Protein AF-0000000077382434 (afdb_homodimer)

InterPro domains:
  IPR003697 Nucleoside triphosphate pyrophosphatase Maf-like protein [MF_00528] (13-204)
  IPR003697 Nucleoside triphosphate pyrophosphatase Maf-like protein [PF02545] (13-201)
  IPR003697 Nucleoside triphosphate pyrophosphatase Maf-like protein [PIRSF006305] (7-204)
  IPR003697 Nucleoside triphosphate pyrophosphatase Maf-like protein [PTHR43213] (9-202)
  IPR003697 Nucleoside triphosphate pyrophosphatase Maf-like protein [TIGR00172] (11-199)
  IPR003697 Nucleoside triphosphate pyrophosphatase Maf-like protein [cd00555] (14-199)
  IPR029001 Inosine triphosphate pyrophosphatase-like [G3DSA:3.90.950.10] (10-204)
  IPR029001 Inosine triphosphate pyrophosphatase-like [SSF52972] (10-201)

Nearest PDB structures (foldseek):
  6xi5-assembly1_B  TM=9.442E-01  e=1.283E-22  Homo sapiens
  4heb-assembly1_B  TM=9.529E-01  e=2.089E-21  Bacillus subtilis
  4p0e-assembly1_A  TM=9.311E-01  e=3.511E-21  Escherichia coli K-12
  4heb-assembly1_A  TM=9.659E-01  e=2.459E-20  Bacillus subtilis
  1exc-assembly1_A  TM=9.676E-01  e=1.328E-19  Bacillus subtilis

Sequence (418 aa):
MLAPIKHLLSNYRIVLASGSPRRQELVQMLGLNAELCPSTFAEDLNVADFKEFSDYIEATALGKAEEVFSRLSSTGDDKQLLVIAADTMVTLGKEIYGKPKDAADAVRMLTNLSGACNRVFTGVVLKHANGVRKFTDTADVYFGELSAAQIQSYVDSGHPLDKAGAYGVQGQGGALIPRIDGDFYCVMGLPLHRLCCELNKLFLEELTEMLAPIKHLLSNYRIVLASGSPRRQELVQMLGLNAELCPSTFAEDLNVADFKEFSDYIEATALGKAEEVFSRLSSTGDDKQLLVIAADTMVTLGKEIYGKPKDAADAVRMLTNLSGACNRVFTGVVLKHANGVRKFTDTADVYFGELSAAQIQSYVDSGHPLDKAGAYGVQGQGGALIPRIDGDFYCVMGLPLHRLCCELNKLFLEELTE

Foldseek 3Di:
DQVVCVVVLVQAAAAEQDPDPLVVVLCVVVVRPHHYHHFPQVLPDDPVVDPDPFVSQQVSQVSSQVRRLVVVVVVDPQQRYKYKGKDKWKDDVPRTFAAAPALVSLLVLVQVLAQHKIKMKMKMWIDGPVDIDIGIFMKIWGFYHDDSVRSNVLSVVVQQRHGGSRADCPDPRVVRTPDMGGQNVSRSHDRNVVVSVVVCCCSVPPVVD/DQVVCVVVLVQAAAAEQDPDPLVVVLCVVVVRPHHYHHFPQVLPDDPVVDPDPFVSQQVSQVSSQVRVLVVVVVVDPQQRYKYKGKDKWKDDVPRTFAAAPALVSLLVLVQVLAQHKIKMKMKMWIDGPVDIDIGIFMKIWGFYHDDSVRSSVLSVVVQQRHGGSRADCPDPRVVRTPDMGGQNVSRSHDRNVVVSVVVCCCSVPPVVD

Radius of gyration: 22.8 Å; Cα contacts (8 Å, |Δi|>4): 905; chains: 2; bounding box: 53×69×56 Å

Organism: NCBI:txid30044

Solvent-accessible surface area (backbone atoms only — not comparable to full-atom values): 21264 Å² total; per-residue (Å²): 87,48,63,92,43,49,80,60,51,71,69,36,51,41,32,32,26,42,77,50,67,59,47,51,52,53,41,46,44,64,68,46,82,54,43,75,40,57,43,82,51,83,76,78,77,60,65,85,81,36,94,43,70,61,57,37,35,32,50,48,7,39,46,22,20,51,47,41,46,53,62,53,37,74,76,47,83,35,79,45,32,38,26,36,11,51,32,66,46,25,27,54,84,90,45,74,30,53,55,32,90,44,68,67,46,27,46,52,44,44,59,66,41,38,58,30,67,31,39,31,39,20,10,36,21,43,35,40,72,88,46,75,49,74,50,64,45,62,26,38,41,33,31,42,79,64,51,70,65,46,48,50,48,50,52,70,69,51,67,18,54,84,21,45,46,28,45,40,70,65,58,59,42,28,23,43,34,53,29,33,46,24,24,70,40,26,70,63,43,50,42,46,20,59,50,26,53,51,49,47,49,42,50,66,60,57,68,66,92,87,48,63,90,43,48,80,60,53,71,69,36,50,40,32,32,27,41,77,50,66,58,48,51,51,51,42,45,43,67,68,44,83,54,43,74,40,57,44,81,52,84,76,78,76,60,66,84,78,35,96,44,70,60,57,38,34,32,50,48,7,39,46,22,22,51,48,41,45,53,61,52,39,75,76,44,84,35,81,45,32,38,26,39,11,51,31,66,45,25,27,54,84,90,45,74,31,53,55,32,89,45,69,68,48,26,46,52,46,44,60,66,42,36,56,30,67,32,38,31,39,19,9,33,22,44,34,38,73,91,47,76,47,74,50,63,48,61,26,38,40,32,31,42,80,63,51,70,64,46,47,49,48,51,52,70,69,52,68,20,54,85,20,46,44,29,45,42,69,63,60,58,42,28,23,47,33,54,28,33,47,26,23,69,40,26,70,65,42,50,43,47,21,61,49,27,53,51,49,47,48,42,52,67,60,58,68,67,94

pLDDT: mean 94.54, std 4.97, range [62.56, 98.88]

Secondary structure (DSSP, 8-state):
--GGGHHHHTTSEEEE----HHHHHHHHHTT--PEE----------GGG-SSHHHHHHHHHHHHHHHHHHHHHTTS--TTEEEEEEEEEEEETTEEE-S-SSHHHHHHHHHHHTT-EEEEEEEEEEEETTEEEEEEEEEEEEPPP--HHHHHHHHHTSGGGGSGGG--SSGGGGGG-SEEEE-HHHHHT--HHHHHHHHHHIIIIIS--/--GGGHHHHTTSEEEE----HHHHHHHHHTT--PEE----------GGG-SSHHHHHHHHHHHHHHHHHHHHHTTS--TTEEEEEEEEEEEETTEEE-S-SSHHHHHHHHHHHTT-EEEEEEEEEEEETTEEEEEEEEEEEEPPP--HHHHHHHHHTSGGGGSGGG--SSGGGGGG-SEEEE-HHHHHT--HHHHHHHHHHIIIIIS--

Structure (mmCIF, N/CA/C/O backbone):
data_AF-0000000077382434-model_v1
#
loop_
_entity.id
_entity.type
_entity.pdbx_description
1 polymer 'dTTP/UTP pyrophosphatase'
#
loop_
_atom_site.group_PDB
_atom_site.id
_atom_site.type_symbol
_atom_site.label_atom_id
_atom_site.label_alt_id
_atom_site.label_comp_id
_atom_site.label_asym_id
_atom_site.label_entity_id
_atom_site.label_seq_id
_atom_site.pdbx_PDB_ins_code
_atom_site.Cartn_x
_atom_site.Cartn_y
_atom_site.Cartn_z
_atom_site.occupancy
_atom_site.B_iso_or_equiv
_atom_site.auth_seq_id
_atom_site.auth_comp_id
_atom_site.auth_asym_id
_atom_site.auth_atom_id
_atom_site.pdbx_PDB_model_num
ATOM 1 N N . MET A 1 1 ? -9.664 -12.781 -3.912 1 82.25 1 MET A N 1
ATOM 2 C CA . MET A 1 1 ? -10.023 -13.555 -2.727 1 82.25 1 MET A CA 1
ATOM 3 C C . MET A 1 1 ? -10.148 -15.039 -3.064 1 82.25 1 MET A C 1
ATOM 5 O O . MET A 1 1 ? -10.484 -15.398 -4.195 1 82.25 1 MET A O 1
ATOM 9 N N . LEU A 1 2 ? -9.914 -15.883 -1.99 1 87.38 2 LEU A N 1
ATOM 10 C CA . LEU A 1 2 ? -9.758 -17.312 -2.242 1 87.38 2 LEU A CA 1
ATOM 11 C C . LEU A 1 2 ? -10.961 -18.094 -1.723 1 87.38 2 LEU A C 1
ATOM 13 O O . LEU A 1 2 ? -10.961 -19.328 -1.741 1 87.38 2 LEU A O 1
ATOM 17 N N . ALA A 1 3 ? -11.977 -17.391 -1.322 1 81 3 ALA A N 1
ATOM 18 C CA . ALA A 1 3 ? -13.148 -18.016 -0.712 1 81 3 ALA A CA 1
ATOM 19 C C . ALA A 1 3 ? -13.719 -19.109 -1.604 1 81 3 ALA A C 1
ATOM 21 O O . ALA A 1 3 ? -13.984 -20.219 -1.138 1 81 3 ALA A O 1
ATOM 22 N N . PRO A 1 4 ? -13.773 -18.984 -2.906 1 82.31 4 PRO A N 1
ATOM 23 C CA . PRO A 1 4 ? -14.383 -20 -3.768 1 82.31 4 PRO A CA 1
ATOM 24 C C . PRO A 1 4 ? -13.594 -21.312 -3.785 1 82.31 4 PRO A C 1
ATOM 26 O O . PRO A 1 4 ? -14.148 -22.359 -4.113 1 82.31 4 PRO A O 1
ATOM 29 N N . ILE A 1 5 ? -12.328 -21.234 -3.422 1 87.75 5 ILE A N 1
ATOM 30 C CA . ILE A 1 5 ? -11.5 -22.422 -3.596 1 87.75 5 ILE A CA 1
ATOM 31 C C . ILE A 1 5 ? -10.883 -22.828 -2.256 1 87.75 5 ILE A C 1
ATOM 33 O O . ILE A 1 5 ? -9.969 -23.656 -2.209 1 87.75 5 ILE A O 1
ATOM 37 N N . LYS A 1 6 ? -11.242 -22.203 -1.216 1 86.62 6 LYS A N 1
ATOM 38 C CA . LYS A 1 6 ? -10.672 -22.438 0.106 1 86.62 6 LYS A CA 1
ATOM 39 C C . LYS A 1 6 ? -10.68 -23.938 0.445 1 86.62 6 LYS A C 1
ATOM 41 O O . LYS A 1 6 ? -9.695 -24.469 0.953 1 86.62 6 LYS A O 1
ATOM 46 N N . HIS A 1 7 ? -11.758 -24.609 0.145 1 87.56 7 HIS A N 1
ATOM 47 C CA . HIS A 1 7 ? -11.922 -26.016 0.448 1 87.56 7 HIS A CA 1
ATOM 48 C C . HIS A 1 7 ? -10.984 -26.875 -0.397 1 87.56 7 HIS A C 1
ATOM 50 O O . HIS A 1 7 ? -10.555 -27.953 0.032 1 87.56 7 HIS A O 1
ATOM 56 N N . LEU A 1 8 ? -10.68 -26.406 -1.527 1 89.44 8 LEU A N 1
ATOM 57 C CA . LEU A 1 8 ? -9.789 -27.141 -2.42 1 89.44 8 LEU A CA 1
ATOM 58 C C . LEU A 1 8 ? -8.336 -26.953 -2.006 1 89.44 8 LEU A C 1
ATOM 60 O O . LEU A 1 8 ? -7.531 -27.891 -2.123 1 89.44 8 LEU A O 1
ATOM 64 N N . LEU A 1 9 ? -8.031 -25.734 -1.503 1 90.94 9 LEU A N 1
ATOM 65 C CA . LEU A 1 9 ? -6.672 -25.406 -1.105 1 90.94 9 LEU A CA 1
ATOM 66 C C . LEU A 1 9 ? -6.207 -26.281 0.049 1 90.94 9 LEU A C 1
ATOM 68 O O . LEU A 1 9 ? -5.023 -26.625 0.144 1 90.94 9 LEU A O 1
ATOM 72 N N . SER A 1 10 ? -7.164 -26.688 0.857 1 88.81 10 SER A N 1
ATOM 73 C CA . SER A 1 10 ? -6.84 -27.5 2.029 1 88.81 10 SER A CA 1
ATOM 74 C C . SER A 1 10 ? -6.355 -28.891 1.63 1 88.81 10 SER A C 1
ATOM 76 O O . SER A 1 10 ? -5.711 -29.578 2.424 1 88.81 10 SER A O 1
ATOM 78 N N . ASN A 1 11 ? -6.613 -29.312 0.489 1 90.88 11 ASN A N 1
ATOM 79 C CA . ASN A 1 11 ? -6.211 -30.609 -0.011 1 90.88 11 ASN A CA 1
ATOM 80 C C . ASN A 1 11 ? -4.777 -30.609 -0.534 1 90.88 11 ASN A C 1
ATOM 82 O O . ASN A 1 11 ? -4.219 -31.656 -0.85 1 90.88 11 ASN A O 1
ATOM 86 N N . TYR A 1 12 ? -4.238 -29.453 -0.592 1 93.25 12 TYR A N 1
ATOM 87 C CA . TYR A 1 12 ? -2.912 -29.328 -1.188 1 93.25 12 TYR A CA 1
ATOM 88 C C . TYR A 1 12 ? -1.892 -28.875 -0.153 1 93.25 12 TYR A C 1
ATOM 90 O O . TYR A 1 12 ? -2.221 -28.109 0.753 1 93.25 12 TYR A O 1
ATOM 98 N N . ARG A 1 13 ? -0.718 -29.391 -0.315 1 94.81 13 ARG A N 1
ATOM 99 C CA . ARG A 1 13 ? 0.442 -28.797 0.335 1 94.81 13 ARG A CA 1
ATOM 100 C C . ARG A 1 13 ? 0.918 -27.562 -0.427 1 94.81 13 ARG A C 1
ATOM 102 O O . ARG A 1 13 ? 1.389 -27.672 -1.561 1 94.81 13 ARG A O 1
ATOM 109 N N . ILE A 1 14 ? 0.765 -26.406 0.161 1 95.81 14 ILE A N 1
ATOM 110 C CA . ILE A 1 14 ? 1.127 -25.156 -0.483 1 95.81 14 ILE A CA 1
ATOM 111 C C . ILE A 1 14 ? 2.482 -24.688 0.036 1 95.81 14 ILE A C 1
ATOM 113 O O . ILE A 1 14 ? 2.678 -24.547 1.246 1 95.81 14 ILE A O 1
ATOM 117 N N . VAL A 1 15 ? 3.41 -24.453 -0.884 1 97.25 15 VAL A N 1
ATOM 118 C CA . VAL A 1 15 ? 4.77 -24.047 -0.527 1 97.25 15 VAL A CA 1
ATOM 119 C C . VAL A 1 15 ? 5.113 -22.734 -1.201 1 97.25 15 VAL A C 1
ATOM 121 O O . VAL A 1 15 ? 4.871 -22.547 -2.398 1 97.25 15 VAL A O 1
ATOM 124 N N . LEU A 1 16 ? 5.559 -21.781 -0.487 1 98.06 16 LEU A N 1
ATOM 125 C CA . LEU A 1 16 ? 6.113 -20.547 -1.008 1 98.06 16 LEU A CA 1
ATOM 126 C C . LEU A 1 16 ? 7.625 -20.656 -1.193 1 98.06 16 LEU A C 1
ATOM 128 O O . LEU A 1 16 ? 8.367 -20.734 -0.214 1 98.06 16 LEU A O 1
ATOM 132 N N . ALA A 1 17 ? 8.055 -20.672 -2.428 1 97.88 17 ALA A N 1
ATOM 133 C CA . ALA A 1 17 ? 9.477 -20.781 -2.746 1 97.88 17 ALA A CA 1
ATOM 134 C C . ALA A 1 17 ? 10.188 -19.438 -2.555 1 97.88 17 ALA A C 1
ATOM 136 O O . ALA A 1 17 ? 10.688 -18.859 -3.516 1 97.88 17 ALA A O 1
ATOM 137 N N . SER A 1 18 ? 10.258 -19 -1.407 1 95.56 18 SER A N 1
ATOM 138 C CA . SER A 1 18 ? 10.836 -17.703 -1.073 1 95.56 18 SER A CA 1
ATOM 139 C C . SER A 1 18 ? 11.344 -17.672 0.365 1 95.56 18 SER A C 1
ATOM 141 O O . SER A 1 18 ? 10.805 -18.375 1.23 1 95.56 18 SER A O 1
ATOM 143 N N . GLY A 1 19 ? 12.391 -17 0.576 1 90.38 19 GLY A N 1
ATOM 144 C CA . GLY A 1 19 ? 12.844 -16.688 1.921 1 90.38 19 GLY A CA 1
ATOM 145 C C . GLY A 1 19 ? 12.438 -15.305 2.383 1 90.38 19 GLY A C 1
ATOM 146 O O . GLY A 1 19 ? 12.812 -14.867 3.475 1 90.38 19 GLY A O 1
ATOM 147 N N . SER A 1 20 ? 11.703 -14.602 1.606 1 89.94 20 SER A N 1
ATOM 148 C CA . SER A 1 20 ? 11.328 -13.219 1.874 1 89.94 20 SER A CA 1
ATOM 149 C C . SER A 1 20 ? 10.258 -13.133 2.951 1 89.94 20 SER A C 1
ATOM 151 O O . SER A 1 20 ? 9.148 -13.648 2.775 1 89.94 20 SER A O 1
ATOM 153 N N . PRO A 1 21 ? 10.523 -12.469 4.043 1 89.31 21 PRO A N 1
ATOM 154 C CA . PRO A 1 21 ? 9.492 -12.273 5.066 1 89.31 21 PRO A CA 1
ATOM 155 C C . PRO A 1 21 ? 8.266 -11.539 4.531 1 89.31 21 PRO A C 1
ATOM 157 O O . PRO A 1 21 ? 7.141 -11.82 4.953 1 89.31 21 PRO A O 1
ATOM 160 N N . ARG A 1 22 ? 8.477 -10.633 3.633 1 91.19 22 ARG A N 1
ATOM 161 C CA . ARG A 1 22 ? 7.371 -9.867 3.055 1 91.19 22 ARG A CA 1
ATOM 162 C C . ARG A 1 22 ? 6.43 -10.773 2.273 1 91.19 22 ARG A C 1
ATOM 164 O O . ARG A 1 22 ? 5.207 -10.68 2.41 1 91.19 22 ARG A O 1
ATOM 171 N N . ARG A 1 23 ? 6.965 -11.625 1.471 1 95.19 23 ARG A N 1
ATOM 172 C CA . ARG A 1 23 ? 6.125 -12.523 0.689 1 95.19 23 ARG A CA 1
ATOM 173 C C . ARG A 1 23 ? 5.363 -13.492 1.595 1 95.19 23 ARG A C 1
ATOM 175 O O . ARG A 1 23 ? 4.207 -13.82 1.327 1 95.19 23 ARG A O 1
ATOM 182 N N . GLN A 1 24 ? 6.02 -13.867 2.609 1 93.56 24 GLN A N 1
ATOM 183 C CA . GLN A 1 24 ? 5.348 -14.711 3.588 1 93.56 24 GLN A CA 1
ATOM 184 C C . GLN A 1 24 ? 4.152 -13.992 4.207 1 93.56 24 GLN A C 1
ATOM 186 O O . GLN A 1 24 ? 3.066 -14.57 4.32 1 93.56 24 GLN A O 1
ATOM 191 N N . GLU A 1 25 ? 4.371 -12.789 4.637 1 93.38 25 GLU A N 1
ATOM 192 C CA . GLU A 1 25 ? 3.301 -11.969 5.199 1 93.38 25 GLU A CA 1
ATOM 193 C C . GLU A 1 25 ? 2.131 -11.844 4.227 1 93.38 25 GLU A C 1
ATOM 195 O O . GLU A 1 25 ? 0.97 -11.938 4.629 1 93.38 25 GLU A O 1
ATOM 200 N N . LEU A 1 26 ? 2.43 -11.68 3.008 1 94.81 26 LEU A N 1
ATOM 201 C CA . LEU A 1 26 ? 1.407 -11.445 1.994 1 94.81 26 LEU A CA 1
ATOM 202 C C . LEU A 1 26 ? 0.583 -12.703 1.756 1 94.81 26 LEU A C 1
ATOM 204 O O . LEU A 1 26 ? -0.642 -12.633 1.624 1 94.81 26 LEU A O 1
ATOM 208 N N . VAL A 1 27 ? 1.219 -13.867 1.69 1 94 27 VAL A N 1
ATOM 209 C CA . VAL A 1 27 ? 0.486 -15.117 1.5 1 94 27 VAL A CA 1
ATOM 210 C C . VAL A 1 27 ? -0.4 -15.383 2.713 1 94 27 VAL A C 1
ATOM 212 O O . VAL A 1 27 ? -1.521 -15.883 2.574 1 94 27 VAL A O 1
ATOM 215 N N . GLN A 1 28 ? 0.131 -15.016 3.887 1 90.56 28 GLN A N 1
ATOM 216 C CA . GLN A 1 28 ? -0.656 -15.172 5.105 1 90.56 28 GLN A CA 1
ATOM 217 C C . GLN A 1 28 ? -1.875 -14.258 5.094 1 90.56 28 GLN A C 1
ATOM 219 O O . GLN A 1 28 ? -2.951 -14.641 5.559 1 90.56 28 GLN A O 1
ATOM 224 N N . MET A 1 29 ? -1.689 -13.109 4.59 1 88.19 29 MET A N 1
ATOM 225 C CA . MET A 1 29 ? -2.77 -12.141 4.477 1 88.19 29 MET A CA 1
ATOM 226 C C . MET A 1 29 ? -3.928 -12.703 3.658 1 88.19 29 MET A C 1
ATOM 228 O O . MET A 1 29 ? -5.086 -12.367 3.904 1 88.19 29 MET A O 1
ATOM 232 N N . LEU A 1 30 ? -3.631 -13.539 2.734 1 89.62 30 LEU A N 1
ATOM 233 C CA . LEU A 1 30 ? -4.641 -14.148 1.873 1 89.62 30 LEU A CA 1
ATOM 234 C C . LEU A 1 30 ? -5.293 -15.344 2.559 1 89.62 30 LEU A C 1
ATOM 236 O O . LEU A 1 30 ? -6.258 -15.906 2.041 1 89.62 30 LEU A O 1
ATOM 240 N N . GLY A 1 31 ? -4.73 -15.758 3.691 1 86.44 31 GLY A N 1
ATOM 241 C CA . GLY A 1 31 ? -5.227 -16.938 4.383 1 86.44 31 GLY A CA 1
ATOM 242 C C . GLY A 1 31 ? -4.633 -18.234 3.857 1 86.44 31 GLY A C 1
ATOM 243 O O . GLY A 1 31 ? -5.195 -19.297 4.07 1 86.44 31 GLY A O 1
ATOM 244 N N . LEU A 1 32 ? -3.594 -18.062 3.096 1 90.25 32 LEU A N 1
ATOM 245 C CA . LEU A 1 32 ? -2.902 -19.25 2.592 1 90.25 32 LEU A CA 1
ATOM 246 C C . LEU A 1 32 ? -1.898 -19.766 3.615 1 90.25 32 LEU A C 1
ATOM 248 O O . LEU A 1 32 ? -1.068 -19 4.117 1 90.25 32 LEU A O 1
ATOM 252 N N . ASN A 1 33 ? -2.084 -20.906 4.082 1 87.81 33 ASN A N 1
ATOM 253 C CA . ASN A 1 33 ? -1.116 -21.547 4.961 1 87.81 33 ASN A CA 1
ATOM 254 C C . ASN A 1 33 ? 0.046 -22.156 4.172 1 87.81 33 ASN A C 1
ATOM 256 O O . ASN A 1 33 ? 0.155 -23.375 4.051 1 87.81 33 ASN A O 1
ATOM 260 N N . ALA A 1 34 ? 0.934 -21.328 3.732 1 93.44 34 ALA A N 1
ATOM 261 C CA . ALA A 1 34 ? 2.021 -21.766 2.863 1 93.44 34 ALA A CA 1
ATOM 262 C C . ALA A 1 34 ? 3.297 -22.016 3.662 1 93.44 34 ALA A C 1
ATOM 264 O O . ALA A 1 34 ? 3.646 -21.219 4.543 1 93.44 34 ALA A O 1
ATOM 265 N N . GLU A 1 35 ? 3.906 -23.078 3.447 1 94.25 35 GLU A N 1
ATOM 266 C CA . GLU A 1 35 ? 5.23 -23.375 3.988 1 94.25 35 GLU A CA 1
ATOM 267 C C . GLU A 1 35 ? 6.316 -22.609 3.242 1 94.25 35 GLU A C 1
ATOM 269 O O . GLU A 1 35 ? 6.293 -22.531 2.012 1 94.25 35 GLU A O 1
ATOM 274 N N . LEU A 1 36 ? 7.18 -22.062 4 1 95.19 36 LEU A N 1
ATOM 275 C CA . LEU A 1 36 ? 8.289 -21.344 3.381 1 95.19 36 LEU A CA 1
ATOM 276 C C . LEU A 1 36 ? 9.43 -22.297 3.029 1 95.19 36 LEU A C 1
ATOM 278 O O . LEU A 1 36 ? 9.836 -23.109 3.857 1 95.19 36 LEU A O 1
ATOM 282 N N . CYS A 1 37 ? 9.867 -22.25 1.857 1 96.75 37 CYS A N 1
ATOM 283 C CA . CYS A 1 37 ? 10.992 -23.047 1.378 1 96.75 37 CYS A CA 1
ATOM 284 C C . CYS A 1 37 ? 11.836 -22.234 0.393 1 96.75 37 CYS A C 1
ATOM 286 O O . CYS A 1 37 ? 11.586 -22.266 -0.813 1 96.75 37 CYS A O 1
ATOM 288 N N . PRO A 1 38 ? 12.844 -21.578 0.89 1 96.81 38 PRO A N 1
ATOM 289 C CA . PRO A 1 38 ? 13.664 -20.766 -0.006 1 96.81 38 PRO A CA 1
ATOM 290 C C . PRO A 1 38 ? 14.297 -21.594 -1.129 1 96.81 38 PRO A C 1
ATOM 292 O O . PRO A 1 38 ? 14.711 -22.734 -0.909 1 96.81 38 PRO A O 1
ATOM 295 N N . SER A 1 39 ? 14.352 -21 -2.262 1 96.38 39 SER A N 1
ATOM 296 C CA . SER A 1 39 ? 14.945 -21.641 -3.426 1 96.38 39 SER A CA 1
ATOM 297 C C . SER A 1 39 ? 16.469 -21.547 -3.4 1 96.38 39 SER A C 1
ATOM 299 O O . SER A 1 39 ? 17.016 -20.547 -2.932 1 96.38 39 SER A O 1
ATOM 301 N N . THR A 1 40 ? 17.156 -22.531 -3.965 1 95.38 40 THR A N 1
ATOM 302 C CA . THR A 1 40 ? 18.609 -22.5 -4.145 1 95.38 40 THR A CA 1
ATOM 303 C C . THR A 1 40 ? 18.969 -22.281 -5.609 1 95.38 40 THR A C 1
ATOM 305 O O . THR A 1 40 ? 20.125 -22.453 -6.004 1 95.38 40 THR A O 1
ATOM 308 N N . PHE A 1 41 ? 17.969 -21.984 -6.344 1 94.81 41 PHE A N 1
ATOM 309 C CA . PHE A 1 41 ? 18.203 -21.672 -7.75 1 94.81 41 PHE A CA 1
ATOM 310 C C . PHE A 1 41 ? 19.203 -20.531 -7.895 1 94.81 41 PHE A C 1
ATOM 312 O O . PHE A 1 41 ? 19.094 -19.5 -7.223 1 94.81 41 PHE A O 1
ATOM 319 N N . ALA A 1 42 ? 20.328 -20.594 -8.641 1 90.25 42 ALA A N 1
ATOM 320 C CA . ALA A 1 42 ? 21.484 -19.703 -8.719 1 90.25 42 ALA A CA 1
ATOM 321 C C . ALA A 1 42 ? 21.094 -18.344 -9.289 1 90.25 42 ALA A C 1
ATOM 323 O O . ALA A 1 42 ? 21.766 -17.344 -9.055 1 90.25 42 ALA A O 1
ATOM 324 N N . GLU A 1 43 ? 19.922 -18.094 -9.82 1 87.81 43 GLU A N 1
ATOM 325 C CA . GLU A 1 43 ? 19.438 -16.891 -10.477 1 87.81 43 GLU A CA 1
ATOM 326 C C . GLU A 1 43 ? 20.516 -16.281 -11.375 1 87.81 43 GLU A C 1
ATOM 328 O O . GLU A 1 43 ? 20.797 -15.086 -11.281 1 87.81 43 GLU A O 1
ATOM 333 N N . ASP A 1 44 ? 21.094 -16.984 -12.328 1 91.06 44 ASP A N 1
ATOM 334 C CA . ASP A 1 44 ? 22.203 -16.562 -13.18 1 91.06 44 ASP A CA 1
ATOM 335 C C . ASP A 1 44 ? 21.734 -16.375 -14.625 1 91.06 44 ASP A C 1
ATOM 337 O O . ASP A 1 44 ? 22.562 -16.375 -15.547 1 91.06 44 ASP A O 1
ATOM 341 N N . LEU A 1 45 ? 20.469 -16.25 -14.773 1 94.69 45 LEU A N 1
ATOM 342 C CA . LEU A 1 45 ? 19.969 -15.992 -16.109 1 94.69 45 LEU A CA 1
ATOM 343 C C . LEU A 1 45 ? 20.469 -14.656 -16.641 1 94.69 45 LEU A C 1
ATOM 345 O O . LEU A 1 45 ? 20.578 -13.688 -15.883 1 94.69 45 LEU A O 1
ATOM 349 N N . ASN A 1 46 ? 20.75 -14.602 -17.906 1 95.25 46 ASN A N 1
ATOM 350 C CA . ASN A 1 46 ? 21.172 -13.367 -18.547 1 95.25 46 ASN A CA 1
ATOM 351 C C . ASN A 1 46 ? 19.984 -12.586 -19.109 1 95.25 46 ASN A C 1
ATOM 353 O O . ASN A 1 46 ? 19.328 -13.031 -20.047 1 95.25 46 ASN A O 1
ATOM 357 N N . VAL A 1 47 ? 19.797 -11.414 -18.562 1 93.81 47 VAL A N 1
ATOM 358 C CA . VAL A 1 47 ? 18.656 -10.594 -18.953 1 93.81 47 VAL A CA 1
ATOM 359 C C . VAL A 1 47 ? 18.703 -10.344 -20.469 1 93.81 47 VAL A C 1
ATOM 361 O O . VAL A 1 47 ? 17.656 -10.273 -21.109 1 93.81 47 VAL A O 1
ATOM 364 N N . ALA A 1 48 ? 19.828 -10.273 -21.078 1 94.5 48 ALA A N 1
ATOM 365 C CA . ALA A 1 48 ? 20.016 -9.953 -22.5 1 94.5 48 ALA A CA 1
ATOM 366 C C . ALA A 1 48 ? 19.438 -11.055 -23.375 1 94.5 48 ALA A C 1
ATOM 368 O O . ALA A 1 48 ? 19.203 -10.836 -24.578 1 94.5 48 ALA A O 1
ATOM 369 N N . ASP A 1 49 ? 19.266 -12.203 -22.812 1 96.44 49 ASP A N 1
ATOM 370 C CA . ASP A 1 49 ? 18.75 -13.336 -23.578 1 96.44 49 ASP A CA 1
ATOM 371 C C . ASP A 1 49 ? 17.234 -13.25 -23.719 1 96.44 49 ASP A C 1
ATOM 373 O O . ASP A 1 49 ? 16.625 -14.055 -24.438 1 96.44 49 ASP A O 1
ATOM 377 N N . PHE A 1 50 ? 16.672 -12.305 -23.094 1 96.69 50 PHE A N 1
ATOM 378 C CA . PHE A 1 50 ? 15.211 -12.172 -23.125 1 96.69 50 PHE A CA 1
ATOM 379 C C . PHE A 1 50 ? 14.797 -10.891 -23.844 1 96.69 50 PHE A C 1
ATOM 381 O O . PHE A 1 50 ? 15.453 -9.859 -23.703 1 96.69 50 PHE A O 1
ATOM 388 N N . LYS A 1 51 ? 13.727 -10.961 -24.547 1 94.81 51 LYS A N 1
ATOM 389 C CA . LYS A 1 51 ? 13.234 -9.82 -25.297 1 94.81 51 LYS A CA 1
ATOM 390 C C . LYS A 1 51 ? 12.547 -8.812 -24.391 1 94.81 51 LYS A C 1
ATOM 392 O O . LYS A 1 51 ? 12.641 -7.598 -24.609 1 94.81 51 LYS A O 1
ATOM 397 N N . GLU A 1 52 ? 11.828 -9.297 -23.438 1 96.31 52 GLU A N 1
ATOM 398 C CA . GLU A 1 52 ? 11.086 -8.445 -22.516 1 96.31 52 GLU A CA 1
ATOM 399 C C . GLU A 1 52 ? 11.461 -8.75 -21.062 1 96.31 52 GLU A C 1
ATOM 401 O O . GLU A 1 52 ? 11.773 -9.891 -20.719 1 96.31 52 GLU A O 1
ATOM 406 N N . PHE A 1 53 ? 11.367 -7.699 -20.203 1 96.94 53 PHE A N 1
ATOM 407 C CA . PHE A 1 53 ? 11.633 -7.867 -18.781 1 96.94 53 PHE A CA 1
ATOM 408 C C . PHE A 1 53 ? 10.68 -8.883 -18.172 1 96.94 53 PHE A C 1
ATOM 410 O O . PHE A 1 53 ? 11.055 -9.633 -17.281 1 96.94 53 PHE A O 1
ATOM 417 N N . SER A 1 54 ? 9.438 -8.906 -18.656 1 97.44 54 SER A N 1
ATOM 418 C CA . SER A 1 54 ? 8.43 -9.836 -18.141 1 97.44 54 SER A CA 1
ATOM 419 C C . SER A 1 54 ? 8.852 -11.281 -18.359 1 97.44 54 SER A C 1
ATOM 421 O O . SER A 1 54 ? 8.672 -12.125 -17.469 1 97.44 54 SER A O 1
ATOM 423 N N . ASP A 1 55 ? 9.422 -11.562 -19.531 1 97.56 55 ASP A N 1
ATOM 424 C CA . ASP A 1 55 ? 9.898 -12.914 -19.812 1 97.56 55 ASP A CA 1
ATOM 425 C C . ASP A 1 55 ? 11.047 -13.297 -18.891 1 97.56 55 ASP A C 1
ATOM 427 O O . ASP A 1 55 ? 11.109 -14.43 -18.391 1 97.56 55 ASP A O 1
ATOM 431 N N . TYR A 1 56 ? 11.914 -12.359 -18.688 1 97.31 56 TYR A N 1
ATOM 432 C CA . TYR A 1 56 ? 13.086 -12.586 -17.859 1 97.31 56 TYR A CA 1
ATOM 433 C C . TYR A 1 56 ? 12.688 -12.898 -16.422 1 97.31 56 TYR A C 1
ATOM 435 O O . TYR A 1 56 ? 13.141 -13.883 -15.836 1 97.31 56 TYR A O 1
ATOM 443 N N . ILE A 1 57 ? 11.844 -12.047 -15.836 1 97.06 57 ILE A N 1
ATOM 444 C CA . ILE A 1 57 ? 11.492 -12.172 -14.422 1 97.06 57 ILE A CA 1
ATOM 445 C C . ILE A 1 57 ? 10.68 -13.453 -14.211 1 97.06 57 ILE A C 1
ATOM 447 O O . ILE A 1 57 ? 10.805 -14.102 -13.164 1 97.06 57 ILE A O 1
ATOM 451 N N . GLU A 1 58 ? 9.797 -13.852 -15.164 1 97.75 58 GLU A N 1
ATOM 452 C CA . GLU A 1 58 ? 9.047 -15.102 -15.078 1 97.75 58 GLU A CA 1
ATOM 453 C C . GLU A 1 58 ? 9.984 -16.312 -15.125 1 97.75 58 GLU A C 1
ATOM 455 O O . GLU A 1 58 ? 9.773 -17.297 -14.414 1 97.75 58 GLU A O 1
ATOM 460 N N . ALA A 1 59 ? 10.984 -16.172 -16.047 1 98 59 ALA A N 1
ATOM 461 C CA . ALA A 1 59 ? 11.953 -17.266 -16.141 1 98 59 ALA A CA 1
ATOM 462 C C . ALA A 1 59 ? 12.695 -17.469 -14.828 1 98 59 ALA A C 1
ATOM 464 O O . ALA A 1 59 ? 12.953 -18.594 -14.422 1 98 59 ALA A O 1
ATOM 465 N N . THR A 1 60 ? 13.047 -16.391 -14.242 1 97.44 60 THR A N 1
ATOM 466 C CA . THR A 1 60 ? 13.727 -16.469 -12.953 1 97.44 60 THR A CA 1
ATOM 467 C C . THR A 1 60 ? 12.828 -17.109 -11.898 1 97.44 60 THR A C 1
ATOM 469 O O . THR A 1 60 ? 13.258 -18.016 -11.172 1 97.44 60 THR A O 1
ATOM 472 N N . ALA A 1 61 ? 11.594 -16.641 -11.781 1 98.12 61 ALA A N 1
ATOM 473 C CA . ALA A 1 61 ? 10.633 -17.219 -10.844 1 98.12 61 ALA A CA 1
ATOM 474 C C . ALA A 1 61 ? 10.406 -18.703 -11.141 1 98.12 61 ALA A C 1
ATOM 476 O O . ALA A 1 61 ? 10.266 -19.516 -10.219 1 98.12 61 ALA A O 1
ATOM 477 N N . LEU A 1 62 ? 10.344 -19.016 -12.438 1 98.56 62 LEU A N 1
ATOM 478 C CA . LEU A 1 62 ? 10.148 -20.406 -12.844 1 98.56 62 LEU A CA 1
ATOM 479 C C . LEU A 1 62 ? 11.297 -21.281 -12.352 1 98.56 62 LEU A C 1
ATOM 481 O O . LEU A 1 62 ? 11.078 -22.391 -11.844 1 98.56 62 LEU A O 1
ATOM 485 N N . GLY A 1 63 ? 12.547 -20.781 -12.562 1 98.19 63 GLY A N 1
ATOM 486 C CA . GLY A 1 63 ? 13.695 -21.5 -12.047 1 98.19 63 GLY A CA 1
ATOM 487 C C . GLY A 1 63 ? 13.602 -21.797 -10.562 1 98.19 63 GLY A C 1
ATOM 488 O O . GLY A 1 63 ? 13.883 -22.922 -10.125 1 98.19 63 GLY A O 1
ATOM 489 N N . LYS A 1 64 ? 13.164 -20.812 -9.805 1 98.31 64 LYS A N 1
ATOM 490 C CA . LYS A 1 64 ? 12.984 -20.969 -8.359 1 98.31 64 LYS A CA 1
ATOM 491 C C . LYS A 1 64 ? 11.922 -22.016 -8.055 1 98.31 64 LYS A C 1
ATOM 493 O O . LYS A 1 64 ? 12.117 -22.891 -7.203 1 98.31 64 LYS A O 1
ATOM 498 N N . ALA A 1 65 ? 10.781 -21.969 -8.719 1 98.38 65 ALA A N 1
ATOM 499 C CA . ALA A 1 65 ? 9.656 -22.875 -8.5 1 98.38 65 ALA A CA 1
ATOM 500 C C . ALA A 1 65 ? 10.047 -24.312 -8.844 1 98.38 65 ALA A C 1
ATOM 502 O O . ALA A 1 65 ? 9.727 -25.234 -8.094 1 98.38 65 ALA A O 1
ATOM 503 N N . GLU A 1 66 ? 10.734 -24.453 -9.977 1 97.81 66 GLU A N 1
ATOM 504 C CA . GLU A 1 66 ? 11.125 -25.781 -10.438 1 97.81 66 GLU A CA 1
ATOM 505 C C . GLU A 1 66 ? 12.117 -26.438 -9.469 1 97.81 66 GLU A C 1
ATOM 507 O O . GLU A 1 66 ? 12.016 -27.625 -9.172 1 97.81 66 GLU A O 1
ATOM 512 N N . GLU A 1 67 ? 13.055 -25.641 -9.062 1 97.88 67 GLU A N 1
ATOM 513 C CA . GLU A 1 67 ? 14.039 -26.172 -8.117 1 97.88 67 GLU A CA 1
ATOM 514 C C . GLU A 1 67 ? 13.367 -26.672 -6.84 1 97.88 67 GLU A C 1
ATOM 516 O O . GLU A 1 67 ? 13.602 -27.797 -6.41 1 97.88 67 GLU A O 1
ATOM 521 N N . VAL A 1 68 ? 12.539 -25.875 -6.188 1 97.69 68 VAL A N 1
ATOM 522 C CA . VAL A 1 68 ? 11.875 -26.234 -4.938 1 97.69 68 VAL A CA 1
ATOM 523 C C . VAL A 1 68 ? 10.938 -27.406 -5.168 1 97.69 68 VAL A C 1
ATOM 525 O O . VAL A 1 68 ? 10.883 -28.328 -4.359 1 97.69 68 VAL A O 1
ATOM 528 N N . PHE A 1 69 ? 10.117 -27.375 -6.285 1 97.88 69 PHE A N 1
ATOM 529 C CA . PHE A 1 69 ? 9.195 -28.453 -6.605 1 97.88 69 PHE A CA 1
ATOM 530 C C . PHE A 1 69 ? 9.945 -29.781 -6.727 1 97.88 69 PHE A C 1
ATOM 532 O O . PHE A 1 69 ? 9.523 -30.781 -6.152 1 97.88 69 PHE A O 1
ATOM 539 N N . SER A 1 70 ? 11.086 -29.797 -7.445 1 96.81 70 SER A N 1
ATOM 540 C CA . SER A 1 70 ? 11.891 -31 -7.648 1 96.81 70 SER A CA 1
ATOM 541 C C . SER A 1 70 ? 12.438 -31.516 -6.324 1 96.81 70 SER A C 1
ATOM 543 O O . SER A 1 70 ? 12.406 -32.719 -6.066 1 96.81 70 SER A O 1
ATOM 545 N N . ARG A 1 71 ? 12.906 -30.641 -5.543 1 95.69 71 ARG A N 1
ATOM 546 C CA . ARG A 1 71 ? 13.469 -31 -4.246 1 95.69 71 ARG A CA 1
ATOM 547 C C . ARG A 1 71 ? 12.406 -31.656 -3.354 1 95.69 71 ARG A C 1
ATOM 549 O O . ARG A 1 71 ? 12.672 -32.656 -2.711 1 95.69 71 ARG A O 1
ATOM 556 N N . LEU A 1 72 ? 11.227 -31.141 -3.324 1 95.25 72 LEU A N 1
ATOM 557 C CA . LEU A 1 72 ? 10.172 -31.625 -2.443 1 95.25 72 LEU A CA 1
ATOM 558 C C . LEU A 1 72 ? 9.508 -32.875 -3.025 1 95.25 72 LEU A C 1
ATOM 560 O O . LEU A 1 72 ? 9.016 -33.719 -2.279 1 95.25 72 LEU A O 1
ATOM 564 N N . SER A 1 73 ? 9.375 -32.906 -4.352 1 92.62 73 SER A N 1
ATOM 565 C CA . SER A 1 73 ? 8.789 -34.094 -5.016 1 92.62 73 SER A CA 1
ATOM 566 C C . SER A 1 73 ? 9.625 -35.344 -4.789 1 92.62 73 SER A C 1
ATOM 568 O O . SER A 1 73 ? 9.102 -36.438 -4.77 1 92.62 73 SER A O 1
ATOM 570 N N . SER A 1 74 ? 10.883 -35.188 -4.672 1 88.62 74 SER A N 1
ATOM 571 C CA . SER A 1 74 ? 11.789 -36.312 -4.473 1 88.62 74 SER A CA 1
ATOM 572 C C . SER A 1 74 ? 11.57 -36.969 -3.113 1 88.62 74 SER A C 1
ATOM 574 O O . SER A 1 74 ? 11.883 -38.156 -2.928 1 88.62 74 SER A O 1
ATOM 576 N N . THR A 1 75 ? 10.945 -36.312 -2.178 1 82.12 75 THR A N 1
ATOM 577 C CA . THR A 1 75 ? 10.828 -36.812 -0.809 1 82.12 75 THR A CA 1
ATOM 578 C C . THR A 1 75 ? 9.406 -37.281 -0.52 1 82.12 75 THR A C 1
ATOM 580 O O . THR A 1 75 ? 9.102 -37.719 0.586 1 82.12 75 THR A O 1
ATOM 583 N N . GLY A 1 76 ? 8.555 -37.062 -1.449 1 80.31 76 GLY A N 1
ATOM 584 C CA . GLY A 1 76 ? 7.195 -37.438 -1.116 1 80.31 76 GLY A CA 1
ATOM 585 C C . GLY A 1 76 ? 6.238 -37.312 -2.287 1 80.31 76 GLY A C 1
ATOM 586 O O . GLY A 1 76 ? 6.668 -37.219 -3.439 1 80.31 76 GLY A O 1
ATOM 587 N N . ASP A 1 77 ? 4.977 -37.438 -2.01 1 78.06 77 ASP A N 1
ATOM 588 C CA . ASP A 1 77 ? 3.898 -37.312 -2.988 1 78.06 77 ASP A CA 1
ATOM 589 C C . ASP A 1 77 ? 3.748 -35.875 -3.48 1 78.06 77 ASP A C 1
ATOM 591 O O . ASP A 1 77 ? 3.59 -34.969 -2.678 1 78.06 77 ASP A O 1
ATOM 595 N N . ASP A 1 78 ? 3.941 -35.719 -4.75 1 87.81 78 ASP A N 1
ATOM 596 C CA . ASP A 1 78 ? 3.898 -34.375 -5.32 1 87.81 78 ASP A CA 1
ATOM 597 C C . ASP A 1 78 ? 2.58 -34.125 -6.051 1 87.81 78 ASP A C 1
ATOM 599 O O . ASP A 1 78 ? 2.385 -33.062 -6.652 1 87.81 78 ASP A O 1
ATOM 603 N N . LYS A 1 79 ? 1.627 -35.094 -5.926 1 90.69 79 LYS A N 1
ATOM 604 C CA . LYS A 1 79 ? 0.367 -34.938 -6.648 1 90.69 79 LYS A CA 1
ATOM 605 C C . LYS A 1 79 ? -0.441 -33.781 -6.117 1 90.69 79 LYS A C 1
ATOM 607 O O . LYS A 1 79 ? -1.122 -33.094 -6.879 1 90.69 79 LYS A O 1
ATOM 612 N N . GLN A 1 80 ? -0.349 -33.531 -4.809 1 94.19 80 GLN A N 1
ATOM 613 C CA . GLN A 1 80 ? -1.085 -32.438 -4.188 1 94.19 80 GLN A CA 1
ATOM 614 C C . GLN A 1 80 ? -0.134 -31.391 -3.617 1 94.19 80 GLN A C 1
ATOM 616 O O . GLN A 1 80 ? -0.315 -30.922 -2.488 1 94.19 80 GLN A O 1
ATOM 621 N N . LEU A 1 81 ? 0.9 -31.141 -4.418 1 96.06 81 LEU A N 1
ATOM 622 C CA . LEU A 1 81 ? 1.872 -30.094 -4.07 1 96.06 81 LEU A CA 1
ATOM 623 C C . LEU A 1 81 ? 1.731 -28.891 -4.992 1 96.06 81 LEU A C 1
ATOM 625 O O . LEU A 1 81 ? 1.706 -29.047 -6.215 1 96.06 81 LEU A O 1
ATOM 629 N N . LEU A 1 82 ? 1.547 -27.75 -4.449 1 96.75 82 LEU A N 1
ATOM 630 C CA . LEU A 1 82 ? 1.544 -26.5 -5.184 1 96.75 82 LEU A CA 1
ATOM 631 C C . LEU A 1 82 ? 2.664 -25.578 -4.699 1 96.75 82 LEU A C 1
ATOM 633 O O . LEU A 1 82 ? 2.719 -25.234 -3.518 1 96.75 82 LEU A O 1
ATOM 637 N N . VAL A 1 83 ? 3.584 -25.25 -5.582 1 98.12 83 VAL A N 1
ATOM 638 C CA . VAL A 1 83 ? 4.688 -24.344 -5.262 1 98.12 83 VAL A CA 1
ATOM 639 C C . VAL A 1 83 ? 4.418 -22.969 -5.867 1 98.12 83 VAL A C 1
ATOM 641 O O . VAL A 1 83 ? 4.145 -22.844 -7.062 1 98.12 83 VAL A O 1
ATOM 644 N N . ILE A 1 84 ? 4.449 -21.969 -5.074 1 98.38 84 ILE A N 1
ATOM 645 C CA . ILE A 1 84 ? 4.34 -20.578 -5.496 1 98.38 84 ILE A CA 1
ATOM 646 C C . ILE A 1 84 ? 5.711 -19.906 -5.422 1 98.38 84 ILE A C 1
ATOM 648 O O . ILE A 1 84 ? 6.355 -19.906 -4.371 1 98.38 84 ILE A O 1
ATOM 652 N N . ALA A 1 85 ? 6.191 -19.406 -6.465 1 98.56 85 ALA A N 1
ATOM 653 C CA . ALA A 1 85 ? 7.449 -18.672 -6.516 1 98.56 85 ALA A CA 1
ATOM 654 C C . ALA A 1 85 ? 7.238 -17.281 -7.105 1 98.56 85 ALA A C 1
ATOM 656 O O . ALA A 1 85 ? 6.32 -17.062 -7.902 1 98.56 85 ALA A O 1
ATOM 657 N N . ALA A 1 86 ? 8.062 -16.391 -6.703 1 97.69 86 ALA A N 1
ATOM 658 C CA . ALA A 1 86 ? 8 -15.023 -7.223 1 97.69 86 ALA A CA 1
ATOM 659 C C . ALA A 1 86 ? 9.391 -14.391 -7.266 1 97.69 86 ALA A C 1
ATOM 661 O O . ALA A 1 86 ? 10.289 -14.812 -6.539 1 97.69 86 ALA A O 1
ATOM 662 N N . ASP A 1 87 ? 9.555 -13.492 -8.109 1 96.62 87 ASP A N 1
ATOM 663 C CA . ASP A 1 87 ? 10.742 -12.648 -8.242 1 96.62 87 ASP A CA 1
ATOM 664 C C . ASP A 1 87 ? 10.359 -11.219 -8.633 1 96.62 87 ASP A C 1
ATOM 666 O O . ASP A 1 87 ? 9.383 -11.008 -9.352 1 96.62 87 ASP A O 1
ATOM 670 N N . THR A 1 88 ? 11.055 -10.289 -8.047 1 96.31 88 THR A N 1
ATOM 671 C CA . THR A 1 88 ? 10.742 -8.883 -8.258 1 96.31 88 THR A CA 1
ATOM 672 C C . THR A 1 88 ? 11.961 -8.133 -8.789 1 96.31 88 THR A C 1
ATOM 674 O O . THR A 1 88 ? 13.086 -8.375 -8.344 1 96.31 88 THR A O 1
ATOM 677 N N . MET A 1 89 ? 11.688 -7.289 -9.711 1 96.06 89 MET A N 1
ATOM 678 C CA . MET A 1 89 ? 12.734 -6.465 -10.305 1 96.06 89 MET A CA 1
ATOM 679 C C . MET A 1 89 ? 12.289 -5.008 -10.398 1 96.06 89 MET A C 1
ATOM 681 O O . MET A 1 89 ? 11.117 -4.727 -10.641 1 96.06 89 MET A O 1
ATOM 685 N N . VAL A 1 90 ? 13.219 -4.098 -10.172 1 98.19 90 VAL A N 1
ATOM 686 C CA . VAL A 1 90 ? 13 -2.664 -10.32 1 98.19 90 VAL A CA 1
ATOM 687 C C . VAL A 1 90 ? 13.797 -2.137 -11.508 1 98.19 90 VAL A C 1
ATOM 689 O O . VAL A 1 90 ? 14.969 -2.473 -11.672 1 98.19 90 VAL A O 1
ATOM 692 N N . THR A 1 91 ? 13.117 -1.405 -12.344 1 98.19 91 THR A N 1
ATOM 693 C CA . THR A 1 91 ? 13.812 -0.841 -13.492 1 98.19 91 THR A CA 1
ATOM 694 C C . THR A 1 91 ? 13.648 0.675 -13.531 1 98.19 91 THR A C 1
ATOM 696 O O . THR A 1 91 ? 12.602 1.202 -13.148 1 98.19 91 THR A O 1
ATOM 699 N N . LEU A 1 92 ? 14.609 1.354 -13.922 1 97.88 92 LEU A N 1
ATOM 700 C CA . LEU A 1 92 ? 14.586 2.748 -14.352 1 97.88 92 LEU A CA 1
ATOM 701 C C . LEU A 1 92 ? 14.969 2.867 -15.828 1 97.88 92 LEU A C 1
ATOM 703 O O . LEU A 1 92 ? 16.156 2.83 -16.172 1 97.88 92 LEU A O 1
ATOM 707 N N . GLY A 1 93 ? 13.961 3.006 -16.703 1 95 93 GLY A N 1
ATOM 708 C CA . GLY A 1 93 ? 14.227 2.797 -18.125 1 95 93 GLY A CA 1
ATOM 709 C C . GLY A 1 93 ? 14.68 1.385 -18.438 1 95 93 GLY A C 1
ATOM 710 O O . GLY A 1 93 ? 14.016 0.414 -18.078 1 95 93 GLY A O 1
ATOM 711 N N . LYS A 1 94 ? 15.852 1.289 -19.031 1 93.75 94 LYS A N 1
ATOM 712 C CA . LYS A 1 94 ? 16.359 -0.023 -19.422 1 93.75 94 LYS A CA 1
ATOM 713 C C . LYS A 1 94 ? 17.297 -0.587 -18.344 1 93.75 94 LYS A C 1
ATOM 715 O O . LYS A 1 94 ? 17.688 -1.754 -18.406 1 93.75 94 LYS A O 1
ATOM 720 N N . GLU A 1 95 ? 17.562 0.195 -17.375 1 95.81 95 GLU A N 1
ATOM 721 C CA . GLU A 1 95 ? 18.484 -0.241 -16.328 1 95.81 95 GLU A CA 1
ATOM 722 C C . GLU A 1 95 ? 17.75 -1.023 -15.25 1 95.81 95 GLU A C 1
ATOM 724 O O . GLU A 1 95 ? 16.656 -0.632 -14.82 1 95.81 95 GLU A O 1
ATOM 729 N N . ILE A 1 96 ? 18.312 -2.141 -14.82 1 96.25 96 ILE A N 1
ATOM 730 C CA . ILE A 1 96 ? 17.75 -2.967 -13.758 1 96.25 96 ILE A CA 1
ATOM 731 C C . ILE A 1 96 ? 18.422 -2.623 -12.422 1 96.25 96 ILE A C 1
ATOM 733 O O . ILE A 1 96 ? 19.656 -2.547 -12.344 1 96.25 96 ILE A O 1
ATOM 737 N N . TYR A 1 97 ? 17.656 -2.346 -11.461 1 96.81 97 TYR A N 1
ATOM 738 C CA . TYR A 1 97 ? 18.125 -2.092 -10.102 1 96.81 97 TYR A CA 1
ATOM 739 C C . TYR A 1 97 ? 17.891 -3.303 -9.211 1 96.81 97 TYR A C 1
ATOM 741 O O . TYR A 1 97 ? 16.75 -3.609 -8.852 1 96.81 97 TYR A O 1
ATOM 749 N N . GLY A 1 98 ? 18.922 -4.055 -8.898 1 92.5 98 GLY A N 1
ATOM 750 C CA . GLY A 1 98 ? 18.844 -5.102 -7.895 1 92.5 98 GLY A CA 1
ATOM 751 C C . GLY A 1 98 ? 19.031 -4.586 -6.48 1 92.5 98 GLY A C 1
ATOM 752 O O . GLY A 1 98 ? 18.703 -3.434 -6.188 1 92.5 98 GLY A O 1
ATOM 753 N N . LYS A 1 99 ? 19.422 -5.465 -5.68 1 92.69 99 LYS A N 1
ATOM 754 C CA . LYS A 1 99 ? 19.797 -5.062 -4.332 1 92.69 99 LYS A CA 1
ATOM 755 C C . LYS A 1 99 ? 21.109 -4.273 -4.344 1 92.69 99 LYS A C 1
ATOM 757 O O . LYS A 1 99 ? 22.047 -4.613 -5.07 1 92.69 99 LYS A O 1
ATOM 762 N N . PRO A 1 100 ? 21.109 -3.162 -3.57 1 97.56 100 PRO A N 1
ATOM 763 C CA . PRO A 1 100 ? 22.359 -2.412 -3.537 1 97.56 100 PRO A CA 1
ATOM 764 C C . PRO A 1 100 ? 23.516 -3.217 -2.939 1 97.56 100 PRO A C 1
ATOM 766 O O . PRO A 1 100 ? 23.312 -4 -2.01 1 97.56 100 PRO A O 1
ATOM 769 N N . LYS A 1 101 ? 24.734 -2.965 -3.445 1 96.56 101 LYS A N 1
ATOM 770 C CA . LYS A 1 101 ? 25.922 -3.654 -2.963 1 96.56 101 LYS A CA 1
ATOM 771 C C . LYS A 1 101 ? 26.312 -3.176 -1.566 1 96.56 101 LYS A C 1
ATOM 773 O O . LYS A 1 101 ? 26.859 -3.943 -0.771 1 96.56 101 LYS A O 1
ATOM 778 N N . ASP A 1 102 ? 26.109 -1.941 -1.327 1 96.81 102 ASP A N 1
ATOM 779 C CA . ASP A 1 102 ? 26.406 -1.286 -0.06 1 96.81 102 ASP A CA 1
ATOM 780 C C . ASP A 1 102 ? 25.641 0.023 0.083 1 96.81 102 ASP A C 1
ATOM 782 O O . ASP A 1 102 ? 24.781 0.336 -0.743 1 96.81 102 ASP A O 1
ATOM 786 N N . ALA A 1 103 ? 25.969 0.695 1.123 1 97.56 103 ALA A N 1
ATOM 787 C CA . ALA A 1 103 ? 25.266 1.939 1.422 1 97.56 103 ALA A CA 1
ATOM 788 C C . ALA A 1 103 ? 25.469 2.965 0.309 1 97.56 103 ALA A C 1
ATOM 790 O O . ALA A 1 103 ? 24.531 3.68 -0.06 1 97.56 103 ALA A O 1
ATOM 791 N N . ALA A 1 104 ? 26.656 3.047 -0.215 1 98 104 ALA A N 1
ATOM 792 C CA . ALA A 1 104 ? 26.953 4.004 -1.275 1 98 104 ALA A CA 1
ATOM 793 C C . ALA A 1 104 ? 26.141 3.705 -2.531 1 98 104 ALA A C 1
ATOM 795 O O . ALA A 1 104 ? 25.672 4.625 -3.207 1 98 104 ALA A O 1
ATOM 796 N N . ASP A 1 105 ? 26.031 2.479 -2.824 1 98.12 105 ASP A N 1
ATOM 797 C CA . ASP A 1 105 ? 25.234 2.064 -3.973 1 98.12 105 ASP A CA 1
ATOM 798 C C . ASP A 1 105 ? 23.766 2.393 -3.76 1 98.12 105 ASP A C 1
ATOM 800 O O . ASP A 1 105 ? 23.062 2.777 -4.699 1 98.12 105 ASP A O 1
ATOM 804 N N . ALA A 1 106 ? 23.297 2.199 -2.553 1 98.31 106 ALA A N 1
ATOM 805 C CA . ALA A 1 106 ? 21.922 2.57 -2.221 1 98.31 106 ALA A CA 1
ATOM 806 C C . ALA A 1 106 ? 21.688 4.059 -2.449 1 98.31 106 ALA A C 1
ATOM 808 O O . ALA A 1 106 ? 20.672 4.453 -3.035 1 98.31 106 ALA A O 1
ATOM 809 N N . VAL A 1 107 ? 22.609 4.883 -1.988 1 98.44 107 VAL A N 1
ATOM 810 C CA . VAL A 1 107 ? 22.516 6.328 -2.178 1 98.44 107 VAL A CA 1
ATOM 811 C C . VAL A 1 107 ? 22.453 6.648 -3.67 1 98.44 107 VAL A C 1
ATOM 813 O O . VAL A 1 107 ? 21.641 7.465 -4.102 1 98.44 107 VAL A O 1
ATOM 816 N N . ARG A 1 108 ? 23.328 6.039 -4.406 1 98.19 108 ARG A N 1
ATOM 817 C CA . ARG A 1 108 ? 23.344 6.25 -5.852 1 98.19 108 ARG A CA 1
ATOM 818 C C . ARG A 1 108 ? 21.984 5.918 -6.461 1 98.19 108 ARG A C 1
ATOM 820 O O . ARG A 1 108 ? 21.422 6.715 -7.223 1 98.19 108 ARG A O 1
ATOM 827 N N . MET A 1 109 ? 21.453 4.762 -6.164 1 98.25 109 MET A N 1
ATOM 828 C CA . MET A 1 109 ? 20.172 4.332 -6.699 1 98.25 109 MET A CA 1
ATOM 829 C C . MET A 1 109 ? 19.062 5.328 -6.344 1 98.25 109 MET A C 1
ATOM 831 O O . MET A 1 109 ? 18.312 5.77 -7.211 1 98.25 109 MET A O 1
ATOM 835 N N . LEU A 1 110 ? 19.031 5.648 -5.066 1 98.38 110 LEU A N 1
ATOM 836 C CA . LEU A 1 110 ? 17.969 6.523 -4.582 1 98.38 110 LEU A CA 1
ATOM 837 C C . LEU A 1 110 ? 18.094 7.922 -5.176 1 98.38 110 LEU A C 1
ATOM 839 O O . LEU A 1 110 ? 17.094 8.594 -5.426 1 98.38 110 LEU A O 1
ATOM 843 N N . THR A 1 111 ? 19.328 8.359 -5.379 1 98.56 111 THR A N 1
ATOM 844 C CA . THR A 1 111 ? 19.547 9.633 -6.047 1 98.56 111 THR A CA 1
ATOM 845 C C . THR A 1 111 ? 18.984 9.609 -7.461 1 98.56 111 THR A C 1
ATOM 847 O O . THR A 1 111 ? 18.344 10.578 -7.895 1 98.56 111 THR A O 1
ATOM 850 N N . ASN A 1 112 ? 19.188 8.523 -8.164 1 98.38 112 ASN A N 1
ATOM 851 C CA . ASN A 1 112 ? 18.656 8.383 -9.516 1 98.38 112 ASN A CA 1
ATOM 852 C C . ASN A 1 112 ? 17.125 8.305 -9.516 1 98.38 112 ASN A C 1
ATOM 854 O O . ASN A 1 112 ? 16.484 8.758 -10.461 1 98.38 112 ASN A O 1
ATOM 858 N N . LEU A 1 113 ? 16.562 7.742 -8.484 1 98.19 113 LEU A N 1
ATOM 859 C CA . LEU A 1 113 ? 15.117 7.531 -8.398 1 98.19 113 LEU A CA 1
ATOM 860 C C . LEU A 1 113 ? 14.406 8.805 -7.949 1 98.19 113 LEU A C 1
ATOM 862 O O . LEU A 1 113 ? 13.195 8.945 -8.148 1 98.19 113 LEU A O 1
ATOM 866 N N . SER A 1 114 ? 15.148 9.727 -7.344 1 98.19 114 SER A N 1
ATOM 867 C CA . SER A 1 114 ? 14.594 10.977 -6.848 1 98.19 114 SER A CA 1
ATOM 868 C C . SER A 1 114 ? 13.914 11.758 -7.965 1 98.19 114 SER A C 1
ATOM 870 O O . SER A 1 114 ? 14.547 12.094 -8.969 1 98.19 114 SER A O 1
ATOM 872 N N . GLY A 1 115 ? 12.633 12.039 -7.773 1 98.06 115 GLY A N 1
ATOM 873 C CA . GLY A 1 115 ? 11.875 12.82 -8.734 1 98.06 115 GLY A CA 1
ATOM 874 C C . GLY A 1 115 ? 11.57 12.062 -10.016 1 98.06 115 GLY A C 1
ATOM 875 O O . GLY A 1 115 ? 11.062 12.633 -10.977 1 98.06 115 GLY A O 1
ATOM 876 N N . ALA A 1 116 ? 11.836 10.766 -10.031 1 98.25 116 ALA A N 1
ATOM 877 C CA . ALA A 1 116 ? 11.664 9.961 -11.242 1 98.25 116 ALA A CA 1
ATOM 878 C C . ALA A 1 116 ? 10.578 8.906 -11.047 1 98.25 116 ALA A C 1
ATOM 880 O O . ALA A 1 116 ? 10.055 8.734 -9.945 1 98.25 116 ALA A O 1
ATOM 881 N N . CYS A 1 117 ? 10.164 8.328 -12.086 1 98.56 117 CYS A N 1
ATOM 882 C CA . CYS A 1 117 ? 9.258 7.184 -12.109 1 98.56 117 CYS A CA 1
ATOM 883 C C . CYS A 1 117 ? 9.984 5.91 -12.516 1 98.56 117 CYS A C 1
ATOM 885 O O . CYS A 1 117 ? 10.695 5.891 -13.523 1 98.56 117 CYS A O 1
ATOM 887 N N . ASN A 1 118 ? 9.898 4.945 -11.703 1 98.69 118 ASN A N 1
ATOM 888 C CA . ASN A 1 118 ? 10.453 3.639 -12.047 1 98.69 118 ASN A CA 1
ATOM 889 C C . ASN A 1 118 ? 9.359 2.572 -12.109 1 98.69 118 ASN A C 1
ATOM 891 O O . ASN A 1 118 ? 8.211 2.826 -11.742 1 98.69 118 ASN A O 1
ATOM 895 N N . ARG A 1 119 ? 9.703 1.473 -12.656 1 98.69 119 ARG A N 1
ATOM 896 C CA . ARG A 1 119 ? 8.734 0.397 -12.805 1 98.69 119 ARG A CA 1
ATOM 897 C C . ARG A 1 119 ? 9.172 -0.854 -12.055 1 98.69 119 ARG A C 1
ATOM 899 O O . ARG A 1 119 ? 10.352 -1.213 -12.078 1 98.69 119 ARG A O 1
ATOM 906 N N . VAL A 1 120 ? 8.281 -1.449 -11.359 1 98.62 120 VAL A N 1
ATOM 907 C CA . VAL A 1 120 ? 8.523 -2.701 -10.656 1 98.62 120 VAL A CA 1
ATOM 908 C C . VAL A 1 120 ? 7.832 -3.852 -11.383 1 98.62 120 VAL A C 1
ATOM 910 O O . VAL A 1 120 ? 6.676 -3.73 -11.789 1 98.62 120 VAL A O 1
ATOM 913 N N . PHE A 1 121 ? 8.523 -4.922 -11.648 1 98.31 121 PHE A N 1
ATOM 914 C CA . PHE A 1 121 ? 8.008 -6.168 -12.211 1 98.31 121 PHE A CA 1
ATOM 915 C C . PHE A 1 121 ? 8.039 -7.281 -11.164 1 98.31 121 PHE A C 1
ATOM 917 O O . PHE A 1 121 ? 9.062 -7.512 -10.523 1 98.31 121 PHE A O 1
ATOM 924 N N . THR A 1 122 ? 6.953 -7.879 -10.977 1 98.25 122 THR A N 1
ATOM 925 C CA . THR A 1 122 ? 6.953 -9.094 -10.172 1 98.25 122 THR A CA 1
ATOM 926 C C . THR A 1 122 ? 6.41 -10.273 -10.977 1 98.25 122 THR A C 1
ATOM 928 O O . THR A 1 122 ? 5.254 -10.266 -11.406 1 98.25 122 THR A O 1
ATOM 931 N N . GLY A 1 123 ? 7.266 -11.195 -11.258 1 98.38 123 GLY A N 1
ATOM 932 C CA . GLY A 1 123 ? 6.852 -12.453 -11.867 1 98.38 123 GLY A CA 1
ATOM 933 C C . GLY A 1 123 ? 6.449 -13.5 -10.844 1 98.38 123 GLY A C 1
ATOM 934 O O . GLY A 1 123 ? 7.082 -13.633 -9.797 1 98.38 123 GLY A O 1
ATOM 935 N N . VAL A 1 124 ? 5.391 -14.227 -11.117 1 98.75 124 VAL A N 1
ATOM 936 C CA . VAL A 1 124 ? 4.879 -15.25 -10.211 1 98.75 124 VAL A CA 1
ATOM 937 C C . VAL A 1 124 ? 4.676 -16.562 -10.977 1 98.75 124 VAL A C 1
ATOM 939 O O . VAL A 1 124 ? 4.227 -16.547 -12.125 1 98.75 124 VAL A O 1
ATOM 942 N N . VAL A 1 125 ? 5.016 -17.594 -10.344 1 98.81 125 VAL A N 1
ATOM 943 C CA . VAL A 1 125 ? 4.852 -18.922 -10.945 1 98.81 125 VAL A CA 1
ATOM 944 C C . VAL A 1 125 ? 4.109 -19.844 -9.977 1 98.81 125 VAL A C 1
ATOM 946 O O . VAL A 1 125 ? 4.418 -19.875 -8.781 1 98.81 125 VAL A O 1
ATOM 949 N N . LEU A 1 126 ? 3.115 -20.5 -10.43 1 98.44 126 LEU A N 1
ATOM 950 C CA . LEU A 1 126 ? 2.424 -21.594 -9.766 1 98.44 126 LEU A CA 1
ATOM 951 C C . LEU A 1 126 ? 2.807 -22.938 -10.391 1 98.44 126 LEU A C 1
ATOM 953 O O . LEU A 1 126 ? 2.434 -23.219 -11.531 1 98.44 126 LEU A O 1
ATOM 957 N N . LYS A 1 127 ? 3.584 -23.688 -9.68 1 98.25 127 LYS A N 1
ATOM 958 C CA . LYS A 1 127 ? 4.062 -24.969 -10.172 1 98.25 127 LYS A CA 1
ATOM 959 C C . LYS A 1 127 ? 3.375 -26.125 -9.453 1 98.25 127 LYS A C 1
ATOM 961 O O . LYS A 1 127 ? 3.32 -26.156 -8.227 1 98.25 127 LYS A O 1
ATOM 966 N N . HIS A 1 128 ? 2.811 -27.031 -10.148 1 96.62 128 HIS A N 1
ATOM 967 C CA . HIS A 1 128 ? 2.203 -28.25 -9.633 1 96.62 128 HIS A CA 1
ATOM 968 C C . HIS A 1 128 ? 2.523 -29.453 -10.531 1 96.62 128 HIS A C 1
ATOM 970 O O . HIS A 1 128 ? 3.217 -29.312 -11.539 1 96.62 128 HIS A O 1
ATOM 976 N N . ALA A 1 129 ? 2.088 -30.609 -10.156 1 94.5 129 ALA A N 1
ATOM 977 C CA . ALA A 1 129 ? 2.477 -31.844 -10.812 1 94.5 129 ALA A CA 1
ATOM 978 C C . ALA A 1 129 ? 2.029 -31.859 -12.273 1 94.5 129 ALA A C 1
ATOM 980 O O . ALA A 1 129 ? 2.709 -32.438 -13.133 1 94.5 129 ALA A O 1
ATOM 981 N N . ASN A 1 130 ? 0.899 -31.172 -12.516 1 92.69 130 ASN A N 1
ATOM 982 C CA . ASN A 1 130 ? 0.296 -31.281 -13.836 1 92.69 130 ASN A CA 1
ATOM 983 C C . ASN A 1 130 ? 0.686 -30.109 -14.727 1 92.69 130 ASN A C 1
ATOM 985 O O . ASN A 1 130 ? 0.285 -30.047 -15.891 1 92.69 130 ASN A O 1
ATOM 989 N N . GLY A 1 131 ? 1.434 -29.156 -14.164 1 95.25 131 GLY A N 1
ATOM 990 C CA . GLY A 1 131 ? 1.777 -28.062 -15.047 1 95.25 131 GLY A CA 1
ATOM 991 C C . GLY A 1 131 ? 2.26 -26.828 -14.305 1 95.25 131 GLY A C 1
ATOM 992 O O . GLY A 1 131 ? 2.691 -26.922 -13.148 1 95.25 131 GLY A O 1
ATOM 993 N N . VAL A 1 132 ? 2.373 -25.781 -15.133 1 97.44 132 VAL A N 1
ATOM 994 C CA . VAL A 1 132 ? 2.896 -24.5 -14.648 1 97.44 132 VAL A CA 1
ATOM 995 C C . VAL A 1 132 ? 2.002 -23.359 -15.117 1 97.44 132 VAL A C 1
ATOM 997 O O . VAL A 1 132 ? 1.538 -23.359 -16.266 1 97.44 132 VAL A O 1
ATOM 1000 N N . ARG A 1 133 ? 1.682 -22.469 -14.211 1 97.62 133 ARG A N 1
ATOM 1001 C CA . ARG A 1 133 ? 1.061 -21.188 -14.562 1 97.62 133 ARG A CA 1
ATOM 1002 C C . ARG A 1 133 ? 1.957 -20.016 -14.172 1 97.62 133 ARG A C 1
ATOM 1004 O O . ARG A 1 133 ? 2.535 -20 -13.078 1 97.62 133 ARG A O 1
ATOM 1011 N N . LYS A 1 134 ? 2.193 -19.141 -15.102 1 98.12 134 LYS A N 1
ATOM 1012 C CA . LYS A 1 134 ? 3.062 -17.984 -14.836 1 98.12 134 LYS A CA 1
ATOM 1013 C C . LYS A 1 134 ? 2.387 -16.688 -15.227 1 98.12 134 LYS A C 1
ATOM 1015 O O . LYS A 1 134 ? 1.604 -16.641 -16.172 1 98.12 134 LYS A O 1
ATOM 1020 N N . PHE A 1 135 ? 2.654 -15.602 -14.547 1 98.44 135 PHE A N 1
ATOM 1021 C CA . PHE A 1 135 ? 2.219 -14.266 -14.93 1 98.44 135 PHE A CA 1
ATOM 1022 C C . PHE A 1 135 ? 3.148 -13.211 -14.352 1 98.44 135 PHE A C 1
ATOM 1024 O O . PHE A 1 135 ? 3.893 -13.477 -13.406 1 98.44 135 PHE A O 1
ATOM 1031 N N . THR A 1 136 ? 3.17 -12.055 -14.969 1 98.56 136 THR A N 1
ATOM 1032 C CA . THR A 1 136 ? 3.889 -10.883 -14.477 1 98.56 136 THR A CA 1
ATOM 1033 C C . THR A 1 136 ? 2.928 -9.727 -14.219 1 98.56 136 THR A C 1
ATOM 1035 O O . THR A 1 136 ? 1.994 -9.508 -14.984 1 98.56 136 THR A O 1
ATOM 1038 N N . ASP A 1 137 ? 3.053 -9.117 -13.125 1 98.56 137 ASP A N 1
ATOM 1039 C CA . ASP A 1 137 ? 2.383 -7.855 -12.836 1 98.56 137 ASP A CA 1
ATOM 1040 C C . ASP A 1 137 ? 3.385 -6.703 -12.758 1 98.56 137 ASP A C 1
ATOM 1042 O O . ASP A 1 137 ? 4.566 -6.922 -12.477 1 98.56 137 ASP A O 1
ATOM 1046 N N . THR A 1 138 ? 2.922 -5.52 -13.109 1 98.62 138 THR A N 1
ATOM 1047 C CA . THR A 1 138 ? 3.797 -4.355 -13.102 1 98.62 138 THR A CA 1
ATOM 1048 C C . THR A 1 138 ? 3.127 -3.18 -12.391 1 98.62 138 THR A C 1
ATOM 1050 O O . THR A 1 138 ? 1.897 -3.113 -12.32 1 98.62 138 THR A O 1
ATOM 1053 N N . ALA A 1 139 ? 3.902 -2.318 -11.812 1 98.69 139 ALA A N 1
ATOM 1054 C CA . ALA A 1 139 ? 3.445 -1.072 -11.203 1 98.69 139 ALA A CA 1
ATOM 1055 C C . ALA A 1 139 ? 4.469 0.042 -11.398 1 98.69 139 ALA A C 1
ATOM 1057 O O . ALA A 1 139 ? 5.676 -0.188 -11.297 1 98.69 139 ALA A O 1
ATOM 1058 N N . ASP A 1 140 ? 4.016 1.199 -11.703 1 98.81 140 ASP A N 1
ATOM 1059 C CA . ASP A 1 140 ? 4.863 2.383 -11.781 1 98.81 140 ASP A CA 1
ATOM 1060 C C . ASP A 1 140 ? 4.934 3.098 -10.438 1 98.81 140 ASP A C 1
ATOM 1062 O O . ASP A 1 140 ? 3.902 3.361 -9.812 1 98.81 140 ASP A O 1
ATOM 1066 N N . VAL A 1 141 ? 6.102 3.367 -9.969 1 98.81 141 VAL A N 1
ATOM 1067 C CA . VAL A 1 141 ? 6.344 4.012 -8.68 1 98.81 141 VAL A CA 1
ATOM 1068 C C . VAL A 1 141 ? 6.961 5.391 -8.906 1 98.81 141 VAL A C 1
ATOM 1070 O O . VAL A 1 141 ? 8.031 5.508 -9.5 1 98.81 141 VAL A O 1
ATOM 1073 N N . TYR A 1 142 ? 6.336 6.406 -8.453 1 98.81 142 TYR A N 1
ATOM 1074 C CA . TYR A 1 142 ? 6.805 7.781 -8.578 1 98.81 142 TYR A CA 1
ATOM 1075 C C . TYR A 1 142 ? 7.449 8.266 -7.285 1 98.81 142 TYR A C 1
ATOM 1077 O O . TYR A 1 142 ? 6.812 8.258 -6.23 1 98.81 142 TYR A O 1
ATOM 1085 N N . PHE A 1 143 ? 8.68 8.695 -7.406 1 98.5 143 PHE A N 1
ATOM 1086 C CA . PHE A 1 143 ? 9.367 9.242 -6.242 1 98.5 143 PHE A CA 1
ATOM 1087 C C . PHE A 1 143 ? 9.188 10.75 -6.168 1 98.5 143 PHE A C 1
ATOM 1089 O O . PHE A 1 143 ? 9.148 11.43 -7.195 1 98.5 143 PHE A O 1
ATOM 1096 N N . GLY A 1 144 ? 9.062 11.219 -4.969 1 97.56 144 GLY A N 1
ATOM 1097 C CA . GLY A 1 144 ? 9.219 12.648 -4.777 1 97.56 144 GLY A CA 1
ATOM 1098 C C . GLY A 1 144 ? 10.648 13.125 -4.957 1 97.56 144 GLY A C 1
ATOM 1099 O O . GLY A 1 144 ? 11.57 12.305 -5.055 1 97.56 144 GLY A O 1
ATOM 1100 N N . GLU A 1 145 ? 10.781 14.469 -5.059 1 96.81 145 GLU A N 1
ATOM 1101 C CA . GLU A 1 145 ? 12.133 15.023 -5.023 1 96.81 145 GLU A CA 1
ATOM 1102 C C . GLU A 1 145 ? 12.758 14.867 -3.643 1 96.81 145 GLU A C 1
ATOM 1104 O O . GLU A 1 145 ? 12.227 15.367 -2.652 1 96.81 145 GLU A O 1
ATOM 1109 N N . LEU A 1 146 ? 13.852 14.164 -3.613 1 95.38 146 LEU A N 1
ATOM 1110 C CA . LEU A 1 146 ? 14.5 13.859 -2.34 1 95.38 146 LEU A CA 1
ATOM 1111 C C . LEU A 1 146 ? 15.789 14.656 -2.188 1 95.38 146 LEU A C 1
ATOM 1113 O O . LEU A 1 146 ? 16.578 14.766 -3.133 1 95.38 146 LEU A O 1
ATOM 1117 N N . SER A 1 147 ? 15.945 15.234 -1.041 1 93.19 147 SER A N 1
ATOM 1118 C CA . SER A 1 147 ? 17.219 15.867 -0.74 1 93.19 147 SER A CA 1
ATOM 1119 C C . SER A 1 147 ? 18.281 14.828 -0.386 1 93.19 147 SER A C 1
ATOM 1121 O O . SER A 1 147 ? 17.953 13.695 -0.039 1 93.19 147 SER A O 1
ATOM 1123 N N . ALA A 1 148 ? 19.547 15.227 -0.45 1 95 148 ALA A N 1
ATOM 1124 C CA . ALA A 1 148 ? 20.641 14.344 -0.063 1 95 148 ALA A CA 1
ATOM 1125 C C . ALA A 1 148 ? 20.5 13.898 1.389 1 95 148 ALA A C 1
ATOM 1127 O O . ALA A 1 148 ? 20.812 12.75 1.725 1 95 148 ALA A O 1
ATOM 1128 N N . ALA A 1 149 ? 20.047 14.75 2.223 1 92.25 149 ALA A N 1
ATOM 1129 C CA . ALA A 1 149 ? 19.875 14.453 3.641 1 92.25 149 ALA A CA 1
ATOM 1130 C C . ALA A 1 149 ? 18.797 13.391 3.852 1 92.25 149 ALA A C 1
ATOM 1132 O O . ALA A 1 149 ? 18.938 12.5 4.691 1 92.25 149 ALA A O 1
ATOM 1133 N N . GLN A 1 150 ? 17.734 13.516 3.152 1 92.56 150 GLN A N 1
ATOM 1134 C CA . GLN A 1 150 ? 16.656 12.539 3.236 1 92.56 150 GLN A CA 1
ATOM 1135 C C . GLN A 1 150 ? 17.125 11.164 2.758 1 92.56 150 GLN A C 1
ATOM 1137 O O . GLN A 1 150 ? 16.828 10.148 3.398 1 92.56 150 GLN A O 1
ATOM 1142 N N . ILE A 1 151 ? 17.844 11.156 1.631 1 96.62 151 ILE A N 1
ATOM 1143 C CA . ILE A 1 151 ? 18.359 9.914 1.077 1 96.62 151 ILE A CA 1
ATOM 1144 C C . ILE A 1 151 ? 19.297 9.258 2.08 1 96.62 151 ILE A C 1
ATOM 1146 O O . ILE A 1 151 ? 19.172 8.062 2.381 1 96.62 151 ILE A O 1
ATOM 1150 N N . GLN A 1 152 ? 20.188 10.07 2.598 1 95.75 152 GLN A N 1
ATOM 1151 C CA . GLN A 1 152 ? 21.156 9.539 3.543 1 95.75 152 GLN A CA 1
ATOM 1152 C C . GLN A 1 152 ? 20.484 8.992 4.789 1 95.75 152 GLN A C 1
ATOM 1154 O O . GLN A 1 152 ? 20.859 7.93 5.297 1 95.75 152 GLN A O 1
ATOM 1159 N N . SER A 1 153 ? 19.516 9.695 5.246 1 93.12 153 SER A N 1
ATOM 1160 C CA . SER A 1 153 ? 18.781 9.258 6.43 1 93.12 153 SER A CA 1
ATOM 1161 C C . SER A 1 153 ? 18.094 7.914 6.188 1 93.12 153 SER A C 1
ATOM 1163 O O . SER A 1 153 ? 18.109 7.039 7.055 1 93.12 153 SER A O 1
ATOM 1165 N N . TYR A 1 154 ? 17.469 7.75 5.078 1 95.25 154 TYR A N 1
ATOM 1166 C CA . TYR A 1 154 ? 16.797 6.496 4.734 1 95.25 154 TYR A CA 1
ATOM 1167 C C . TYR A 1 154 ? 17.812 5.355 4.625 1 95.25 154 TYR A C 1
ATOM 1169 O O . TYR A 1 154 ? 17.562 4.258 5.125 1 95.25 154 TYR A O 1
ATOM 1177 N N . VAL A 1 155 ? 18.953 5.609 4.035 1 97.06 155 VAL A N 1
ATOM 1178 C CA . VAL A 1 155 ? 19.984 4.602 3.875 1 97.06 155 VAL A CA 1
ATOM 1179 C C . VAL A 1 155 ? 20.547 4.215 5.242 1 97.06 155 VAL A C 1
ATOM 1181 O O . VAL A 1 155 ? 20.797 3.035 5.508 1 97.06 155 VAL A O 1
ATOM 1184 N N . ASP A 1 156 ? 20.641 5.199 6.129 1 94.94 156 ASP A N 1
ATOM 1185 C CA . ASP A 1 156 ? 21.188 4.977 7.465 1 94.94 156 ASP A CA 1
ATOM 1186 C C . ASP A 1 156 ? 20.25 4.094 8.297 1 94.94 156 ASP A C 1
ATOM 1188 O O . ASP A 1 156 ? 20.688 3.441 9.242 1 94.94 156 ASP A O 1
ATOM 1192 N N . SER A 1 157 ? 19.016 4.109 7.977 1 92.38 157 SER A N 1
ATOM 1193 C CA . SER A 1 157 ? 18.047 3.285 8.703 1 92.38 157 SER A CA 1
ATOM 1194 C C . SER A 1 157 ? 18.297 1.801 8.453 1 92.38 157 SER A C 1
ATOM 1196 O O . SER A 1 157 ? 17.781 0.951 9.188 1 92.38 157 SER A O 1
ATOM 1198 N N . GLY A 1 158 ? 18.984 1.442 7.312 1 93.38 158 GLY A N 1
ATOM 1199 C CA . GLY A 1 158 ? 19.219 0.056 6.949 1 93.38 158 GLY A CA 1
ATOM 1200 C C . GLY A 1 158 ? 18.109 -0.545 6.109 1 93.38 158 GLY A C 1
ATOM 1201 O O . GLY A 1 158 ? 18.297 -1.585 5.473 1 93.38 158 GLY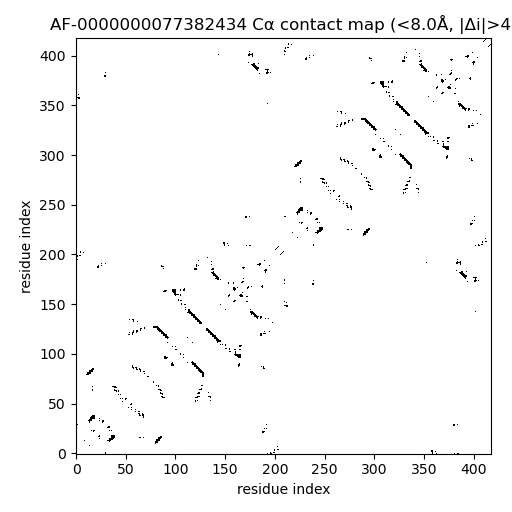 A O 1
ATOM 1202 N N . HIS A 1 159 ? 17.031 0.088 5.953 1 90.75 159 HIS A N 1
ATOM 1203 C CA . HIS A 1 159 ? 15.828 -0.424 5.305 1 90.75 159 HIS A CA 1
ATOM 1204 C C . HIS A 1 159 ? 16.078 -0.716 3.83 1 90.75 159 HIS A C 1
ATOM 1206 O O . HIS A 1 159 ? 15.547 -1.688 3.287 1 90.75 159 HIS A O 1
ATOM 1212 N N . PRO A 1 160 ? 16.875 0.035 3.17 1 93.31 160 PRO A N 1
ATOM 1213 C CA . PRO A 1 160 ? 17.016 -0.106 1.721 1 93.31 160 PRO A CA 1
ATOM 1214 C C . PRO A 1 160 ? 17.938 -1.263 1.33 1 93.31 160 PRO A C 1
ATOM 1216 O O . PRO A 1 160 ? 17.938 -1.7 0.177 1 93.31 160 PRO A O 1
ATOM 1219 N N . LEU A 1 161 ? 18.688 -1.829 2.225 1 92.88 161 LEU A N 1
ATOM 1220 C CA . LEU A 1 161 ? 19.891 -2.568 1.872 1 92.88 161 LEU A CA 1
ATOM 1221 C C . LEU A 1 161 ? 19.547 -3.971 1.381 1 92.88 161 LEU A C 1
ATOM 1223 O O . LEU A 1 161 ? 20.344 -4.602 0.683 1 92.88 161 LEU A O 1
ATOM 1227 N N . ASP A 1 162 ? 18.469 -4.539 1.629 1 90.62 162 ASP A N 1
ATOM 1228 C CA . ASP A 1 162 ? 18.125 -5.887 1.199 1 90.62 162 ASP A CA 1
ATOM 1229 C C . ASP A 1 162 ? 16.984 -5.863 0.189 1 90.62 162 ASP A C 1
ATOM 1231 O O . ASP A 1 162 ? 16.25 -6.848 0.049 1 90.62 162 ASP A O 1
ATOM 1235 N N . LYS A 1 163 ? 16.812 -4.75 -0.53 1 92.81 163 LYS A N 1
ATOM 1236 C CA . LYS A 1 163 ? 15.664 -4.59 -1.424 1 92.81 163 LYS A CA 1
ATOM 1237 C C . LYS A 1 163 ? 16.109 -4.129 -2.809 1 92.81 163 LYS A C 1
ATOM 1239 O O . LYS A 1 163 ? 17 -3.281 -2.932 1 92.81 163 LYS A O 1
ATOM 1244 N N . ALA A 1 164 ? 15.445 -4.707 -3.789 1 93.25 164 ALA A N 1
ATOM 1245 C CA . ALA A 1 164 ? 15.672 -4.242 -5.152 1 93.25 164 ALA A CA 1
ATOM 1246 C C . ALA A 1 164 ? 15.336 -2.76 -5.293 1 93.25 164 ALA A C 1
ATOM 1248 O O . ALA A 1 164 ? 14.328 -2.291 -4.758 1 93.25 164 ALA A O 1
ATOM 1249 N N . GLY A 1 165 ? 16.25 -1.998 -5.91 1 96.44 165 GLY A N 1
ATOM 1250 C CA . GLY A 1 165 ? 16.016 -0.577 -6.121 1 96.44 165 GLY A CA 1
ATOM 1251 C C . GLY A 1 165 ? 16.344 0.263 -4.895 1 96.44 165 GLY A C 1
ATOM 1252 O O . GLY A 1 165 ? 16.188 1.487 -4.926 1 96.44 165 GLY A O 1
ATOM 1253 N N . ALA A 1 166 ? 16.719 -0.432 -3.77 1 97.19 166 ALA A N 1
ATOM 1254 C CA . ALA A 1 166 ? 17.109 0.215 -2.52 1 97.19 166 ALA A CA 1
ATOM 1255 C C . ALA A 1 166 ? 15.922 0.918 -1.871 1 97.19 166 ALA A C 1
ATOM 1257 O O . ALA A 1 166 ? 16.062 2.014 -1.322 1 97.19 166 ALA A O 1
ATOM 1258 N N . TYR A 1 167 ? 14.766 0.33 -1.977 1 97.31 167 TYR A N 1
ATOM 1259 C CA . TYR A 1 167 ? 13.641 0.917 -1.253 1 97.31 167 TYR A CA 1
ATOM 1260 C C . TYR A 1 167 ? 12.555 -0.118 -1.007 1 97.31 167 TYR A C 1
ATOM 1262 O O . TYR A 1 167 ? 12.477 -1.129 -1.709 1 97.31 167 TYR A O 1
ATOM 1270 N N . GLY A 1 168 ? 11.82 0.061 -0.016 1 95.06 168 GLY A N 1
ATOM 1271 C CA . GLY A 1 168 ? 10.562 -0.618 0.273 1 95.06 168 GLY A CA 1
ATOM 1272 C C . GLY A 1 168 ? 9.398 0.335 0.456 1 95.06 168 GLY A C 1
ATOM 1273 O O . GLY A 1 168 ? 9.547 1.4 1.059 1 95.06 168 GLY A O 1
ATOM 1274 N N . VAL A 1 169 ? 8.312 -0.09 -0.051 1 94.62 169 VAL A N 1
ATOM 1275 C CA . VAL A 1 169 ? 7.164 0.807 0.007 1 94.62 169 VAL A CA 1
ATOM 1276 C C . VAL A 1 169 ? 6.516 0.726 1.386 1 94.62 169 VAL A C 1
ATOM 1278 O O . VAL A 1 169 ? 5.656 1.544 1.724 1 94.62 169 VAL A O 1
ATOM 1281 N N . GLN A 1 170 ? 6.902 -0.264 2.133 1 89.38 170 GLN A N 1
ATOM 1282 C CA . GLN A 1 170 ? 6.457 -0.34 3.52 1 89.38 170 GLN A CA 1
ATOM 1283 C C . GLN A 1 170 ? 7.398 0.428 4.441 1 89.38 170 GLN A C 1
ATOM 1285 O O . GLN A 1 170 ? 8.602 0.519 4.176 1 89.38 170 GLN A O 1
ATOM 1290 N N . GLY A 1 171 ? 6.914 1.019 5.461 1 85.06 171 GLY A N 1
ATOM 1291 C CA . GLY A 1 171 ? 7.742 1.747 6.406 1 85.06 171 GLY A CA 1
ATOM 1292 C C . GLY A 1 171 ? 8.109 3.139 5.926 1 85.06 171 GLY A C 1
ATOM 1293 O O . GLY A 1 171 ? 7.289 3.83 5.32 1 85.06 171 GLY A O 1
ATOM 1294 N N . GLN A 1 172 ? 9.375 3.488 6.176 1 89 172 GLN A N 1
ATOM 1295 C CA . GLN A 1 172 ? 9.836 4.84 5.879 1 89 172 GLN A CA 1
ATOM 1296 C C . GLN A 1 172 ? 9.914 5.078 4.375 1 89 172 GLN A C 1
ATOM 1298 O O . GLN A 1 172 ? 9.758 6.211 3.912 1 89 172 GLN A O 1
ATOM 1303 N N . GLY A 1 173 ? 10.141 4.012 3.67 1 93 173 GLY A N 1
ATOM 1304 C CA . GLY A 1 173 ? 10.219 4.148 2.223 1 93 173 GLY A CA 1
ATOM 1305 C C . GLY A 1 173 ? 8.922 4.617 1.598 1 93 173 GLY A C 1
ATOM 1306 O O . GLY A 1 173 ? 8.93 5.258 0.545 1 93 173 GLY A O 1
ATOM 1307 N N . GLY A 1 174 ? 7.816 4.262 2.277 1 93.81 174 GLY A N 1
ATOM 1308 C CA . GLY A 1 174 ? 6.516 4.719 1.814 1 93.81 174 GLY A CA 1
ATOM 1309 C C . GLY A 1 174 ? 6.387 6.23 1.784 1 93.81 174 GLY A C 1
ATOM 1310 O O . GLY A 1 174 ? 5.66 6.781 0.955 1 93.81 174 GLY A O 1
ATOM 1311 N N . ALA A 1 175 ? 7.098 6.895 2.605 1 94.88 175 ALA A N 1
ATOM 1312 C CA . ALA A 1 175 ? 7.027 8.352 2.711 1 94.88 175 ALA A CA 1
ATOM 1313 C C . ALA A 1 175 ? 7.789 9.016 1.571 1 94.88 175 ALA A C 1
ATOM 1315 O O . ALA A 1 175 ? 7.656 10.227 1.354 1 94.88 175 ALA A O 1
ATOM 1316 N N . LEU A 1 176 ? 8.578 8.258 0.86 1 96.62 176 LEU A N 1
ATOM 1317 C CA . LEU A 1 176 ? 9.336 8.789 -0.265 1 96.62 176 LEU A CA 1
ATOM 1318 C C . LEU A 1 176 ? 8.492 8.789 -1.537 1 96.62 176 LEU A C 1
ATOM 1320 O O . LEU A 1 176 ? 8.867 9.414 -2.533 1 96.62 176 LEU A O 1
ATOM 1324 N N . ILE A 1 177 ? 7.344 8.125 -1.467 1 97.6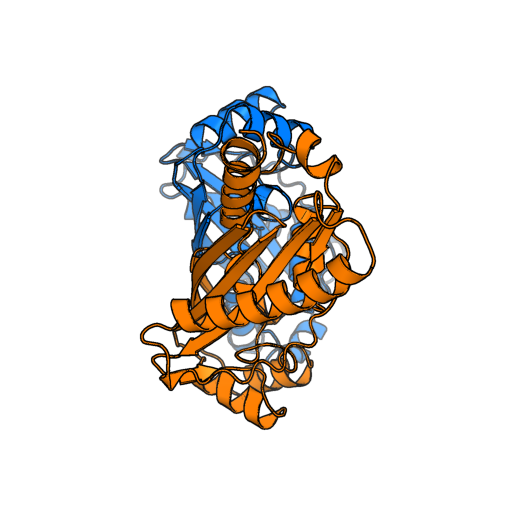2 177 ILE A N 1
ATOM 1325 C CA . ILE A 1 177 ? 6.609 7.777 -2.68 1 97.62 177 ILE A CA 1
ATOM 1326 C C . ILE A 1 177 ? 5.223 8.422 -2.641 1 97.62 177 ILE A C 1
ATOM 1328 O O . ILE A 1 177 ? 4.328 7.934 -1.94 1 97.62 177 ILE A O 1
ATOM 1332 N N . PRO A 1 178 ? 4.949 9.445 -3.432 1 97.94 178 PRO A N 1
ATOM 1333 C CA . PRO A 1 178 ? 3.646 10.109 -3.447 1 97.94 178 PRO A CA 1
ATOM 1334 C C . PRO A 1 178 ? 2.611 9.367 -4.285 1 97.94 178 PRO A C 1
ATOM 1336 O O . PRO A 1 178 ? 1.41 9.617 -4.16 1 97.94 178 PRO A O 1
ATOM 1339 N N . ARG A 1 179 ? 3.129 8.453 -5.137 1 98.56 179 ARG A N 1
ATOM 1340 C CA . ARG A 1 179 ? 2.164 7.879 -6.074 1 98.56 179 ARG A CA 1
ATOM 1341 C C . ARG A 1 179 ? 2.633 6.523 -6.586 1 98.56 179 ARG A C 1
ATOM 1343 O O . ARG A 1 179 ? 3.809 6.352 -6.914 1 98.56 179 ARG A O 1
ATOM 1350 N N . ILE A 1 180 ? 1.763 5.586 -6.586 1 98.69 180 ILE A N 1
ATOM 1351 C CA . ILE A 1 180 ? 1.908 4.309 -7.277 1 98.69 180 ILE A CA 1
ATOM 1352 C C . ILE A 1 180 ? 0.767 4.129 -8.273 1 98.69 180 ILE A C 1
ATOM 1354 O O . ILE A 1 180 ? -0.387 4.438 -7.969 1 98.69 180 ILE A O 1
ATOM 1358 N N . ASP A 1 181 ? 1.056 3.779 -9.453 1 98.81 181 ASP A N 1
ATOM 1359 C CA . ASP A 1 181 ? 0.069 3.393 -10.453 1 98.81 181 ASP A CA 1
ATOM 1360 C C . ASP A 1 181 ? 0.171 1.904 -10.781 1 98.81 181 ASP A C 1
ATOM 1362 O O . ASP A 1 181 ? 1.019 1.495 -11.578 1 98.81 181 ASP A O 1
ATOM 1366 N N . GLY A 1 182 ? -0.702 1.114 -10.242 1 98.69 182 GLY A N 1
ATOM 1367 C CA . GLY A 1 182 ? -0.672 -0.338 -10.297 1 98.69 182 GLY A CA 1
ATOM 1368 C C . GLY A 1 182 ? -0.965 -0.993 -8.961 1 98.69 182 GLY A C 1
ATOM 1369 O O . GLY A 1 182 ? -1.562 -0.375 -8.078 1 98.69 182 GLY A O 1
ATOM 1370 N N . ASP A 1 183 ? -0.659 -2.248 -8.844 1 98.31 183 ASP A N 1
ATOM 1371 C CA . ASP A 1 183 ? -0.887 -3.012 -7.625 1 98.31 183 ASP A CA 1
ATOM 1372 C C . ASP A 1 183 ? 0.202 -2.732 -6.59 1 98.31 183 ASP A C 1
ATOM 1374 O O . ASP A 1 183 ? 1.375 -3.031 -6.82 1 98.31 183 ASP A O 1
ATOM 1378 N N . PHE A 1 184 ? -0.172 -2.164 -5.477 1 98.06 184 PHE A N 1
ATOM 1379 C CA . PHE A 1 184 ? 0.749 -1.869 -4.387 1 98.06 184 PHE A CA 1
ATOM 1380 C C . PHE A 1 184 ? 1.507 -3.123 -3.965 1 98.06 184 PHE A C 1
ATOM 1382 O O . PHE A 1 184 ? 2.711 -3.068 -3.705 1 98.06 184 PHE A O 1
ATOM 1389 N N . TYR A 1 185 ? 0.901 -4.23 -3.916 1 97.62 185 TYR A N 1
ATOM 1390 C CA . TYR A 1 185 ? 1.494 -5.461 -3.406 1 97.62 185 TYR A CA 1
ATOM 1391 C C . TYR A 1 185 ? 2.41 -6.098 -4.445 1 97.62 185 TYR A C 1
ATOM 1393 O O . TYR A 1 185 ? 3.275 -6.91 -4.105 1 97.62 185 TYR A O 1
ATOM 1401 N N . CYS A 1 186 ? 2.203 -5.73 -5.688 1 97.69 186 CYS A N 1
ATOM 1402 C CA . CYS A 1 186 ? 3.199 -6.062 -6.699 1 97.69 186 CYS A CA 1
ATOM 1403 C C . CYS A 1 186 ? 4.555 -5.465 -6.344 1 97.69 186 CYS A C 1
ATOM 1405 O O . CYS A 1 186 ? 5.586 -6.125 -6.477 1 97.69 186 CYS A O 1
ATOM 1407 N N . VAL A 1 187 ? 4.508 -4.234 -5.875 1 97.75 187 VAL A N 1
ATOM 1408 C CA . VAL A 1 187 ? 5.727 -3.531 -5.492 1 97.75 187 VAL A CA 1
ATOM 1409 C C . VAL A 1 187 ? 6.332 -4.184 -4.25 1 97.75 187 VAL A C 1
ATOM 1411 O O . VAL A 1 187 ? 7.555 -4.289 -4.129 1 97.75 187 VAL A O 1
ATOM 1414 N N . MET A 1 188 ? 5.457 -4.664 -3.375 1 95.69 188 MET A N 1
ATOM 1415 C CA . MET A 1 188 ? 5.93 -5.293 -2.146 1 95.69 188 MET A CA 1
ATOM 1416 C C . MET A 1 188 ? 6.539 -6.66 -2.434 1 95.69 188 MET A C 1
ATOM 1418 O O . MET A 1 188 ? 7.316 -7.18 -1.634 1 95.69 188 MET A O 1
ATOM 1422 N N . GLY A 1 189 ? 6.012 -7.301 -3.51 1 96.19 189 GLY A N 1
ATOM 1423 C CA . GLY A 1 189 ? 6.688 -8.539 -3.859 1 96.19 189 GLY A CA 1
ATOM 1424 C C . GLY A 1 189 ? 5.73 -9.633 -4.301 1 96.19 189 GLY A C 1
ATOM 1425 O O . GLY A 1 189 ? 6.164 -10.703 -4.738 1 96.19 189 GLY A O 1
ATOM 1426 N N . LEU A 1 190 ? 4.469 -9.422 -4.137 1 97.38 190 LEU A N 1
ATOM 1427 C CA . LEU A 1 190 ? 3.471 -10.406 -4.555 1 97.38 190 LEU A CA 1
ATOM 1428 C C . LEU A 1 190 ? 2.156 -9.719 -4.918 1 97.38 190 LEU A C 1
ATOM 1430 O O . LEU A 1 190 ? 1.44 -9.234 -4.039 1 97.38 190 LEU A O 1
ATOM 1434 N N . PRO A 1 191 ? 1.789 -9.688 -6.195 1 97.69 191 PRO A N 1
ATOM 1435 C CA . PRO A 1 191 ? 0.52 -9.078 -6.598 1 97.69 191 PRO A CA 1
ATOM 1436 C C . PRO A 1 191 ? -0.694 -9.883 -6.141 1 97.69 191 PRO A C 1
ATOM 1438 O O . PRO A 1 191 ? -1.148 -10.781 -6.852 1 97.69 191 PRO A O 1
ATOM 1441 N N . LEU A 1 192 ? -1.3 -9.516 -5.098 1 96.88 192 LEU A N 1
ATOM 1442 C CA . LEU A 1 192 ? -2.289 -10.305 -4.375 1 96.88 192 LEU A CA 1
ATOM 1443 C C . LEU A 1 192 ? -3.527 -10.547 -5.23 1 96.88 192 LEU A C 1
ATOM 1445 O O . LEU A 1 192 ? -4.023 -11.672 -5.309 1 96.88 192 LEU A O 1
ATOM 1449 N N . HIS A 1 193 ? -4.035 -9.5 -5.82 1 97 193 HIS A N 1
ATOM 1450 C CA . HIS A 1 193 ? -5.254 -9.648 -6.602 1 97 193 HIS A CA 1
ATOM 1451 C C . HIS A 1 193 ? -5.062 -10.656 -7.734 1 97 193 HIS A C 1
ATOM 1453 O O . HIS A 1 193 ? -5.844 -11.602 -7.867 1 97 193 HIS A O 1
ATOM 1459 N N . ARG A 1 194 ? -4.008 -10.422 -8.523 1 97.31 194 ARG A N 1
ATOM 1460 C CA . ARG A 1 194 ? -3.746 -11.297 -9.656 1 97.31 194 ARG A CA 1
ATOM 1461 C C . ARG A 1 194 ? -3.465 -12.727 -9.203 1 97.31 194 ARG A C 1
ATOM 1463 O O . ARG A 1 194 ? -3.893 -13.688 -9.844 1 97.31 194 ARG A O 1
ATOM 1470 N N . LEU A 1 195 ? -2.729 -12.867 -8.148 1 97.25 195 LEU A N 1
ATOM 1471 C CA . LEU A 1 195 ? -2.465 -14.188 -7.594 1 97.25 195 LEU A CA 1
ATOM 1472 C C . LEU A 1 195 ? -3.768 -14.914 -7.27 1 97.25 195 LEU A C 1
ATOM 1474 O O . LEU A 1 195 ? -3.943 -16.078 -7.629 1 97.25 195 LEU A O 1
ATOM 1478 N N . CYS A 1 196 ? -4.684 -14.234 -6.609 1 95.44 196 CYS A N 1
ATOM 1479 C CA . CYS A 1 196 ? -5.977 -14.828 -6.273 1 95.44 196 CYS A CA 1
ATOM 1480 C C . CYS A 1 196 ? -6.723 -15.25 -7.531 1 95.44 196 CYS A C 1
ATOM 1482 O O . CYS A 1 196 ? -7.289 -16.344 -7.582 1 95.44 196 CYS A O 1
ATOM 1484 N N . CYS A 1 197 ? -6.707 -14.359 -8.523 1 95.75 197 CYS A N 1
ATOM 1485 C CA . CYS A 1 197 ? -7.371 -14.688 -9.781 1 95.75 197 CYS A CA 1
ATOM 1486 C C . CYS A 1 197 ? -6.789 -15.961 -10.383 1 95.75 197 CYS A C 1
ATOM 1488 O O . CYS A 1 197 ? -7.535 -16.859 -10.781 1 95.75 197 CYS A O 1
ATOM 1490 N N . GLU A 1 198 ? -5.492 -16.062 -10.414 1 96.69 198 GLU A N 1
ATOM 1491 C CA . GLU A 1 198 ? -4.828 -17.188 -11.055 1 96.69 198 GLU A CA 1
ATOM 1492 C C . GLU A 1 198 ? -5.008 -18.469 -10.242 1 96.69 198 GLU A C 1
ATOM 1494 O O . GLU A 1 198 ? -5.133 -19.562 -10.805 1 96.69 198 GLU A O 1
ATOM 1499 N N . LEU A 1 199 ? -5.004 -18.359 -8.945 1 95.75 199 LEU A N 1
ATOM 1500 C CA . LEU A 1 199 ? -5.273 -19.516 -8.102 1 95.75 199 LEU A CA 1
ATOM 1501 C C . LEU A 1 199 ? -6.695 -20.031 -8.32 1 95.75 199 LEU A C 1
ATOM 1503 O O . LEU A 1 199 ? -6.918 -21.234 -8.422 1 95.75 199 LEU A O 1
ATOM 1507 N N . ASN A 1 200 ? -7.629 -19.094 -8.359 1 93.81 200 ASN A N 1
ATOM 1508 C CA . ASN A 1 200 ? -9.008 -19.484 -8.633 1 93.81 200 ASN A CA 1
ATOM 1509 C C . ASN A 1 200 ? -9.125 -20.219 -9.969 1 93.81 200 ASN A C 1
ATOM 1511 O O . ASN A 1 200 ? -9.766 -21.266 -10.055 1 93.81 200 ASN A O 1
ATOM 1515 N N . LYS A 1 201 ? -8.523 -19.672 -10.992 1 94.38 201 LYS A N 1
ATOM 1516 C CA . LYS A 1 201 ? -8.547 -20.312 -12.305 1 94.38 201 LYS A CA 1
ATOM 1517 C C . LYS A 1 201 ? -7.914 -21.703 -12.25 1 94.38 201 LYS A C 1
ATOM 1519 O O . LYS A 1 201 ? -8.461 -22.656 -12.805 1 94.38 201 LYS A O 1
ATOM 1524 N N . LEU A 1 202 ? -6.828 -21.797 -11.602 1 94.94 202 LEU A N 1
ATOM 1525 C CA . LEU A 1 202 ? -6.09 -23.047 -11.492 1 94.94 202 LEU A CA 1
ATOM 1526 C C . LEU A 1 202 ? -6.945 -24.125 -10.844 1 94.94 202 LEU A C 1
ATOM 1528 O O . LEU A 1 202 ? -7.098 -25.219 -11.391 1 94.94 202 LEU A O 1
ATOM 1532 N N . PHE A 1 203 ? -7.613 -23.828 -9.727 1 93.25 203 PHE A N 1
ATOM 1533 C CA . PHE A 1 203 ? -8.32 -24.828 -8.938 1 93.25 203 PHE A CA 1
ATOM 1534 C C . PHE A 1 203 ? -9.703 -25.094 -9.516 1 93.25 203 PHE A C 1
ATOM 1536 O O . PHE A 1 203 ? -10.227 -26.203 -9.406 1 93.25 203 PHE A O 1
ATOM 1543 N N . LEU A 1 204 ? -10.289 -24.141 -10.188 1 90 204 LEU A N 1
ATOM 1544 C CA . LEU A 1 204 ? -11.648 -24.312 -10.703 1 90 204 LEU A CA 1
ATOM 1545 C C . LEU A 1 204 ? -11.633 -24.859 -12.117 1 90 204 LEU A C 1
ATOM 1547 O O . LEU A 1 204 ? -12.578 -25.531 -12.547 1 90 204 LEU A O 1
ATOM 1551 N N . GLU A 1 205 ? -10.555 -24.641 -12.836 1 87.62 205 GLU A N 1
ATOM 1552 C CA . GLU A 1 205 ? -10.57 -24.984 -14.25 1 87.62 205 GLU A CA 1
ATOM 1553 C C . GLU A 1 205 ? -9.555 -26.094 -14.562 1 87.62 205 GLU A C 1
ATOM 1555 O O . GLU A 1 205 ? -9.734 -26.859 -15.508 1 87.62 205 GLU A O 1
ATOM 1560 N N . GLU A 1 206 ? -8.508 -26.203 -13.82 1 82.69 206 GLU A N 1
ATOM 1561 C CA . GLU A 1 206 ? -7.414 -27.078 -14.242 1 82.69 206 GLU A CA 1
ATOM 1562 C C . GLU A 1 206 ? -7.273 -28.281 -13.305 1 82.69 206 GLU A C 1
ATOM 1564 O O . GLU A 1 206 ? -7.043 -29.406 -13.758 1 82.69 206 GLU A O 1
ATOM 1569 N N . LEU A 1 207 ? -7.453 -28.016 -12.031 1 83.56 207 LEU A N 1
ATOM 1570 C CA . LEU A 1 207 ? -7.164 -29.094 -11.094 1 83.56 207 LEU A CA 1
ATOM 1571 C C . LEU A 1 207 ? -8.445 -29.828 -10.711 1 83.56 207 LEU A C 1
ATOM 1573 O O . LEU A 1 207 ? -8.383 -30.969 -10.242 1 83.56 207 LEU A O 1
ATOM 1577 N N . THR A 1 208 ? -9.602 -29.156 -10.797 1 73.31 208 THR A N 1
ATOM 1578 C CA . THR A 1 208 ? -10.844 -29.859 -10.484 1 73.31 208 THR A CA 1
ATOM 1579 C C . THR A 1 208 ? -11.453 -30.453 -11.75 1 73.31 208 THR A C 1
ATOM 1581 O O . THR A 1 208 ? -12.336 -31.312 -11.672 1 73.31 208 THR A O 1
ATOM 1584 N N . GLU A 1 209 ? -11.039 -30.016 -12.984 1 62.72 209 GLU A N 1
ATOM 1585 C CA . GLU A 1 209 ? -11.531 -30.75 -14.156 1 62.72 209 GLU A CA 1
ATOM 1586 C C . GLU A 1 209 ? -10.727 -32 -14.406 1 62.72 209 GLU A C 1
ATOM 1588 O O . GLU A 1 209 ? -9.531 -32.062 -14.117 1 62.72 209 GLU A O 1
ATOM 1593 N N . MET B 1 1 ? 10.172 12.227 4.16 1 82.06 1 MET B N 1
ATOM 1594 C CA . MET B 1 1 ? 10.969 11.883 5.336 1 82.06 1 MET B CA 1
ATOM 1595 C C . MET B 1 1 ? 11.188 13.109 6.219 1 82.06 1 MET B C 1
ATOM 1597 O O . MET B 1 1 ? 11.211 14.234 5.73 1 82.06 1 MET B O 1
ATOM 1601 N N . LEU B 1 2 ? 11.414 12.812 7.555 1 87.12 2 LEU B N 1
ATOM 1602 C CA . LEU B 1 2 ? 11.398 13.891 8.531 1 87.12 2 LEU B CA 1
ATOM 1603 C C . LEU B 1 2 ? 12.805 14.18 9.047 1 87.12 2 LEU B C 1
ATOM 1605 O O . LEU B 1 2 ? 12.984 15 9.953 1 87.12 2 LEU B O 1
ATOM 1609 N N . ALA B 1 3 ? 13.773 13.586 8.445 1 80.44 3 ALA B N 1
ATOM 1610 C CA . ALA B 1 3 ? 15.156 13.695 8.898 1 80.44 3 ALA B CA 1
ATOM 1611 C C . ALA B 1 3 ? 15.578 15.156 9.023 1 80.44 3 ALA B C 1
ATOM 1613 O O . ALA B 1 3 ? 16.141 15.562 10.047 1 80.44 3 ALA B O 1
ATOM 1614 N N . PRO B 1 4 ? 15.203 16.062 8.148 1 81.56 4 PRO B N 1
ATOM 1615 C CA . PRO B 1 4 ? 15.656 17.453 8.227 1 81.56 4 PRO B CA 1
ATOM 1616 C C . PRO B 1 4 ? 15.109 18.188 9.445 1 81.56 4 PRO B C 1
ATOM 1618 O O . PRO B 1 4 ? 15.68 19.188 9.867 1 81.56 4 PRO B O 1
ATOM 1621 N N . ILE B 1 5 ? 14.023 17.672 10 1 87.44 5 ILE B N 1
ATOM 1622 C CA . ILE B 1 5 ? 13.367 18.453 11.055 1 87.44 5 ILE B CA 1
ATOM 1623 C C . ILE B 1 5 ? 13.266 17.609 12.328 1 87.44 5 ILE B C 1
ATOM 1625 O O . ILE B 1 5 ? 12.555 17.969 13.266 1 87.44 5 ILE B O 1
ATOM 1629 N N . LYS B 1 6 ? 13.828 16.469 12.344 1 86.31 6 LYS B N 1
ATOM 1630 C CA . LYS B 1 6 ? 13.734 15.547 13.477 1 86.31 6 LYS B CA 1
ATOM 1631 C C . LYS B 1 6 ? 14.078 16.25 14.789 1 86.31 6 LYS B C 1
ATOM 1633 O O . LYS B 1 6 ? 13.391 16.062 15.789 1 86.31 6 LYS B O 1
ATOM 1638 N N . HIS B 1 7 ? 15.094 17.047 14.781 1 87.31 7 HIS B N 1
ATOM 1639 C CA . HIS B 1 7 ? 15.555 17.75 15.977 1 87.31 7 HIS B CA 1
ATOM 1640 C C . HIS B 1 7 ? 14.547 18.812 16.422 1 87.31 7 HIS B C 1
ATOM 1642 O O . HIS B 1 7 ? 14.445 19.109 17.609 1 87.31 7 HIS B O 1
ATOM 1648 N N . LEU B 1 8 ? 13.836 19.297 15.5 1 89.25 8 LEU B N 1
ATOM 1649 C CA . LEU B 1 8 ? 12.836 20.312 15.82 1 89.25 8 LEU B CA 1
ATOM 1650 C C . LEU B 1 8 ? 11.57 19.672 16.375 1 89.25 8 LEU B C 1
ATOM 1652 O O . LEU B 1 8 ? 10.914 20.234 17.25 1 89.25 8 LEU B O 1
ATOM 1656 N N . LEU B 1 9 ? 11.258 18.484 15.836 1 90.69 9 LEU B N 1
ATOM 1657 C CA . LEU B 1 9 ? 10.047 17.766 16.234 1 90.69 9 LEU B CA 1
ATOM 1658 C C . LEU B 1 9 ? 10.102 17.391 17.719 1 90.69 9 LEU B C 1
ATOM 1660 O O . LEU B 1 9 ? 9.062 17.375 18.391 1 90.69 9 LEU B O 1
ATOM 1664 N N . SER B 1 10 ? 11.305 17.188 18.188 1 88.56 10 SER B N 1
ATOM 1665 C CA . SER B 1 10 ? 11.477 16.766 19.578 1 88.56 10 SER B CA 1
ATOM 1666 C C . SER B 1 10 ? 11.102 17.891 20.547 1 88.56 10 SER B C 1
ATOM 1668 O O . SER B 1 10 ? 10.852 17.641 21.719 1 88.56 10 SER B O 1
ATOM 1670 N N . ASN B 1 11 ? 11.062 19.047 20.125 1 90.75 11 ASN B N 1
ATOM 1671 C CA . ASN B 1 11 ? 10.727 20.203 20.953 1 90.75 11 ASN B CA 1
ATOM 1672 C C . ASN B 1 11 ? 9.219 20.375 21.078 1 90.75 11 ASN B C 1
ATOM 1674 O O . ASN B 1 11 ? 8.75 21.203 21.859 1 90.75 11 ASN B O 1
ATOM 1678 N N . TYR B 1 12 ? 8.523 19.609 20.344 1 93.19 12 TYR B N 1
ATOM 1679 C CA . TYR B 1 12 ? 7.074 19.781 20.312 1 93.19 12 TYR B CA 1
ATOM 1680 C C . TYR B 1 12 ? 6.363 18.562 20.891 1 93.19 12 TYR B C 1
ATOM 1682 O O . TYR B 1 12 ? 6.836 17.438 20.734 1 93.19 12 TYR B O 1
ATOM 1690 N N . ARG B 1 13 ? 5.289 18.844 21.547 1 94.75 13 ARG B N 1
ATOM 1691 C CA . ARG B 1 13 ? 4.312 17.797 21.828 1 94.75 13 ARG B CA 1
ATOM 1692 C C . ARG B 1 13 ? 3.447 17.516 20.594 1 94.75 13 ARG B C 1
ATOM 1694 O O . ARG B 1 13 ? 2.668 18.375 20.172 1 94.75 13 ARG B O 1
ATOM 1701 N N . ILE B 1 14 ? 3.602 16.359 20.031 1 95.75 14 ILE B N 1
ATOM 1702 C CA . ILE B 1 14 ? 2.877 15.984 18.812 1 95.75 14 ILE B CA 1
ATOM 1703 C C . ILE B 1 14 ? 1.695 15.086 19.172 1 95.75 14 ILE B C 1
ATOM 1705 O O . ILE B 1 14 ? 1.868 14.055 19.828 1 95.75 14 ILE B O 1
ATOM 1709 N N . VAL B 1 15 ? 0.504 15.5 18.766 1 97.19 15 VAL B N 1
ATOM 1710 C CA . VAL B 1 15 ? -0.719 14.773 19.094 1 97.19 15 VAL B CA 1
ATOM 1711 C C . VAL B 1 15 ? -1.448 14.383 17.797 1 97.19 15 VAL B C 1
ATOM 1713 O O . VAL B 1 15 ? -1.615 15.211 16.906 1 97.19 15 VAL B O 1
ATOM 1716 N N . LEU B 1 16 ? -1.79 13.18 17.641 1 98.06 16 LEU B N 1
ATOM 1717 C CA . LEU B 1 16 ? -2.658 12.695 16.578 1 98.06 16 LEU B CA 1
ATOM 1718 C C . LEU B 1 16 ? -4.117 12.688 17.031 1 98.06 16 LEU B C 1
ATOM 1720 O O . LEU B 1 16 ? -4.5 11.883 17.891 1 98.06 16 LEU B O 1
ATOM 1724 N N . ALA B 1 17 ? -4.902 13.57 16.453 1 97.88 17 ALA B N 1
ATOM 1725 C CA . ALA B 1 17 ? -6.32 13.664 16.797 1 97.88 17 ALA B CA 1
ATOM 1726 C C . ALA B 1 17 ? -7.125 12.555 16.125 1 97.88 17 ALA B C 1
ATOM 1728 O O . ALA B 1 17 ? -7.984 12.828 15.273 1 97.88 17 ALA B O 1
ATOM 1729 N N . SER B 1 18 ? -6.902 11.383 16.469 1 95.5 18 SER B N 1
ATOM 1730 C CA . SER B 1 18 ? -7.535 10.219 15.867 1 95.5 18 SER B CA 1
ATOM 1731 C C . SER B 1 18 ? -7.562 9.039 16.844 1 95.5 18 SER B C 1
ATOM 1733 O O . SER B 1 18 ? -6.684 8.914 17.703 1 95.5 18 SER B O 1
ATOM 1735 N N . GLY B 1 19 ? -8.578 8.297 16.781 1 90.31 19 GLY B N 1
ATOM 1736 C CA . GLY B 1 19 ? -8.633 7.012 17.469 1 90.31 19 GLY B CA 1
ATOM 1737 C C . GLY B 1 19 ? -8.312 5.84 16.562 1 90.31 19 GLY B C 1
ATOM 1738 O O . GLY B 1 19 ? -8.391 4.684 16.969 1 90.31 19 GLY B O 1
ATOM 1739 N N . SER B 1 20 ? -7.977 6.09 15.352 1 89.94 20 SER B N 1
ATOM 1740 C CA . SER B 1 20 ? -7.754 5.059 14.344 1 89.94 20 SER B CA 1
ATOM 1741 C C . SER B 1 20 ? -6.422 4.352 14.562 1 89.94 20 SER B C 1
ATOM 1743 O O . SER B 1 20 ? -5.359 4.98 14.508 1 89.94 20 SER B O 1
ATOM 1745 N N . PRO B 1 21 ? -6.441 3.062 14.773 1 89.19 21 PRO B N 1
ATOM 1746 C CA . PRO B 1 21 ? -5.184 2.318 14.891 1 89.19 21 PRO B CA 1
ATOM 1747 C C . PRO B 1 21 ? -4.309 2.43 13.641 1 89.19 21 PRO B C 1
ATOM 1749 O O . PRO B 1 21 ? -3.08 2.457 13.75 1 89.19 21 PRO B O 1
ATOM 1752 N N . ARG B 1 22 ? -4.91 2.504 12.508 1 91.06 22 ARG B N 1
ATOM 1753 C CA . ARG B 1 22 ? -4.172 2.617 11.258 1 91.06 22 ARG B CA 1
ATOM 1754 C C . ARG B 1 22 ? -3.389 3.926 11.195 1 91.06 22 ARG B C 1
ATOM 1756 O O . ARG B 1 22 ? -2.215 3.938 10.828 1 91.06 22 ARG B O 1
ATOM 1763 N N . ARG B 1 23 ? -4.023 5 11.539 1 95.06 23 ARG B N 1
ATOM 1764 C CA . ARG B 1 23 ? -3.34 6.289 11.508 1 95.06 23 ARG B CA 1
ATOM 1765 C C . ARG B 1 23 ? -2.205 6.332 12.531 1 95.06 23 ARG B C 1
ATOM 1767 O O . ARG B 1 23 ? -1.151 6.914 12.266 1 95.06 23 ARG B O 1
ATOM 1774 N N . GLN B 1 24 ? -2.445 5.699 13.602 1 93.38 24 GLN B N 1
ATOM 1775 C CA . GLN B 1 24 ? -1.388 5.598 14.602 1 93.38 24 GLN B CA 1
ATOM 1776 C C . GLN B 1 24 ? -0.178 4.852 14.047 1 93.38 24 GLN B C 1
ATOM 1778 O O . GLN B 1 24 ? 0.961 5.293 14.211 1 93.38 24 GLN B O 1
ATOM 1783 N N . GLU B 1 25 ? -0.432 3.727 13.453 1 93.12 25 GLU B N 1
ATOM 1784 C CA . GLU B 1 25 ? 0.625 2.936 12.828 1 93.12 25 GLU B CA 1
ATOM 1785 C C . GLU B 1 25 ? 1.407 3.762 11.812 1 93.12 25 GLU B C 1
ATOM 1787 O O . GLU B 1 25 ? 2.637 3.689 11.758 1 93.12 25 GLU B O 1
ATOM 1792 N N . LEU B 1 26 ? 0.724 4.539 11.07 1 94.75 26 LEU B N 1
ATOM 1793 C CA . LEU B 1 26 ? 1.339 5.305 9.992 1 94.75 26 LEU B CA 1
ATOM 1794 C C . LEU B 1 26 ? 2.227 6.41 10.555 1 94.75 26 LEU B C 1
ATOM 1796 O O . LEU B 1 26 ? 3.328 6.645 10.047 1 94.75 26 LEU B O 1
ATOM 1800 N N . VAL B 1 27 ? 1.789 7.109 11.594 1 93.94 27 VAL B N 1
ATOM 1801 C CA . VAL B 1 27 ? 2.605 8.156 12.195 1 93.94 27 VAL B CA 1
ATOM 1802 C C . VAL B 1 27 ? 3.85 7.543 12.828 1 93.94 27 VAL B C 1
ATOM 1804 O O . VAL B 1 27 ? 4.934 8.125 12.781 1 93.94 27 VAL B O 1
ATOM 1807 N N . GLN B 1 28 ? 3.652 6.344 13.398 1 90.38 28 GLN B N 1
ATOM 1808 C CA . GLN B 1 28 ? 4.789 5.637 13.977 1 90.38 28 GLN B CA 1
ATOM 1809 C C . GLN B 1 28 ? 5.797 5.238 12.898 1 90.38 28 GLN B C 1
ATOM 1811 O O . GLN B 1 28 ? 7.008 5.293 13.125 1 90.38 28 GLN B O 1
ATOM 1816 N N . MET B 1 29 ? 5.297 4.855 11.812 1 88 29 MET B N 1
ATOM 1817 C CA . MET B 1 29 ? 6.137 4.477 10.672 1 88 29 MET B CA 1
ATOM 1818 C C . MET B 1 29 ? 7.047 5.629 10.266 1 88 29 MET B C 1
ATOM 1820 O O . MET B 1 29 ? 8.164 5.406 9.797 1 88 29 MET B O 1
ATOM 1824 N N . LEU B 1 30 ? 6.598 6.82 10.445 1 89.38 30 LEU B N 1
ATOM 1825 C CA . LEU B 1 30 ? 7.363 8.008 10.086 1 89.38 30 LEU B CA 1
ATOM 1826 C C . LEU B 1 30 ? 8.367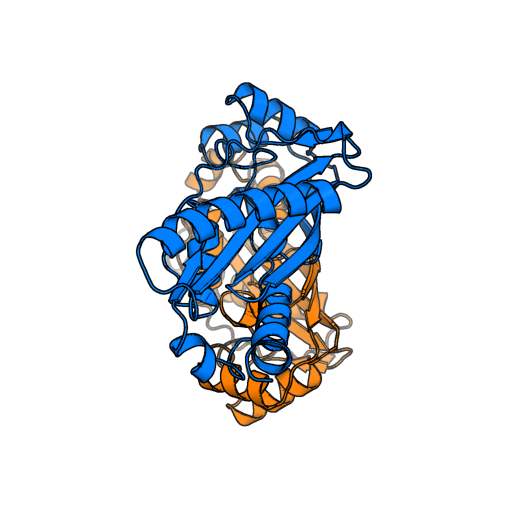 8.359 11.18 1 89.38 30 LEU B C 1
ATOM 1828 O O . LEU B 1 30 ? 9.195 9.25 11.008 1 89.38 30 LEU B O 1
ATOM 1832 N N . GLY B 1 31 ? 8.25 7.68 12.328 1 86.06 31 GLY B N 1
ATOM 1833 C CA . GLY B 1 31 ? 9.109 7.988 13.461 1 86.06 31 GLY B CA 1
ATOM 1834 C C . GLY B 1 31 ? 8.578 9.125 14.312 1 86.06 31 GLY B C 1
ATOM 1835 O O . GLY B 1 31 ? 9.336 9.742 15.078 1 86.06 31 GLY B O 1
ATOM 1836 N N . LEU B 1 32 ? 7.344 9.438 14.07 1 90 32 LEU B N 1
ATOM 1837 C CA . LEU B 1 32 ? 6.715 10.477 14.883 1 90 32 LEU B CA 1
ATOM 1838 C C . LEU B 1 32 ? 6.168 9.891 16.172 1 90 32 LEU B C 1
ATOM 1840 O O . LEU B 1 32 ? 5.445 8.891 16.156 1 90 32 LEU B O 1
ATOM 1844 N N . ASN B 1 33 ? 6.664 10.289 17.25 1 87.44 33 ASN B N 1
ATOM 1845 C CA . ASN B 1 33 ? 6.125 9.898 18.547 1 87.44 33 ASN B CA 1
ATOM 1846 C C . ASN B 1 33 ? 4.879 10.703 18.906 1 87.44 33 ASN B C 1
ATOM 1848 O O . ASN B 1 33 ? 4.914 11.539 19.812 1 87.44 33 ASN B O 1
ATOM 1852 N N . ALA B 1 34 ? 3.789 10.383 18.297 1 93.38 34 ALA B N 1
ATOM 1853 C CA . ALA B 1 34 ? 2.566 11.164 18.469 1 93.38 34 ALA B CA 1
ATOM 1854 C C . ALA B 1 34 ? 1.656 10.531 19.516 1 93.38 34 ALA B C 1
ATOM 1856 O O . ALA B 1 34 ? 1.487 9.312 19.547 1 93.38 34 ALA B O 1
ATOM 1857 N N . GLU B 1 35 ? 1.186 11.297 20.391 1 94.25 35 GLU B N 1
ATOM 1858 C CA . GLU B 1 35 ? 0.157 10.883 21.328 1 94.25 35 GLU B CA 1
ATOM 1859 C C . GLU B 1 35 ? -1.21 10.789 20.656 1 94.25 35 GLU B C 1
ATOM 1861 O O . GLU B 1 35 ? -1.581 11.664 19.875 1 94.25 35 GLU B O 1
ATOM 1866 N N . LEU B 1 36 ? -1.881 9.734 20.953 1 95.19 36 LEU B N 1
ATOM 1867 C CA . LEU B 1 36 ? -3.221 9.578 20.406 1 95.19 36 LEU B CA 1
ATOM 1868 C C . LEU B 1 36 ? -4.258 10.289 21.266 1 95.19 36 LEU B C 1
ATOM 1870 O O . LEU B 1 36 ? -4.258 10.133 22.484 1 95.19 36 LEU B O 1
ATOM 1874 N N . CYS B 1 37 ? -5.027 11.086 20.703 1 96.69 37 CYS B N 1
ATOM 1875 C CA . CYS B 1 37 ? -6.125 11.789 21.359 1 96.69 37 CYS B CA 1
ATOM 1876 C C . CYS B 1 37 ? -7.34 11.891 20.453 1 96.69 37 CYS B C 1
ATOM 1878 O O . CYS B 1 37 ? -7.473 12.852 19.688 1 96.69 37 CYS B O 1
ATOM 1880 N N . PRO B 1 38 ? -8.227 10.945 20.547 1 96.81 38 PRO B N 1
ATOM 1881 C CA . PRO B 1 38 ? -9.398 10.977 19.672 1 96.81 38 PRO B CA 1
ATOM 1882 C C . PRO B 1 38 ? -10.227 12.25 19.828 1 96.81 38 PRO B C 1
ATOM 1884 O O . PRO B 1 38 ? -10.375 12.758 20.953 1 96.81 38 PRO B O 1
ATOM 1887 N N . SER B 1 39 ? -10.711 12.711 18.75 1 96.38 39 SER B N 1
ATOM 1888 C CA . SER B 1 39 ? -11.539 13.922 18.734 1 96.38 39 SER B CA 1
ATOM 1889 C C . SER B 1 39 ? -12.977 13.609 19.141 1 96.38 39 SER B C 1
ATOM 1891 O O . SER B 1 39 ? -13.492 12.531 18.844 1 96.38 39 SER B O 1
ATOM 1893 N N . THR B 1 40 ? -13.656 14.562 19.766 1 95.38 40 THR B N 1
ATOM 1894 C CA . THR B 1 40 ? -15.07 14.453 20.094 1 95.38 40 THR B CA 1
ATOM 1895 C C . THR B 1 40 ? -15.898 15.375 19.203 1 95.38 40 THR B C 1
ATOM 1897 O O . THR B 1 40 ? -17.078 15.609 19.469 1 95.38 40 THR B O 1
ATOM 1900 N N . PHE B 1 41 ? -15.234 15.883 18.234 1 94.75 41 PHE B N 1
ATOM 1901 C CA . PHE B 1 41 ? -15.93 16.703 17.25 1 94.75 41 PHE B CA 1
ATOM 1902 C C . PHE B 1 41 ? -17.094 15.938 16.641 1 94.75 41 PHE B C 1
ATOM 1904 O O . PHE B 1 41 ? -16.922 14.797 16.203 1 94.75 41 PHE B O 1
ATOM 1911 N N . ALA B 1 42 ? -18.359 16.375 16.594 1 90.12 42 ALA B N 1
ATOM 1912 C CA . ALA B 1 42 ? -19.594 15.688 16.234 1 90.12 42 ALA B CA 1
ATOM 1913 C C . ALA B 1 42 ? -19.609 15.305 14.75 1 90.12 42 ALA B C 1
ATOM 1915 O O . ALA B 1 42 ? -20.312 14.383 14.344 1 90.12 42 ALA B O 1
ATOM 1916 N N . GLU B 1 43 ? -18.719 15.734 13.891 1 87.69 43 GLU B N 1
ATOM 1917 C CA . GLU B 1 43 ? -18.641 15.531 12.453 1 87.69 43 GLU B CA 1
ATOM 1918 C C . GLU B 1 43 ? -20.016 15.656 11.797 1 87.69 43 GLU B C 1
ATOM 1920 O O . GLU B 1 43 ? -20.438 14.781 11.047 1 87.69 43 GLU B O 1
ATOM 1925 N N . ASP B 1 44 ? -20.766 16.75 11.977 1 90.81 44 ASP B N 1
ATOM 1926 C CA . ASP B 1 44 ? -22.125 16.953 11.508 1 90.81 44 ASP B CA 1
ATOM 1927 C C . ASP B 1 44 ? -22.172 18 10.383 1 90.81 44 ASP B C 1
ATOM 1929 O O . ASP B 1 44 ? -23.219 18.578 10.109 1 90.81 44 ASP B O 1
ATOM 1933 N N . LEU B 1 45 ? -21.031 18.219 9.812 1 94.62 45 LEU B N 1
ATOM 1934 C CA . LEU B 1 45 ? -21.016 19.141 8.68 1 94.62 45 LEU B CA 1
ATOM 1935 C C . LEU B 1 45 ? -21.844 18.594 7.523 1 94.62 45 LEU B C 1
ATOM 1937 O O . LEU B 1 45 ? -21.859 17.391 7.27 1 94.62 45 LEU B O 1
ATOM 1941 N N . ASN B 1 46 ? -22.5 19.469 6.84 1 95.25 46 ASN B N 1
ATOM 1942 C CA . ASN B 1 46 ? -23.297 19.094 5.668 1 95.25 46 ASN B CA 1
ATOM 1943 C C . ASN B 1 46 ? -22.469 19.188 4.387 1 95.25 46 ASN B C 1
ATOM 1945 O O . ASN B 1 46 ? -22.078 20.281 3.979 1 95.25 46 ASN B O 1
ATOM 1949 N N . VAL B 1 47 ? -22.297 18.062 3.76 1 93.81 47 VAL B N 1
ATOM 1950 C CA . VAL B 1 47 ? -21.484 18 2.559 1 93.81 47 VAL B CA 1
ATOM 1951 C C . VAL B 1 47 ? -22.016 18.969 1.507 1 93.81 47 VAL B C 1
ATOM 1953 O O . VAL B 1 47 ? -21.25 19.578 0.752 1 93.81 47 VAL B O 1
ATOM 1956 N N . ALA B 1 48 ? -23.297 19.219 1.446 1 94.5 48 ALA B N 1
ATOM 1957 C CA . ALA B 1 48 ? -23.953 20.062 0.444 1 94.5 48 ALA B CA 1
ATOM 1958 C C . ALA B 1 48 ? -23.516 21.516 0.579 1 94.5 48 ALA B C 1
ATOM 1960 O O . ALA B 1 48 ? -23.703 22.312 -0.347 1 94.5 48 ALA B O 1
ATOM 1961 N N . ASP B 1 49 ? -23.016 21.844 1.721 1 96.44 49 ASP B N 1
ATOM 1962 C CA . ASP B 1 49 ? -22.594 23.219 1.976 1 96.44 49 ASP B CA 1
ATOM 1963 C C . ASP B 1 49 ? -21.234 23.5 1.351 1 96.44 49 ASP B C 1
ATOM 1965 O O . ASP B 1 49 ? -20.766 24.641 1.354 1 96.44 49 ASP B O 1
ATOM 1969 N N . PHE B 1 50 ? -20.641 22.5 0.815 1 96.69 50 PHE B N 1
ATOM 1970 C CA . PHE B 1 50 ? -19.312 22.641 0.251 1 96.69 50 PHE B CA 1
ATOM 1971 C C . PHE B 1 50 ? -19.328 22.438 -1.259 1 96.69 50 PHE B C 1
ATOM 1973 O O . PHE B 1 50 ? -20.062 21.578 -1.759 1 96.69 50 PHE B O 1
ATOM 1980 N N . LYS B 1 51 ? -18.516 23.172 -1.938 1 94.81 51 LYS B N 1
ATOM 1981 C CA . LYS B 1 51 ? -18.469 23.078 -3.395 1 94.81 51 LYS B CA 1
ATOM 1982 C C . LYS B 1 51 ? -17.688 21.844 -3.84 1 94.81 51 LYS B C 1
ATOM 1984 O O . LYS B 1 51 ? -18.016 21.219 -4.852 1 94.81 51 LYS B O 1
ATOM 1989 N N . GLU B 1 52 ? -16.641 21.547 -3.137 1 96.31 52 GLU B N 1
ATOM 1990 C CA . GLU B 1 52 ? -15.789 20.406 -3.469 1 96.31 52 GLU B CA 1
ATOM 1991 C C . GLU B 1 52 ? -15.648 19.453 -2.285 1 96.31 52 GLU B C 1
ATOM 1993 O O . GLU B 1 52 ? -15.672 19.891 -1.13 1 96.31 52 GLU B O 1
ATOM 1998 N N . PHE B 1 53 ? -15.445 18.172 -2.607 1 96.94 53 PHE B N 1
ATOM 1999 C CA . PHE B 1 53 ? -15.234 17.156 -1.573 1 96.94 53 PHE B CA 1
ATOM 2000 C C . PHE B 1 53 ? -13.992 17.484 -0.749 1 96.94 53 PHE B C 1
ATOM 2002 O O . PHE B 1 53 ? -13.961 17.234 0.458 1 96.94 53 PHE B O 1
ATOM 2009 N N . SER B 1 54 ? -12.977 18.047 -1.4 1 97.44 54 SER B N 1
ATOM 2010 C CA . SER B 1 54 ? -11.734 18.406 -0.718 1 97.44 54 SER B CA 1
ATOM 2011 C C . SER B 1 54 ? -11.984 19.422 0.385 1 97.44 54 SER B C 1
ATOM 2013 O O . SER B 1 54 ? -11.414 19.328 1.474 1 97.44 54 SER B O 1
ATOM 2015 N N . ASP B 1 55 ? -12.828 20.422 0.096 1 97.56 55 ASP B N 1
ATOM 2016 C CA . ASP B 1 55 ? -13.164 21.422 1.096 1 97.56 55 ASP B CA 1
ATOM 2017 C C . ASP B 1 55 ? -13.906 20.812 2.279 1 97.56 55 ASP B C 1
ATOM 2019 O O . ASP B 1 55 ? -13.641 21.156 3.432 1 97.56 55 ASP B O 1
ATOM 2023 N N . TYR B 1 56 ? -14.789 19.922 1.966 1 97.31 56 TYR B N 1
ATOM 2024 C CA . TYR B 1 56 ? -15.602 19.281 2.988 1 97.31 56 TYR B CA 1
ATOM 2025 C C . TYR B 1 56 ? -14.734 18.453 3.926 1 97.31 56 TYR B C 1
ATOM 2027 O O . TYR B 1 56 ? -14.828 18.578 5.148 1 97.31 56 TYR B O 1
ATOM 2035 N N . ILE B 1 57 ? -13.891 17.594 3.357 1 97.06 57 ILE B N 1
ATOM 2036 C CA . ILE B 1 57 ? -13.102 16.656 4.156 1 97.06 57 ILE B CA 1
ATOM 2037 C C . ILE B 1 57 ? -12.086 17.438 4.992 1 97.06 57 ILE B C 1
ATOM 2039 O O . ILE B 1 57 ? -11.781 17.047 6.125 1 97.06 57 ILE B O 1
ATOM 2043 N N . GLU B 1 58 ? -11.492 18.531 4.465 1 97.75 58 GLU B N 1
ATOM 2044 C CA . GLU B 1 58 ? -10.578 19.391 5.227 1 97.75 58 GLU B CA 1
ATOM 2045 C C . GLU B 1 58 ? -11.289 20.047 6.395 1 97.75 58 GLU B C 1
ATOM 2047 O O . GLU B 1 58 ? -10.727 20.172 7.484 1 97.75 58 GLU B O 1
ATOM 2052 N N . ALA B 1 59 ? -12.531 20.516 6.078 1 98 59 ALA B N 1
ATOM 2053 C CA . ALA B 1 59 ? -13.312 21.141 7.137 1 98 59 ALA B CA 1
ATOM 2054 C C . ALA B 1 59 ? -13.57 20.172 8.281 1 98 59 ALA B C 1
ATOM 2056 O O . ALA B 1 59 ? -13.523 20.562 9.453 1 98 59 ALA B O 1
ATOM 2057 N N . THR B 1 60 ? -13.883 18.984 7.926 1 97.38 60 THR B N 1
ATOM 2058 C CA . THR B 1 60 ? -14.109 17.969 8.938 1 97.38 60 THR B CA 1
ATOM 2059 C C . THR B 1 60 ? -12.844 17.719 9.75 1 97.38 60 THR B C 1
ATOM 2061 O O . THR B 1 60 ? -12.891 17.672 10.984 1 97.38 60 THR B O 1
ATOM 2064 N N . ALA B 1 61 ? -11.719 17.516 9.086 1 98.12 61 ALA B N 1
ATOM 2065 C CA . ALA B 1 61 ? -10.445 17.328 9.766 1 98.12 61 ALA B CA 1
ATOM 2066 C C . ALA B 1 61 ? -10.102 18.531 10.641 1 98.12 61 ALA B C 1
ATOM 2068 O O . ALA B 1 61 ? -9.562 18.375 11.742 1 98.12 61 ALA B O 1
ATOM 2069 N N . LEU B 1 62 ? -10.391 19.719 10.109 1 98.56 62 LEU B N 1
ATOM 2070 C CA . LEU B 1 62 ? -10.125 20.938 10.867 1 98.56 62 LEU B CA 1
ATOM 2071 C C . LEU B 1 62 ? -10.93 20.953 12.164 1 98.56 62 LEU B C 1
ATOM 2073 O O . LEU B 1 62 ? -10.398 21.312 13.219 1 98.56 62 LEU B O 1
ATOM 2077 N N . GLY B 1 63 ? -12.242 20.609 12.055 1 98.19 63 GLY B N 1
ATOM 2078 C CA . GLY B 1 63 ? -13.055 20.516 13.258 1 98.19 63 GLY B CA 1
ATOM 2079 C C . GLY B 1 63 ? -12.469 19.594 14.312 1 98.19 63 GLY B C 1
ATOM 2080 O O . GLY B 1 63 ? -12.422 19.938 15.492 1 98.19 63 GLY B O 1
ATOM 2081 N N . LYS B 1 64 ? -11.961 18.453 13.867 1 98.25 64 LYS B N 1
ATOM 2082 C CA . LYS B 1 64 ? -11.328 17.5 14.773 1 98.25 64 LYS B CA 1
ATOM 2083 C C . LYS B 1 64 ? -10.078 18.094 15.406 1 98.25 64 LYS B C 1
ATOM 2085 O O . LYS B 1 64 ? -9.867 17.984 16.609 1 98.25 64 LYS B O 1
ATOM 2090 N N . ALA B 1 65 ? -9.219 18.734 14.625 1 98.38 65 ALA B N 1
ATOM 2091 C CA . ALA B 1 65 ? -7.965 19.312 15.086 1 98.38 65 ALA B CA 1
ATOM 2092 C C . ALA B 1 65 ? -8.219 20.438 16.094 1 98.38 65 ALA B C 1
ATOM 2094 O O . ALA B 1 65 ? -7.555 20.516 17.125 1 98.38 65 ALA B O 1
ATOM 2095 N N . GLU B 1 66 ? -9.188 21.281 15.758 1 97.81 66 GLU B N 1
ATOM 2096 C CA . GLU B 1 66 ? -9.5 22.422 16.609 1 97.81 66 GLU B CA 1
ATOM 2097 C C . GLU B 1 66 ? -10.039 21.953 17.969 1 97.81 66 GLU B C 1
ATOM 2099 O O . GLU B 1 66 ? -9.672 22.516 19.016 1 97.81 66 GLU B O 1
ATOM 2104 N N . GLU B 1 67 ? -10.906 21 17.906 1 97.88 67 GLU B N 1
ATOM 2105 C CA . GLU B 1 67 ? -11.461 20.484 19.156 1 97.88 67 GLU B CA 1
ATOM 2106 C C . GLU B 1 67 ? -10.359 19.938 20.062 1 97.88 67 GLU B C 1
ATOM 2108 O O . GLU B 1 67 ? -10.289 20.312 21.25 1 97.88 67 GLU B O 1
ATOM 2113 N N . VAL B 1 68 ? -9.508 19.062 19.578 1 97.69 68 VAL B N 1
ATOM 2114 C CA . VAL B 1 68 ? -8.445 18.453 20.375 1 97.69 68 VAL B CA 1
ATOM 2115 C C . VAL B 1 68 ? -7.453 19.516 20.844 1 97.69 68 VAL B C 1
ATOM 2117 O O . VAL B 1 68 ? -7.016 19.5 21.984 1 97.69 68 VAL B O 1
ATOM 2120 N N . PHE B 1 69 ? -7.043 20.453 19.906 1 97.81 69 PHE B N 1
ATOM 2121 C CA . PHE B 1 69 ? -6.117 21.531 20.25 1 97.81 69 PHE B CA 1
ATOM 2122 C C . PHE B 1 69 ? -6.656 22.359 21.406 1 97.81 69 PHE B C 1
ATOM 2124 O O . PHE B 1 69 ? -5.934 22.625 22.375 1 97.81 69 PHE B O 1
ATOM 2131 N N . SER B 1 70 ? -7.953 22.734 21.359 1 96.75 70 SER B N 1
ATOM 2132 C CA . SER B 1 70 ? -8.586 23.547 22.391 1 96.75 70 SER B CA 1
ATOM 2133 C C . SER B 1 70 ? -8.625 22.797 23.734 1 96.75 70 SER B C 1
ATOM 2135 O O . SER B 1 70 ? -8.328 23.391 24.781 1 96.75 70 SER B O 1
ATOM 2137 N N . ARG B 1 71 ? -8.945 21.578 23.672 1 95.69 71 ARG B N 1
ATOM 2138 C CA . ARG B 1 71 ? -9.016 20.75 24.859 1 95.69 71 ARG B CA 1
ATOM 2139 C C . ARG B 1 71 ? -7.656 20.641 25.547 1 95.69 71 ARG B C 1
ATOM 2141 O O . ARG B 1 71 ? -7.555 20.781 26.766 1 95.69 71 ARG B O 1
ATOM 2148 N N . LEU B 1 72 ? -6.609 20.469 24.797 1 95.25 72 LEU B N 1
ATOM 2149 C CA . LEU B 1 72 ? -5.27 20.281 25.344 1 95.25 72 LEU B CA 1
ATOM 2150 C C . LEU B 1 72 ? -4.645 21.609 25.75 1 95.25 72 LEU B C 1
ATOM 2152 O O . LEU B 1 72 ? -3.832 21.672 26.672 1 95.25 72 LEU B O 1
ATOM 2156 N N . SER B 1 73 ? -4.934 22.672 24.984 1 92.62 73 SER B N 1
ATOM 2157 C CA . SER B 1 73 ? -4.418 24 25.281 1 92.62 73 SER B CA 1
ATOM 2158 C C . SER B 1 73 ? -4.953 24.5 26.625 1 92.62 73 SER B C 1
ATOM 2160 O O . SER B 1 73 ? -4.289 25.281 27.312 1 92.62 73 SER B O 1
ATOM 2162 N N . SER B 1 74 ? -6.109 24.141 26.969 1 88.5 74 SER B N 1
ATOM 2163 C CA . SER B 1 74 ? -6.738 24.578 28.219 1 88.5 74 SER B CA 1
ATOM 2164 C C . SER B 1 74 ? -6.016 24 29.422 1 88.5 74 SER B C 1
ATOM 2166 O O . SER B 1 74 ? -6.082 24.562 30.516 1 88.5 74 SER B O 1
ATOM 2168 N N . THR B 1 75 ? -5.234 22.984 29.297 1 82.19 75 THR B N 1
ATOM 2169 C CA . THR B 1 75 ? -4.633 22.281 30.422 1 82.19 75 THR B CA 1
ATOM 2170 C C . THR B 1 75 ? -3.133 22.562 30.5 1 82.19 75 THR B C 1
ATOM 2172 O O . THR B 1 75 ? -2.443 22.062 31.391 1 82.19 75 THR B O 1
ATOM 2175 N N . GLY B 1 76 ? -2.684 23.234 29.516 1 80.31 76 GLY B N 1
ATOM 2176 C CA . GLY B 1 76 ? -1.244 23.438 29.578 1 80.31 76 GLY B CA 1
ATOM 2177 C C . GLY B 1 76 ? -0.723 24.375 28.516 1 80.31 76 GLY B C 1
ATOM 2178 O O . GLY B 1 76 ? -1.495 25.125 27.906 1 80.31 76 GLY B O 1
ATOM 2179 N N . ASP B 1 77 ? 0.571 24.438 28.391 1 77.81 77 ASP B N 1
ATOM 2180 C CA . ASP B 1 77 ? 1.266 25.266 27.406 1 77.81 77 ASP B CA 1
ATOM 2181 C C . ASP B 1 77 ? 1.047 24.734 25.984 1 77.81 77 ASP B C 1
ATOM 2183 O O . ASP B 1 77 ? 1.295 23.547 25.719 1 77.81 77 ASP B O 1
ATOM 2187 N N . ASP B 1 78 ? 0.46 25.562 25.188 1 87.62 78 ASP B N 1
ATOM 2188 C CA . ASP B 1 78 ? 0.131 25.125 23.828 1 87.62 78 ASP B CA 1
ATOM 2189 C C . ASP B 1 78 ? 1.11 25.719 22.812 1 87.62 78 ASP B C 1
ATOM 2191 O O . ASP B 1 78 ? 0.951 25.531 21.609 1 87.62 78 ASP B O 1
ATOM 2195 N N . LYS B 1 79 ? 2.191 26.375 23.328 1 90.5 79 LYS B N 1
ATOM 2196 C CA . LYS B 1 79 ? 3.135 27.016 22.406 1 90.5 79 LYS B CA 1
ATOM 2197 C C . LYS B 1 79 ? 3.881 25.969 21.578 1 90.5 79 LYS B C 1
ATOM 2199 O O . LYS B 1 79 ? 4.184 26.203 20.406 1 90.5 79 LYS B O 1
ATOM 2204 N N . GLN B 1 80 ? 4.16 24.828 22.172 1 94.06 80 GLN B N 1
ATOM 2205 C CA . GLN B 1 80 ? 4.879 23.766 21.484 1 94.06 80 GLN B CA 1
ATOM 2206 C C . GLN B 1 80 ? 4.004 22.516 21.312 1 94.06 80 GLN B C 1
ATOM 2208 O O . GLN B 1 80 ? 4.453 21.406 21.562 1 94.06 80 GLN B O 1
ATOM 2213 N N . LEU B 1 81 ? 2.7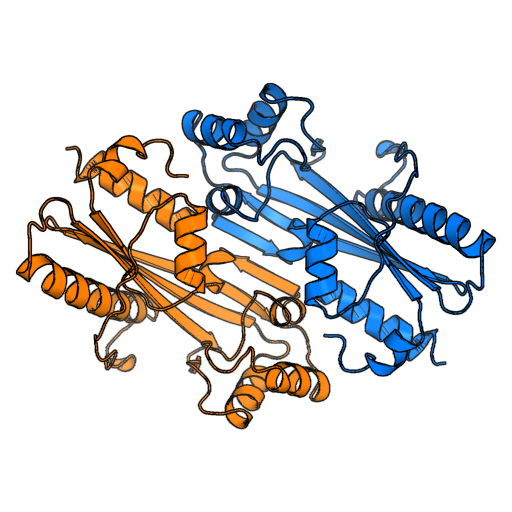56 22.812 20.984 1 96 81 LEU B N 1
ATOM 2214 C CA . LEU B 1 81 ? 1.797 21.75 20.703 1 96 81 LEU B CA 1
ATOM 2215 C C . LEU B 1 81 ? 1.464 21.688 19.219 1 96 81 LEU B C 1
ATOM 2217 O O . LEU B 1 81 ? 1.133 22.719 18.609 1 96 81 LEU B O 1
ATOM 2221 N N . LEU B 1 82 ? 1.637 20.578 18.609 1 96.69 82 LEU B N 1
ATOM 2222 C CA . LEU B 1 82 ? 1.226 20.328 17.234 1 96.69 82 LEU B CA 1
ATOM 2223 C C . LEU B 1 82 ? 0.187 19.219 17.172 1 96.69 82 LEU B C 1
ATOM 2225 O O . LEU B 1 82 ? 0.446 18.094 17.609 1 96.69 82 LEU B O 1
ATOM 2229 N N . VAL B 1 83 ? -0.995 19.531 16.703 1 98.06 83 VAL B N 1
ATOM 2230 C CA . VAL B 1 83 ? -2.064 18.547 16.547 1 98.06 83 VAL B CA 1
ATOM 2231 C C . VAL B 1 83 ? -2.205 18.172 15.07 1 98.06 83 VAL B C 1
ATOM 2233 O O . VAL B 1 83 ? -2.336 19.031 14.203 1 98.06 83 VAL B O 1
ATOM 2236 N N . ILE B 1 84 ? -2.141 16.922 14.789 1 98.38 84 ILE B N 1
ATOM 2237 C CA . ILE B 1 84 ? -2.375 16.375 13.453 1 98.38 84 ILE B CA 1
ATOM 2238 C C . ILE B 1 84 ? -3.738 15.68 13.414 1 98.38 84 ILE B C 1
ATOM 2240 O O . ILE B 1 84 ? -4.02 14.797 14.227 1 98.38 84 ILE B O 1
ATOM 2244 N N . ALA B 1 85 ? -4.586 16.078 12.586 1 98.56 85 ALA B N 1
ATOM 2245 C CA . ALA B 1 85 ? -5.891 15.445 12.383 1 98.56 85 ALA B CA 1
ATOM 2246 C C . ALA B 1 85 ? -6.082 15.039 10.93 1 98.56 85 ALA B C 1
ATOM 2248 O O . ALA B 1 85 ? -5.5 15.641 10.023 1 98.56 85 ALA B O 1
ATOM 2249 N N . ALA B 1 86 ? -6.855 14.047 10.742 1 97.69 86 ALA B N 1
ATOM 2250 C CA . ALA B 1 86 ? -7.164 13.57 9.391 1 97.69 86 ALA B CA 1
ATOM 2251 C C . ALA B 1 86 ? -8.57 12.992 9.32 1 97.69 86 ALA B C 1
ATOM 2253 O O . ALA B 1 86 ? -9.133 12.578 10.344 1 97.69 86 ALA B O 1
ATOM 2254 N N . ASP B 1 87 ? -9.125 13.031 8.203 1 96.62 87 ASP B N 1
ATOM 2255 C CA . ASP B 1 87 ? -10.406 12.414 7.867 1 96.62 87 ASP B CA 1
ATOM 2256 C C . ASP B 1 87 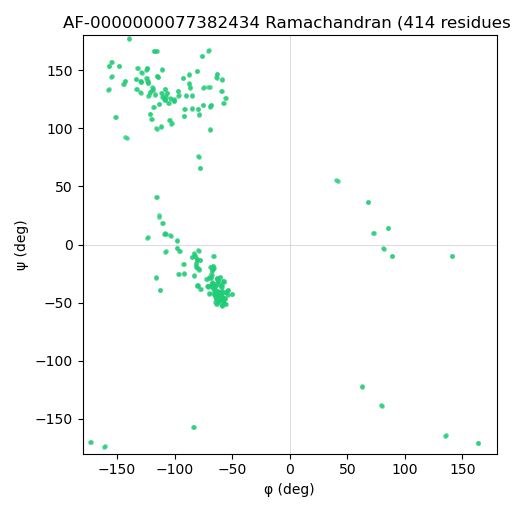? -10.383 11.852 6.445 1 96.62 87 ASP B C 1
ATOM 2258 O O . ASP B 1 87 ? -9.719 12.406 5.566 1 96.62 87 ASP B O 1
ATOM 2262 N N . THR B 1 88 ? -10.992 10.711 6.289 1 96.25 88 THR B N 1
ATOM 2263 C CA . THR B 1 88 ? -10.977 10.016 5.008 1 96.25 88 THR B CA 1
ATOM 2264 C C . THR B 1 88 ? -12.398 9.758 4.512 1 96.25 88 THR B C 1
ATOM 2266 O O . THR B 1 88 ? -13.281 9.414 5.301 1 96.25 88 THR B O 1
ATOM 2269 N N . MET B 1 89 ? -12.547 9.953 3.262 1 96.06 89 MET B N 1
ATOM 2270 C CA . MET B 1 89 ? -13.836 9.719 2.617 1 96.06 89 MET B CA 1
ATOM 2271 C C . MET B 1 89 ? -13.664 8.922 1.329 1 96.06 89 MET B C 1
ATOM 2273 O O . MET B 1 89 ? -12.672 9.094 0.614 1 96.06 89 MET B O 1
ATOM 2277 N N . VAL B 1 90 ? -14.609 8.023 1.06 1 98.19 90 VAL B N 1
ATOM 2278 C CA . VAL B 1 90 ? -14.656 7.25 -0.175 1 98.19 90 VAL B CA 1
ATOM 2279 C C . VAL B 1 90 ? -15.859 7.688 -1.015 1 98.19 90 VAL B C 1
ATOM 2281 O O . VAL B 1 90 ? -16.969 7.859 -0.491 1 98.19 90 VAL B O 1
ATOM 2284 N N . THR B 1 91 ? -15.578 7.949 -2.264 1 98.25 91 THR B N 1
ATOM 2285 C CA . THR B 1 91 ? -16.672 8.344 -3.137 1 98.25 91 THR B CA 1
ATOM 2286 C C . THR B 1 91 ? -16.75 7.434 -4.355 1 98.25 91 THR B C 1
ATOM 2288 O O . THR B 1 91 ? -15.727 6.965 -4.855 1 98.25 91 THR B O 1
ATOM 2291 N N . LEU B 1 92 ? -17.891 7.145 -4.801 1 97.88 92 LEU B N 1
ATOM 2292 C CA . LEU B 1 92 ? -18.203 6.582 -6.113 1 97.88 92 LEU B CA 1
ATOM 2293 C C . LEU B 1 92 ? -19.031 7.562 -6.938 1 97.88 92 LEU B C 1
ATOM 2295 O O . LEU B 1 92 ? -20.234 7.664 -6.75 1 97.88 92 LEU B O 1
ATOM 2299 N N . GLY B 1 93 ? -18.359 8.297 -7.863 1 95.06 93 GLY B N 1
ATOM 2300 C CA . GLY B 1 93 ? -19.016 9.461 -8.445 1 95.06 93 GLY B CA 1
ATOM 2301 C C . GLY B 1 93 ? -19.344 10.539 -7.43 1 95.06 93 GLY B C 1
ATOM 2302 O O . GLY B 1 93 ? -18.469 10.992 -6.695 1 95.06 93 GLY B O 1
ATOM 2303 N N . LYS B 1 94 ? -20.609 10.859 -7.336 1 93.81 94 LYS B N 1
ATOM 2304 C CA . LYS B 1 94 ? -21.016 11.914 -6.414 1 93.81 94 LYS B CA 1
ATOM 2305 C C . LYS B 1 94 ? -21.484 11.328 -5.082 1 93.81 94 LYS B C 1
ATOM 2307 O O . LYS B 1 94 ? -21.703 12.07 -4.117 1 93.81 94 LYS B O 1
ATOM 2312 N N . GLU B 1 95 ? -21.547 10.062 -5.031 1 95.88 95 GLU B N 1
ATOM 2313 C CA . GLU B 1 95 ? -22.031 9.406 -3.814 1 95.88 95 GLU B CA 1
ATOM 2314 C C . GLU B 1 95 ? -20.891 9.195 -2.818 1 95.88 95 GLU B C 1
ATOM 2316 O O . GLU B 1 95 ? -19.797 8.781 -3.195 1 95.88 95 GLU B O 1
ATOM 2321 N N . ILE B 1 96 ? -21.125 9.508 -1.555 1 96.25 96 ILE B N 1
ATOM 2322 C CA . ILE B 1 96 ? -20.156 9.32 -0.486 1 96.25 96 ILE B CA 1
ATOM 2323 C C . ILE B 1 96 ? -20.422 7.992 0.228 1 96.25 96 ILE B C 1
ATOM 2325 O O . ILE B 1 96 ? -21.562 7.695 0.595 1 96.25 96 ILE B O 1
ATOM 2329 N N . TYR B 1 97 ? -19.438 7.207 0.357 1 96.88 97 TYR B N 1
ATOM 2330 C CA . TYR B 1 97 ? -19.5 5.953 1.097 1 96.88 97 TYR B CA 1
ATOM 2331 C C . TYR B 1 97 ? -18.828 6.086 2.459 1 96.88 97 TYR B C 1
ATOM 2333 O O . TYR B 1 97 ? -17.609 6.18 2.547 1 96.88 97 TYR B O 1
ATOM 2341 N N . GLY B 1 98 ? -19.609 6.188 3.518 1 92.5 98 GLY B N 1
ATOM 2342 C CA . GLY B 1 98 ? -19.062 6.109 4.867 1 92.5 98 GLY B CA 1
ATOM 2343 C C . GLY B 1 98 ? -18.875 4.688 5.355 1 92.5 98 GLY B C 1
ATOM 2344 O O . GLY B 1 98 ? -18.656 3.775 4.559 1 92.5 98 GLY B O 1
ATOM 2345 N N . LYS B 1 99 ? -18.859 4.594 6.602 1 92.75 99 LYS B N 1
ATOM 2346 C CA . LYS B 1 99 ? -18.875 3.26 7.195 1 92.75 99 LYS B CA 1
ATOM 2347 C C . LYS B 1 99 ? -20.219 2.568 6.992 1 92.75 99 LYS B C 1
ATOM 2349 O O . LYS B 1 99 ? -21.266 3.199 7.109 1 92.75 99 LYS B O 1
ATOM 2354 N N . PRO B 1 100 ? -20.141 1.272 6.609 1 97.56 100 PRO B N 1
ATOM 2355 C CA . PRO B 1 100 ? -21.422 0.581 6.449 1 97.56 100 PRO B CA 1
ATOM 2356 C C . PRO B 1 100 ? -22.203 0.474 7.758 1 97.56 100 PRO B C 1
ATOM 2358 O O . PRO B 1 100 ? -21.609 0.306 8.82 1 97.56 100 PRO B O 1
ATOM 2361 N N . LYS B 1 101 ? -23.531 0.518 7.645 1 96.56 101 LYS B N 1
ATOM 2362 C CA . LYS B 1 101 ? -24.406 0.419 8.805 1 96.56 101 LYS B CA 1
ATOM 2363 C C . LYS B 1 101 ? -24.406 -0.998 9.375 1 96.56 101 LYS B C 1
ATOM 2365 O O . LYS B 1 101 ? -24.578 -1.188 10.586 1 96.56 101 LYS B O 1
ATOM 2370 N N . ASP B 1 102 ? -24.312 -1.938 8.516 1 96.81 102 ASP B N 1
ATOM 2371 C CA . ASP B 1 102 ? -24.312 -3.359 8.852 1 96.81 102 ASP B CA 1
ATOM 2372 C C . ASP B 1 102 ? -23.734 -4.188 7.711 1 96.81 102 ASP B C 1
ATOM 2374 O O . ASP B 1 102 ? -23.219 -3.637 6.734 1 96.81 102 ASP B O 1
ATOM 2378 N N . ALA B 1 103 ? -23.812 -5.453 7.91 1 97.56 103 ALA B N 1
ATOM 2379 C CA . ALA B 1 103 ? -23.25 -6.367 6.93 1 97.56 103 ALA B CA 1
ATOM 2380 C C . ALA B 1 103 ? -23.922 -6.215 5.57 1 97.56 103 ALA B C 1
ATOM 2382 O O . ALA B 1 103 ? -23.266 -6.258 4.531 1 97.56 103 ALA B O 1
ATOM 2383 N N . ALA B 1 104 ? -25.219 -6.043 5.566 1 98 104 ALA B N 1
ATOM 2384 C CA . ALA B 1 104 ? -25.969 -5.902 4.324 1 98 104 ALA B CA 1
ATOM 2385 C C . ALA B 1 104 ? -25.547 -4.645 3.57 1 98 104 ALA B C 1
ATOM 2387 O O . ALA B 1 104 ? -25.438 -4.652 2.342 1 98 104 ALA B O 1
ATOM 2388 N N . ASP B 1 105 ? -25.359 -3.619 4.297 1 98.12 105 ASP B N 1
ATOM 2389 C CA . ASP B 1 105 ? -24.906 -2.371 3.697 1 98.12 105 ASP B CA 1
ATOM 2390 C C . ASP B 1 105 ? -23.5 -2.527 3.119 1 98.12 105 ASP B C 1
ATOM 2392 O O . ASP B 1 105 ? -23.188 -1.962 2.068 1 98.12 105 ASP B O 1
ATOM 2396 N N . ALA B 1 106 ? -22.656 -3.24 3.82 1 98.31 106 ALA B N 1
ATOM 2397 C CA . ALA B 1 106 ? -21.312 -3.525 3.312 1 98.31 106 ALA B CA 1
ATOM 2398 C C . ALA B 1 106 ? -21.375 -4.273 1.984 1 98.31 106 ALA B C 1
ATOM 2400 O O . ALA B 1 106 ? -20.672 -3.934 1.038 1 98.31 106 ALA B O 1
ATOM 2401 N N . VAL B 1 107 ? -22.234 -5.277 1.913 1 98.44 107 VAL B N 1
ATOM 2402 C CA . VAL B 1 107 ? -22.406 -6.047 0.685 1 98.44 107 VAL B CA 1
ATOM 2403 C C . VAL B 1 107 ? -22.859 -5.117 -0.443 1 98.44 107 VAL B C 1
ATOM 2405 O O . VAL B 1 107 ? -22.344 -5.191 -1.56 1 98.44 107 VAL B O 1
ATOM 2408 N N . ARG B 1 108 ? -23.828 -4.305 -0.142 1 98.19 108 ARG B N 1
ATOM 2409 C CA . ARG B 1 108 ? -24.312 -3.354 -1.136 1 98.19 108 ARG B CA 1
ATOM 2410 C C . ARG B 1 108 ? -23.172 -2.48 -1.657 1 98.19 108 ARG B C 1
ATOM 2412 O O . ARG B 1 108 ? -23 -2.334 -2.869 1 98.19 108 ARG B O 1
ATOM 2419 N N . MET B 1 109 ? -22.422 -1.887 -0.775 1 98.25 109 MET B N 1
ATOM 2420 C CA . MET B 1 109 ? -21.312 -1.016 -1.158 1 98.25 109 MET B CA 1
ATOM 2421 C C . MET B 1 109 ? -20.312 -1.76 -2.037 1 98.25 109 MET B C 1
ATOM 2423 O O . MET B 1 109 ? -19.938 -1.275 -3.107 1 98.25 109 MET B O 1
ATOM 2427 N N . LEU B 1 110 ? -19.922 -2.922 -1.548 1 98.38 110 LEU B N 1
ATOM 2428 C CA . LEU B 1 110 ? -18.906 -3.689 -2.254 1 98.38 110 LEU B CA 1
ATOM 2429 C C . LEU B 1 110 ? -19.406 -4.156 -3.613 1 98.38 110 LEU B C 1
ATOM 2431 O O . LEU B 1 110 ? -18.641 -4.25 -4.574 1 98.38 110 LEU B O 1
ATOM 2435 N N . THR B 1 111 ? -20.703 -4.461 -3.684 1 98.56 111 THR B N 1
ATOM 2436 C CA . THR B 1 111 ? -21.297 -4.809 -4.965 1 98.56 111 THR B CA 1
ATOM 2437 C C . THR B 1 111 ? -21.203 -3.643 -5.945 1 98.56 111 THR B C 1
ATOM 2439 O O . THR B 1 111 ? -20.891 -3.836 -7.121 1 98.56 111 THR B O 1
ATOM 2442 N N . ASN B 1 112 ? -21.453 -2.461 -5.469 1 98.38 112 ASN B N 1
ATOM 2443 C CA . ASN B 1 112 ? -21.344 -1.27 -6.305 1 98.38 112 ASN B CA 1
ATOM 2444 C C . ASN B 1 112 ? -19.906 -0.993 -6.715 1 98.38 112 ASN B C 1
ATOM 2446 O O . ASN B 1 112 ? -19.656 -0.478 -7.805 1 98.38 112 ASN B O 1
ATOM 2450 N N . LEU B 1 113 ? -18.969 -1.312 -5.867 1 98.19 113 LEU B N 1
ATOM 2451 C CA . LEU B 1 113 ? -17.562 -1.027 -6.105 1 98.19 113 LEU B CA 1
ATOM 2452 C C . LEU B 1 113 ? -16.938 -2.08 -7.02 1 98.19 113 LEU B C 1
ATOM 2454 O O . LEU B 1 113 ? -15.883 -1.847 -7.617 1 98.19 113 LEU B O 1
ATOM 2458 N N . SER B 1 114 ? -17.594 -3.24 -7.129 1 98.19 114 SER B N 1
ATOM 2459 C CA . SER B 1 114 ? -17.094 -4.336 -7.953 1 98.19 114 SER B CA 1
ATOM 2460 C C . SER B 1 114 ? -16.906 -3.902 -9.406 1 98.19 114 SER B C 1
ATOM 2462 O O . SER B 1 114 ? -17.859 -3.461 -10.047 1 98.19 114 SER B O 1
ATOM 2464 N N . GLY B 1 115 ? -15.688 -4.027 -9.898 1 98.06 115 GLY B N 1
ATOM 2465 C CA . GLY B 1 115 ? -15.383 -3.693 -11.281 1 98.06 115 GLY B CA 1
ATOM 2466 C C . GLY B 1 115 ? -15.375 -2.199 -11.547 1 98.06 115 GLY B C 1
ATOM 2467 O O . GLY B 1 115 ? -15.273 -1.767 -12.695 1 98.06 115 GLY B O 1
ATOM 2468 N N . ALA B 1 116 ? -15.438 -1.389 -10.5 1 98.25 116 ALA B N 1
ATOM 2469 C CA . ALA B 1 116 ? -15.531 0.061 -10.648 1 98.25 116 ALA B CA 1
ATOM 2470 C C . ALA B 1 116 ? -14.305 0.753 -10.078 1 98.25 116 ALA B C 1
ATOM 2472 O O . ALA B 1 116 ? -13.445 0.106 -9.469 1 98.25 116 ALA B O 1
ATOM 2473 N N . CYS B 1 117 ? -14.148 1.959 -10.375 1 98.56 117 CYS B N 1
ATOM 2474 C CA . CYS B 1 117 ? -13.133 2.838 -9.805 1 98.56 117 CYS B CA 1
ATOM 2475 C C . CYS B 1 117 ? -13.758 3.857 -8.859 1 98.56 117 CYS B C 1
ATOM 2477 O O . CYS B 1 117 ? -14.734 4.527 -9.219 1 98.56 117 CYS B O 1
ATOM 2479 N N . ASN B 1 118 ? -13.281 3.885 -7.68 1 98.69 118 ASN B N 1
ATOM 2480 C CA . ASN B 1 118 ? -13.719 4.898 -6.727 1 98.69 118 ASN B CA 1
ATOM 2481 C C . ASN B 1 118 ? -12.562 5.793 -6.293 1 98.69 118 ASN B C 1
ATOM 2483 O O . ASN B 1 118 ? -11.406 5.52 -6.617 1 98.69 118 ASN B O 1
ATOM 2487 N N . ARG B 1 119 ? -12.891 6.855 -5.672 1 98.75 119 ARG B N 1
ATOM 2488 C CA . ARG B 1 119 ? -11.859 7.805 -5.246 1 98.75 119 ARG B CA 1
ATOM 2489 C C . ARG B 1 119 ? -11.867 7.965 -3.73 1 98.75 119 ARG B C 1
ATOM 2491 O O . ARG B 1 119 ? -12.922 8.031 -3.107 1 98.75 119 ARG B O 1
ATOM 2498 N N . VAL B 1 120 ? -10.727 7.961 -3.162 1 98.62 120 VAL B N 1
ATOM 2499 C CA . VAL B 1 120 ? -10.547 8.188 -1.731 1 98.62 120 VAL B CA 1
ATOM 2500 C C . VAL B 1 120 ? -9.961 9.578 -1.496 1 98.62 120 VAL B C 1
ATOM 2502 O O . VAL B 1 120 ? -9.016 9.977 -2.18 1 98.62 120 VAL B O 1
ATOM 2505 N N . PHE B 1 121 ? -10.523 10.359 -0.625 1 98.31 121 PHE B N 1
ATOM 2506 C CA . PHE B 1 121 ? -10.031 11.656 -0.168 1 98.31 121 PHE B CA 1
ATOM 2507 C C . PHE B 1 121 ? -9.57 11.578 1.282 1 98.31 121 PHE B C 1
ATOM 2509 O O . PHE B 1 121 ? -10.305 11.086 2.146 1 98.31 121 PHE B O 1
ATOM 2516 N N . THR B 1 122 ? -8.406 11.984 1.514 1 98.25 122 THR B N 1
ATOM 2517 C CA . THR B 1 122 ? -7.98 12.156 2.896 1 98.25 122 THR B CA 1
ATOM 2518 C C . THR B 1 122 ? -7.547 13.594 3.152 1 98.25 12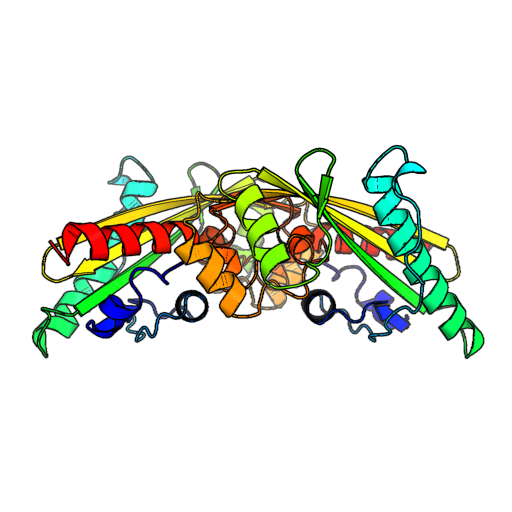2 THR B C 1
ATOM 2520 O O . THR B 1 122 ? -6.598 14.078 2.535 1 98.25 122 THR B O 1
ATOM 2523 N N . GLY B 1 123 ? -8.297 14.273 3.945 1 98.38 123 GLY B N 1
ATOM 2524 C CA . GLY B 1 123 ? -7.914 15.594 4.41 1 98.38 123 GLY B CA 1
ATOM 2525 C C . GLY B 1 123 ? -7.066 15.562 5.668 1 98.38 123 GLY B C 1
ATOM 2526 O O . GLY B 1 123 ? -7.312 14.758 6.57 1 98.38 123 GLY B O 1
ATOM 2527 N N . VAL B 1 124 ? -6.051 16.375 5.73 1 98.75 124 VAL B N 1
ATOM 2528 C CA . VAL B 1 124 ? -5.137 16.438 6.867 1 98.75 124 VAL B CA 1
ATOM 2529 C C . VAL B 1 124 ? -4.984 17.875 7.344 1 98.75 124 VAL B C 1
ATOM 2531 O O . VAL B 1 124 ? -4.922 18.797 6.531 1 98.75 124 VAL B O 1
ATOM 2534 N N . VAL B 1 125 ? -4.945 18.016 8.602 1 98.75 125 VAL B N 1
ATOM 2535 C CA . VAL B 1 125 ? -4.781 19.344 9.195 1 98.75 125 VAL B CA 1
ATOM 2536 C C . VAL B 1 125 ? -3.652 19.312 10.227 1 98.75 125 VAL B C 1
ATOM 2538 O O . VAL B 1 125 ? -3.572 18.391 11.039 1 98.75 125 VAL B O 1
ATOM 2541 N N . LEU B 1 126 ? -2.762 20.219 10.156 1 98.38 126 LEU B N 1
ATOM 2542 C CA . LEU B 1 126 ? -1.745 20.531 11.156 1 98.38 126 LEU B CA 1
ATOM 2543 C C . LEU B 1 126 ? -2.104 21.797 11.922 1 98.38 126 LEU B C 1
ATOM 2545 O O . LEU B 1 126 ? -2.064 22.891 11.359 1 98.38 126 LEU B O 1
ATOM 2549 N N . LYS B 1 127 ? -2.49 21.625 13.133 1 98.19 127 LYS B N 1
ATOM 2550 C CA . LYS B 1 127 ? -2.904 22.75 13.969 1 98.19 127 LYS B CA 1
ATOM 2551 C C . LYS B 1 127 ? -1.867 23.047 15.047 1 98.19 127 LYS B C 1
ATOM 2553 O O . LYS B 1 127 ? -1.434 22.141 15.766 1 98.19 127 LYS B O 1
ATOM 2558 N N . HIS B 1 128 ? -1.427 24.234 15.156 1 96.5 128 HIS B N 1
ATOM 2559 C CA . HIS B 1 128 ? -0.517 24.719 16.188 1 96.5 128 HIS B CA 1
ATOM 2560 C C . HIS B 1 128 ? -0.918 26.109 16.672 1 96.5 128 HIS B C 1
ATOM 2562 O O . HIS B 1 128 ? -1.899 26.672 16.188 1 96.5 128 HIS B O 1
ATOM 2568 N N . ALA B 1 129 ? -0.219 26.625 17.625 1 94.44 129 ALA B N 1
ATOM 2569 C CA . ALA B 1 129 ? -0.605 27.859 18.297 1 94.44 129 ALA B CA 1
ATOM 2570 C C . ALA B 1 129 ? -0.631 29.031 17.328 1 94.44 129 ALA B C 1
ATOM 2572 O O . ALA B 1 129 ? -1.45 29.938 17.469 1 94.44 129 ALA B O 1
ATOM 2573 N N . ASN B 1 130 ? 0.257 28.953 16.312 1 92.56 130 ASN B N 1
ATOM 2574 C CA . ASN B 1 130 ? 0.434 30.109 15.445 1 92.56 130 ASN B CA 1
ATOM 2575 C C . ASN B 1 130 ? -0.374 29.969 14.164 1 92.56 130 ASN B C 1
ATOM 2577 O O . ASN B 1 130 ? -0.362 30.859 13.32 1 92.56 130 ASN B O 1
ATOM 2581 N N . GLY B 1 131 ? -1.049 28.828 14.008 1 95.19 131 GLY B N 1
ATOM 2582 C CA . GLY B 1 131 ? -1.801 28.734 12.766 1 95.19 131 GLY B CA 1
ATOM 2583 C C . GLY B 1 131 ? -2.215 27.312 12.422 1 95.19 131 GLY B C 1
ATOM 2584 O O . GLY B 1 131 ? -2.25 26.453 13.289 1 95.19 131 GLY B O 1
ATOM 2585 N N . VAL B 1 132 ? -2.729 27.25 11.18 1 97.44 132 VAL B N 1
ATOM 2586 C CA . VAL B 1 132 ? -3.262 26 10.664 1 97.44 132 VAL B CA 1
ATOM 2587 C C . VAL B 1 132 ? -2.736 25.75 9.25 1 97.44 132 VAL B C 1
ATOM 2589 O O . VAL B 1 132 ? -2.654 26.672 8.445 1 97.44 132 VAL B O 1
ATOM 2592 N N . ARG B 1 133 ? -2.291 24.547 9 1 97.62 133 ARG B N 1
ATOM 2593 C CA . ARG B 1 133 ? -2.004 24.078 7.645 1 97.62 133 ARG B CA 1
ATOM 2594 C C . ARG B 1 133 ? -2.902 22.906 7.266 1 97.62 133 ARG B C 1
ATOM 2596 O O . ARG B 1 133 ? -3.117 22 8.07 1 97.62 133 ARG B O 1
ATOM 2603 N N . LYS B 1 134 ? -3.529 23 6.129 1 98.12 134 LYS B N 1
ATOM 2604 C CA . LYS B 1 134 ? -4.438 21.938 5.695 1 98.12 134 LYS B CA 1
ATOM 2605 C C . LYS B 1 134 ? -4.121 21.484 4.27 1 98.12 134 LYS B C 1
ATOM 2607 O O . LYS B 1 134 ? -3.693 22.297 3.441 1 98.12 134 LYS B O 1
ATOM 2612 N N . PHE B 1 135 ? -4.332 20.25 3.926 1 98.44 135 PHE B N 1
ATOM 2613 C CA . PHE B 1 135 ? -4.242 19.75 2.561 1 98.44 135 PHE B CA 1
ATOM 2614 C C . PHE B 1 135 ? -5.094 18.5 2.385 1 98.44 135 PHE B C 1
ATOM 2616 O O . PHE B 1 135 ? -5.461 17.844 3.367 1 98.44 135 PHE B O 1
ATOM 2623 N N . THR B 1 136 ? -5.477 18.219 1.174 1 98.56 136 THR B N 1
ATOM 2624 C CA . THR B 1 136 ? -6.172 17 0.797 1 98.56 136 THR B CA 1
ATOM 2625 C C . THR B 1 136 ? -5.359 16.203 -0.222 1 98.56 136 THR B C 1
ATOM 2627 O O . THR B 1 136 ? -4.758 16.781 -1.13 1 98.56 136 THR B O 1
ATOM 2630 N N . ASP B 1 137 ? -5.227 14.969 -0.007 1 98.56 137 ASP B N 1
ATOM 2631 C CA . ASP B 1 137 ? -4.695 14.039 -1.007 1 98.56 137 ASP B CA 1
ATOM 2632 C C . ASP B 1 137 ? -5.785 13.102 -1.515 1 98.56 137 ASP B C 1
ATOM 2634 O O . ASP B 1 137 ? -6.77 12.852 -0.817 1 98.56 137 ASP B O 1
ATOM 2638 N N . THR B 1 138 ? -5.637 12.672 -2.75 1 98.62 138 THR B N 1
ATOM 2639 C CA . THR B 1 138 ? -6.625 11.789 -3.348 1 98.62 138 THR B CA 1
ATOM 2640 C C . THR B 1 138 ? -5.949 10.602 -4.031 1 98.62 138 THR B C 1
ATOM 2642 O O . THR B 1 138 ? -4.777 10.688 -4.41 1 98.62 138 THR B O 1
ATOM 2645 N N . ALA B 1 139 ? -6.621 9.492 -4.109 1 98.69 139 ALA B N 1
ATOM 2646 C CA . ALA B 1 139 ? -6.188 8.305 -4.84 1 98.69 139 ALA B CA 1
ATOM 2647 C C . ALA B 1 139 ? -7.371 7.59 -5.48 1 98.69 139 ALA B C 1
ATOM 2649 O O . ALA B 1 139 ? -8.438 7.48 -4.871 1 98.69 139 ALA B O 1
ATOM 2650 N N . ASP B 1 140 ? -7.215 7.148 -6.668 1 98.88 140 ASP B N 1
ATOM 2651 C CA . ASP B 1 140 ? -8.211 6.324 -7.344 1 98.88 140 ASP B CA 1
ATOM 2652 C C . ASP B 1 140 ? -7.961 4.84 -7.078 1 98.88 140 ASP B C 1
ATOM 2654 O O . ASP B 1 140 ? -6.84 4.355 -7.234 1 98.88 140 ASP B O 1
ATOM 2658 N N . VAL B 1 141 ? -8.953 4.137 -6.652 1 98.81 141 VAL B N 1
ATOM 2659 C CA . VAL B 1 141 ? -8.875 2.719 -6.32 1 98.81 141 VAL B CA 1
ATOM 2660 C C . VAL B 1 141 ? -9.727 1.912 -7.301 1 98.81 141 VAL B C 1
ATOM 2662 O O . VAL B 1 141 ? -10.938 2.129 -7.406 1 98.81 141 VAL B O 1
ATOM 2665 N N . TYR B 1 142 ? -9.141 1.017 -7.996 1 98.81 142 TYR B N 1
ATOM 2666 C CA . TYR B 1 142 ? -9.828 0.165 -8.961 1 98.81 142 TYR B CA 1
ATOM 2667 C C . TYR B 1 142 ? -10.102 -1.213 -8.375 1 98.81 142 TYR B C 1
ATOM 2669 O O . TYR B 1 142 ? -9.18 -1.913 -7.953 1 98.81 142 TYR B O 1
ATOM 2677 N N . PHE B 1 143 ? -11.359 -1.584 -8.391 1 98.5 143 PHE B N 1
ATOM 2678 C CA . PHE B 1 143 ? -11.727 -2.91 -7.914 1 98.5 143 PHE B CA 1
ATOM 2679 C C . PHE B 1 143 ? -11.758 -3.912 -9.062 1 98.5 143 PHE B C 1
ATOM 2681 O O . PHE B 1 143 ? -12.148 -3.566 -10.18 1 98.5 143 PHE B O 1
ATOM 2688 N N . GLY B 1 144 ? -11.344 -5.09 -8.758 1 97.56 144 GLY B N 1
ATOM 2689 C CA . GLY B 1 144 ? -11.641 -6.176 -9.68 1 97.56 144 GLY B CA 1
ATOM 2690 C C . GLY B 1 144 ? -13.109 -6.559 -9.695 1 97.56 144 GLY B C 1
ATOM 2691 O O . GLY B 1 144 ? -13.883 -6.105 -8.852 1 97.56 144 GLY B O 1
ATOM 2692 N N . GLU B 1 145 ? -13.477 -7.359 -10.727 1 96.88 145 GLU B N 1
ATOM 2693 C CA . GLU B 1 145 ? -14.812 -7.945 -10.711 1 96.88 145 GLU B CA 1
ATOM 2694 C C . GLU B 1 145 ? -14.945 -8.977 -9.602 1 96.88 145 GLU B C 1
ATOM 2696 O O . GLU B 1 145 ? -14.211 -9.961 -9.562 1 96.88 145 GLU B O 1
ATOM 2701 N N . LEU B 1 146 ? -15.859 -8.719 -8.719 1 95.38 146 LEU B N 1
ATOM 2702 C CA . LEU B 1 146 ? -16.031 -9.578 -7.551 1 95.38 146 LEU B CA 1
ATOM 2703 C C . LEU B 1 146 ? -17.312 -10.391 -7.66 1 95.38 146 LEU B C 1
ATOM 2705 O O . LEU B 1 146 ? -18.359 -9.867 -8.055 1 95.38 146 LEU B O 1
ATOM 2709 N N . SER B 1 147 ? -17.188 -11.641 -7.383 1 93.25 147 SER B N 1
ATOM 2710 C CA . SER B 1 147 ? -18.391 -12.461 -7.285 1 93.25 147 SER B CA 1
ATOM 2711 C C . SER B 1 147 ? -19.125 -12.219 -5.969 1 93.25 147 SER B C 1
ATOM 2713 O O . SER B 1 147 ? -18.547 -11.711 -5.012 1 93.25 147 SER B O 1
ATOM 2715 N N . ALA B 1 148 ? -20.391 -12.617 -5.91 1 95 148 ALA B N 1
ATOM 2716 C CA . ALA B 1 148 ? -21.172 -12.508 -4.68 1 95 148 ALA B CA 1
ATOM 2717 C C . ALA B 1 148 ? -20.531 -13.297 -3.543 1 95 148 ALA B C 1
ATOM 2719 O O . ALA B 1 148 ? -20.547 -12.859 -2.391 1 95 148 ALA B O 1
ATOM 2720 N N . ALA B 1 149 ? -19.969 -14.398 -3.848 1 92.38 149 ALA B N 1
ATOM 2721 C CA . ALA B 1 149 ? -19.328 -15.25 -2.852 1 92.38 149 ALA B CA 1
ATOM 2722 C C . ALA B 1 149 ? -18.078 -14.57 -2.27 1 92.38 149 ALA B C 1
ATOM 2724 O O . ALA B 1 149 ? -17.828 -14.656 -1.067 1 92.38 149 ALA B O 1
ATOM 2725 N N . GLN B 1 150 ? -17.328 -13.969 -3.088 1 92.62 150 GLN B N 1
ATOM 2726 C CA . GLN B 1 150 ? -16.141 -13.242 -2.641 1 92.62 150 GLN B CA 1
ATOM 2727 C C . GLN B 1 150 ? -16.516 -12.07 -1.742 1 92.62 150 GLN B C 1
ATOM 2729 O O . GLN B 1 150 ? -15.898 -11.859 -0.696 1 92.62 150 GLN B O 1
ATOM 2734 N N . ILE B 1 151 ? -17.547 -11.328 -2.174 1 96.62 151 ILE B N 1
ATOM 2735 C CA . ILE B 1 151 ? -18.016 -10.188 -1.398 1 96.62 151 ILE B CA 1
ATOM 2736 C C . ILE B 1 151 ? -18.5 -10.656 -0.028 1 96.62 151 ILE B C 1
ATOM 2738 O O . ILE B 1 151 ? -18.109 -10.102 1.001 1 96.62 151 ILE B O 1
ATOM 2742 N N . GLN B 1 152 ? -19.281 -11.695 -0.067 1 95.81 152 GLN B N 1
ATOM 2743 C CA . GLN B 1 152 ? -19.828 -12.203 1.184 1 95.81 152 GLN B CA 1
ATOM 2744 C C . GLN B 1 152 ? -18.719 -12.688 2.113 1 95.81 152 GLN B C 1
ATOM 2746 O O . GLN B 1 152 ? -18.766 -12.445 3.32 1 95.81 152 GLN B O 1
ATOM 2751 N N . SER B 1 153 ? -17.781 -13.359 1.547 1 93.19 153 SER B N 1
ATOM 2752 C CA . SER B 1 153 ? -16.672 -13.852 2.34 1 93.19 153 SER B CA 1
ATOM 2753 C C . SER B 1 153 ? -15.898 -12.711 2.998 1 93.19 153 SER B C 1
ATOM 2755 O O . SER B 1 153 ? -15.516 -12.805 4.168 1 93.19 153 SER B O 1
ATOM 2757 N N . TYR B 1 154 ? -15.625 -11.672 2.279 1 95.25 154 TYR B N 1
ATOM 2758 C CA . TYR B 1 154 ? -14.922 -10.516 2.816 1 95.25 154 TYR B CA 1
ATOM 2759 C C . TYR B 1 154 ? -15.734 -9.844 3.92 1 95.25 154 TYR B C 1
ATOM 2761 O O . TYR B 1 154 ? -15.195 -9.484 4.969 1 95.25 154 TYR B O 1
ATOM 2769 N N . VAL B 1 155 ? -17.031 -9.742 3.744 1 97.06 155 VAL B N 1
ATOM 2770 C CA . VAL B 1 155 ? -17.906 -9.133 4.73 1 97.06 155 VAL B CA 1
ATOM 2771 C C . VAL B 1 155 ? -17.953 -9.992 5.988 1 97.06 155 VAL B C 1
ATOM 2773 O O . VAL B 1 155 ? -17.922 -9.477 7.105 1 97.06 155 VAL B O 1
ATOM 2776 N N . ASP B 1 156 ? -17.922 -11.305 5.793 1 95 156 ASP B N 1
ATOM 2777 C CA . ASP B 1 156 ? -17.984 -12.242 6.902 1 95 156 ASP B CA 1
ATOM 2778 C C . ASP B 1 156 ? -16.719 -12.164 7.762 1 95 156 ASP B C 1
ATOM 2780 O O . ASP B 1 156 ? -16.75 -12.531 8.938 1 95 156 ASP B O 1
ATOM 2784 N N . SER B 1 157 ? -15.648 -11.758 7.188 1 92.44 157 SER B N 1
ATOM 2785 C CA . SER B 1 157 ? -14.406 -11.633 7.934 1 92.44 157 SER B CA 1
ATOM 2786 C C . SER B 1 157 ? -14.492 -10.523 8.977 1 92.44 157 SER B C 1
ATOM 2788 O O . SER B 1 157 ? -13.664 -10.453 9.891 1 92.44 157 SER B O 1
ATOM 2790 N N . GLY B 1 158 ? -15.438 -9.539 8.797 1 93.31 158 GLY B N 1
ATOM 2791 C CA . GLY B 1 158 ? -15.578 -8.414 9.703 1 93.31 158 GLY B CA 1
ATOM 2792 C C . GLY B 1 158 ? -14.703 -7.23 9.328 1 93.31 158 GLY B C 1
ATOM 2793 O O . GLY B 1 158 ? -14.93 -6.113 9.797 1 93.31 158 GLY B O 1
ATOM 2794 N N . HIS B 1 159 ? -13.82 -7.352 8.422 1 90.75 159 HIS B N 1
ATOM 2795 C CA . HIS B 1 159 ? -12.82 -6.359 8.055 1 90.75 159 HIS B CA 1
ATOM 2796 C C . HIS B 1 159 ? -13.469 -5.098 7.5 1 90.75 159 HIS B C 1
ATOM 2798 O O . HIS B 1 159 ? -13 -3.986 7.754 1 90.75 159 HIS B O 1
ATOM 2804 N N . PRO B 1 160 ? -14.539 -5.207 6.797 1 93.31 160 PRO B N 1
ATOM 2805 C CA . PRO B 1 160 ? -15.102 -4.043 6.109 1 93.31 160 PRO B CA 1
ATOM 2806 C C . PRO B 1 160 ? -15.922 -3.146 7.039 1 93.31 160 PRO B C 1
ATOM 2808 O O . PRO B 1 160 ? -16.203 -1.998 6.695 1 93.31 160 PRO B O 1
ATOM 2811 N N . LEU B 1 161 ? -16.25 -3.566 8.211 1 92.88 161 LEU B N 1
ATOM 2812 C CA . LEU B 1 161 ? -17.391 -3.008 8.938 1 92.88 161 LEU B CA 1
ATOM 2813 C C . LEU B 1 161 ? -17.016 -1.692 9.609 1 92.88 161 LEU B C 1
ATOM 2815 O O . LEU B 1 161 ? -17.875 -0.883 9.938 1 92.88 161 LEU B O 1
ATOM 2819 N N . ASP B 1 162 ? -15.844 -1.357 9.844 1 90.62 162 ASP B N 1
ATOM 2820 C CA . ASP B 1 162 ? -15.445 -0.119 10.508 1 90.62 162 ASP B CA 1
ATOM 2821 C C . ASP B 1 162 ? -14.688 0.798 9.555 1 90.62 162 ASP B C 1
ATOM 2823 O O . ASP B 1 162 ? -13.898 1.645 9.992 1 90.62 162 ASP B O 1
ATOM 2827 N N . LYS B 1 163 ? -14.898 0.639 8.242 1 92.81 163 LYS B N 1
ATOM 2828 C CA . LYS B 1 163 ? -14.125 1.381 7.25 1 92.81 163 LYS B CA 1
ATOM 2829 C C . LYS B 1 163 ? -15.047 2.064 6.242 1 92.81 163 LYS B C 1
ATOM 2831 O O . LYS B 1 163 ? -16.047 1.48 5.805 1 92.81 163 LYS B O 1
ATOM 2836 N N . ALA B 1 164 ? -14.641 3.275 5.902 1 93.31 164 ALA B N 1
ATOM 2837 C CA . ALA B 1 164 ? -15.352 3.973 4.832 1 93.31 164 ALA B CA 1
ATOM 2838 C C . ALA B 1 164 ? -15.297 3.178 3.529 1 93.31 164 ALA B C 1
ATOM 2840 O O . ALA B 1 164 ? -14.258 2.625 3.174 1 93.31 164 ALA B O 1
ATOM 2841 N N . GLY B 1 165 ? -16.453 3.025 2.873 1 96.5 165 GLY B N 1
ATOM 2842 C CA . GLY B 1 165 ? -16.516 2.309 1.61 1 96.5 165 GLY B CA 1
ATOM 2843 C C . GLY B 1 165 ? -16.562 0.802 1.781 1 96.5 165 GLY B C 1
ATOM 2844 O O . GLY B 1 165 ? -16.609 0.061 0.796 1 96.5 165 GLY B O 1
ATOM 2845 N N . ALA B 1 166 ? -16.469 0.336 3.084 1 97.19 166 ALA B N 1
ATOM 2846 C CA . ALA B 1 166 ? -16.547 -1.079 3.439 1 97.19 166 ALA B CA 1
ATOM 2847 C C . ALA B 1 166 ? -15.32 -1.84 2.916 1 97.19 166 ALA B C 1
ATOM 2849 O O . ALA B 1 166 ? -15.445 -2.977 2.453 1 97.19 166 ALA B O 1
ATOM 2850 N N . TYR B 1 167 ? -14.188 -1.206 2.943 1 97.31 167 TYR B N 1
ATOM 2851 C CA . TYR B 1 167 ? -12.992 -1.96 2.57 1 97.31 167 TYR B CA 1
ATOM 2852 C C . TYR B 1 167 ? -11.742 -1.322 3.158 1 97.31 167 TYR B C 1
ATOM 2854 O O . TYR B 1 167 ? -11.742 -0.135 3.494 1 97.31 167 TYR B O 1
ATOM 2862 N N . GLY B 1 168 ? -10.773 -2.07 3.359 1 95.06 168 GLY B N 1
ATOM 2863 C CA . GLY B 1 168 ? -9.406 -1.669 3.652 1 95.06 168 GLY B CA 1
ATOM 2864 C C . GLY B 1 168 ? -8.391 -2.248 2.682 1 95.06 168 GLY B C 1
ATOM 2865 O O . GLY B 1 168 ? -8.508 -3.406 2.275 1 95.06 168 GLY B O 1
ATOM 2866 N N . VAL B 1 169 ? -7.465 -1.444 2.367 1 94.62 169 VAL B N 1
ATOM 2867 C CA . VAL B 1 169 ? -6.5 -1.896 1.372 1 94.62 169 VAL B CA 1
ATOM 2868 C C . VAL B 1 169 ? -5.453 -2.789 2.035 1 94.62 169 VAL B C 1
ATOM 2870 O O . VAL B 1 169 ? -4.656 -3.439 1.351 1 94.62 169 VAL B O 1
ATOM 2873 N N . GLN B 1 170 ? -5.449 -2.777 3.328 1 89.31 170 GLN B N 1
ATOM 2874 C CA . GLN B 1 170 ? -4.594 -3.707 4.055 1 89.31 170 GLN B CA 1
ATOM 2875 C C . GLN B 1 170 ? -5.297 -5.039 4.285 1 89.31 170 GLN B C 1
ATOM 2877 O O . GLN B 1 170 ? -6.523 -5.09 4.406 1 89.31 170 GLN B O 1
ATOM 2882 N N . GLY B 1 171 ? -4.598 -6.102 4.297 1 84.94 171 GLY B N 1
ATOM 2883 C CA . GLY B 1 171 ? -5.184 -7.414 4.547 1 84.94 171 GLY B CA 1
ATOM 2884 C C . GLY B 1 171 ? -5.883 -7.992 3.332 1 84.94 171 GLY B C 1
ATOM 2885 O O . GLY B 1 171 ? -5.406 -7.848 2.205 1 84.94 171 GLY B O 1
ATOM 2886 N N . GLN B 1 172 ? -7.055 -8.594 3.609 1 88.88 172 GLN B N 1
ATOM 2887 C CA . GLN B 1 172 ? -7.781 -9.297 2.559 1 88.88 172 GLN B CA 1
ATOM 2888 C C . GLN B 1 172 ? -8.352 -8.32 1.534 1 88.88 172 GLN B C 1
ATOM 2890 O O . GLN B 1 172 ? -8.516 -8.672 0.363 1 88.88 172 GLN B O 1
ATOM 2895 N N . GLY B 1 173 ? -8.625 -7.145 2.008 1 93 173 GLY B N 1
ATOM 2896 C CA . GLY B 1 173 ? -9.164 -6.148 1.094 1 93 173 GLY B CA 1
ATOM 2897 C C . GLY B 1 173 ? -8.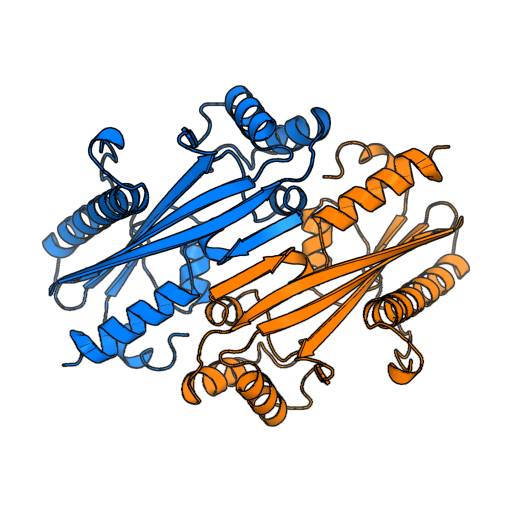203 -5.785 -0.022 1 93 173 GLY B C 1
ATOM 2898 O O . GLY B 1 173 ? -8.625 -5.398 -1.113 1 93 173 GLY B O 1
ATOM 2899 N N . GLY B 1 174 ? -6.906 -5.906 0.296 1 93.81 174 GLY B N 1
ATOM 2900 C CA . GLY B 1 174 ? -5.895 -5.656 -0.718 1 93.81 174 GLY B CA 1
ATOM 2901 C C . GLY B 1 174 ? -6.008 -6.586 -1.914 1 93.81 174 GLY B C 1
ATOM 2902 O O . GLY B 1 174 ? -5.664 -6.207 -3.035 1 93.81 174 GLY B O 1
ATOM 2903 N N . ALA B 1 175 ? -6.52 -7.734 -1.715 1 94.88 175 ALA B N 1
ATOM 2904 C CA . ALA B 1 175 ? -6.637 -8.734 -2.773 1 94.88 175 ALA B CA 1
ATOM 2905 C C . ALA B 1 175 ? -7.805 -8.422 -3.701 1 94.88 175 ALA B C 1
ATOM 2907 O O . ALA B 1 175 ? -7.93 -9.008 -4.777 1 94.88 175 ALA B O 1
ATOM 2908 N N . LEU B 1 176 ? -8.656 -7.52 -3.289 1 96.62 176 LEU B N 1
ATOM 2909 C CA . LEU B 1 176 ? -9.797 -7.125 -4.109 1 96.62 176 LEU B CA 1
ATOM 2910 C C . LEU B 1 176 ? -9.398 -6.043 -5.109 1 96.62 176 LEU B C 1
ATOM 2912 O O . LEU B 1 176 ? -10.148 -5.75 -6.039 1 96.62 176 LEU B O 1
ATOM 2916 N N . ILE B 1 177 ? -8.195 -5.5 -4.926 1 97.62 177 ILE B N 1
ATOM 2917 C CA . ILE B 1 177 ? -7.828 -4.258 -5.598 1 97.62 177 ILE B CA 1
ATOM 2918 C C . ILE B 1 177 ? -6.605 -4.492 -6.484 1 97.62 177 ILE B C 1
ATOM 2920 O O . ILE B 1 177 ? -5.48 -4.578 -5.992 1 97.62 177 ILE B O 1
ATOM 2924 N N . PRO B 1 178 ? -6.746 -4.504 -7.797 1 97.94 178 PRO B N 1
ATOM 2925 C CA . PRO B 1 178 ? -5.625 -4.727 -8.711 1 97.94 178 PRO B CA 1
ATOM 2926 C C . PRO B 1 178 ? -4.801 -3.465 -8.961 1 97.94 178 PRO B C 1
ATOM 2928 O O . PRO B 1 178 ? -3.67 -3.545 -9.445 1 97.94 178 PRO B O 1
ATOM 2931 N N . ARG B 1 179 ? -5.414 -2.316 -8.602 1 98.62 179 ARG B N 1
ATOM 2932 C CA . ARG B 1 179 ? -4.711 -1.105 -9.016 1 98.62 179 ARG B CA 1
ATOM 2933 C C . ARG B 1 179 ? -5.113 0.082 -8.148 1 98.62 179 ARG B C 1
ATOM 2935 O O . ARG B 1 179 ? -6.293 0.263 -7.84 1 98.62 179 ARG B O 1
ATOM 2942 N N . ILE B 1 180 ? -4.156 0.804 -7.711 1 98.69 180 ILE B N 1
ATOM 2943 C CA . ILE B 1 180 ? -4.32 2.121 -7.105 1 98.69 180 ILE B CA 1
ATOM 2944 C C . ILE B 1 180 ? -3.533 3.158 -7.902 1 98.69 180 ILE B C 1
ATOM 2946 O O . ILE B 1 180 ? -2.398 2.902 -8.312 1 98.69 180 ILE B O 1
ATOM 2950 N N . ASP B 1 181 ? -4.113 4.234 -8.234 1 98.81 181 ASP B N 1
ATOM 2951 C CA . ASP B 1 181 ? -3.441 5.383 -8.836 1 98.81 181 ASP B CA 1
ATOM 2952 C C . ASP B 1 181 ? -3.416 6.566 -7.867 1 98.81 181 ASP B C 1
ATOM 2954 O O . ASP B 1 181 ? -4.398 7.305 -7.762 1 98.81 181 ASP B O 1
ATOM 2958 N N . GLY B 1 182 ? -2.318 6.789 -7.227 1 98.69 182 GLY B N 1
ATOM 2959 C CA . GLY B 1 182 ? -2.148 7.758 -6.156 1 98.69 182 GLY B CA 1
ATOM 2960 C C . GLY B 1 182 ? -1.363 7.215 -4.977 1 98.69 182 GLY B C 1
ATOM 2961 O O . GLY B 1 182 ? -0.619 6.242 -5.117 1 98.69 182 GLY B O 1
ATOM 2962 N N . ASP B 1 183 ? -1.433 7.883 -3.873 1 98.31 183 ASP B N 1
ATOM 2963 C CA . ASP B 1 183 ? -0.728 7.488 -2.658 1 98.31 183 ASP B CA 1
ATOM 2964 C C . ASP B 1 183 ? -1.471 6.367 -1.933 1 98.31 183 ASP B C 1
ATOM 2966 O O . ASP B 1 183 ? -2.6 6.559 -1.478 1 98.31 183 ASP B O 1
ATOM 2970 N N . PHE B 1 184 ? -0.857 5.219 -1.821 1 98.06 184 PHE B N 1
ATOM 2971 C CA . PHE B 1 184 ? -1.426 4.07 -1.126 1 98.06 184 PHE B CA 1
ATOM 2972 C C . PHE B 1 184 ? -1.823 4.441 0.298 1 98.06 184 PHE B C 1
ATOM 2974 O O . PHE B 1 184 ? -2.881 4.031 0.78 1 98.06 184 PHE B O 1
ATOM 2981 N N . TYR B 1 185 ? -1.079 5.203 0.971 1 97.62 185 TYR B N 1
ATOM 2982 C CA . TYR B 1 185 ? -1.296 5.523 2.379 1 97.62 185 TYR B CA 1
ATOM 2983 C C . TYR B 1 185 ? -2.387 6.574 2.537 1 97.62 185 TYR B C 1
ATOM 2985 O O . TYR B 1 185 ? -2.979 6.707 3.611 1 97.62 185 TYR B O 1
ATOM 2993 N N . CYS B 1 186 ? -2.625 7.316 1.482 1 97.69 186 CYS B N 1
ATOM 2994 C CA . CYS B 1 186 ? -3.826 8.141 1.455 1 97.69 186 CYS B CA 1
ATOM 2995 C C . CYS B 1 186 ? -5.078 7.289 1.628 1 97.69 186 CYS B C 1
ATOM 2997 O O . CYS B 1 186 ? -5.992 7.664 2.367 1 97.69 186 CYS B O 1
ATOM 2999 N N . VAL B 1 187 ? -5.074 6.156 0.953 1 97.75 187 VAL B N 1
ATOM 3000 C CA . VAL B 1 187 ? -6.207 5.238 1.022 1 97.75 187 VAL B CA 1
ATOM 3001 C C . VAL B 1 187 ? -6.293 4.629 2.42 1 97.75 187 VAL B C 1
ATOM 3003 O O . VAL B 1 187 ? -7.387 4.426 2.949 1 97.75 187 VAL B O 1
ATOM 3006 N N . MET B 1 188 ? -5.121 4.402 3.018 1 95.62 188 MET B N 1
ATOM 3007 C CA . MET B 1 188 ? -5.09 3.809 4.352 1 95.62 188 MET B CA 1
ATOM 3008 C C . MET B 1 188 ? -5.555 4.809 5.406 1 95.62 188 MET B C 1
ATOM 3010 O O . MET B 1 188 ? -5.957 4.418 6.504 1 95.62 188 MET B O 1
ATOM 3014 N N . GLY B 1 189 ? -5.309 6.109 5.098 1 96.12 189 GLY B N 1
ATOM 3015 C CA . GLY B 1 189 ? -5.867 7.07 6.039 1 96.12 189 GLY B CA 1
ATOM 3016 C C . GLY B 1 189 ? -4.949 8.242 6.312 1 96.12 189 GLY B C 1
ATOM 3017 O O . GLY B 1 189 ? -5.332 9.195 7 1 96.12 189 GLY B O 1
ATOM 3018 N N . LEU B 1 190 ? -3.734 8.172 5.859 1 97.38 190 LEU B N 1
ATOM 3019 C CA . LEU B 1 190 ? -2.783 9.258 6.051 1 97.38 190 LEU B CA 1
ATOM 3020 C C . LEU B 1 190 ? -1.758 9.297 4.922 1 97.38 190 LEU B C 1
ATOM 3022 O O . LEU B 1 190 ? -0.883 8.43 4.848 1 97.38 190 LEU B O 1
ATOM 3026 N N . PRO B 1 191 ? -1.815 10.289 4.047 1 97.69 191 PRO B N 1
ATOM 3027 C CA . PRO B 1 191 ? -0.835 10.391 2.963 1 97.69 191 PRO B CA 1
ATOM 3028 C C . PRO B 1 191 ? 0.563 10.742 3.463 1 97.69 191 PRO B C 1
ATOM 3030 O O . PRO B 1 191 ? 0.898 11.93 3.59 1 97.69 191 PRO B O 1
ATOM 3033 N N . LEU B 1 192 ? 1.402 9.812 3.602 1 96.81 192 LEU B N 1
ATOM 3034 C CA . LEU B 1 192 ? 2.672 9.922 4.312 1 96.81 192 LEU B CA 1
ATOM 3035 C C . LEU B 1 192 ? 3.605 10.906 3.615 1 96.81 192 LEU B C 1
ATOM 3037 O O . LEU B 1 192 ? 4.211 11.758 4.266 1 96.81 192 LEU B O 1
ATOM 3041 N N . HIS B 1 193 ? 3.75 10.742 2.322 1 97 193 HIS B N 1
ATOM 3042 C CA . HIS B 1 193 ? 4.68 11.609 1.604 1 97 193 HIS B CA 1
ATOM 3043 C C . HIS B 1 193 ? 4.297 13.078 1.763 1 97 193 HIS B C 1
ATOM 3045 O O . HIS B 1 193 ? 5.125 13.906 2.156 1 97 193 HIS B O 1
ATOM 3051 N N . ARG B 1 194 ? 3.029 13.367 1.459 1 97.25 194 ARG B N 1
ATOM 3052 C CA . ARG B 1 194 ? 2.559 14.75 1.538 1 97.25 194 ARG B CA 1
ATOM 3053 C C . ARG B 1 194 ? 2.643 15.273 2.967 1 97.25 194 ARG B C 1
ATOM 3055 O O . ARG B 1 194 ? 2.984 16.438 3.186 1 97.25 194 ARG B O 1
ATOM 3062 N N . LEU B 1 195 ? 2.301 14.461 3.912 1 97.19 195 LEU B N 1
ATOM 3063 C CA . LEU B 1 195 ? 2.416 14.859 5.312 1 97.19 195 LEU B CA 1
ATOM 3064 C C . LEU B 1 195 ? 3.848 15.266 5.645 1 97.19 195 LEU B C 1
ATOM 3066 O O . LEU B 1 195 ? 4.074 16.312 6.258 1 97.19 195 LEU B O 1
ATOM 3070 N N . CYS B 1 196 ? 4.809 14.469 5.234 1 95.31 196 CYS B N 1
ATOM 3071 C CA . CYS B 1 196 ? 6.215 14.781 5.473 1 95.31 196 CYS B CA 1
ATOM 3072 C C . CYS B 1 196 ? 6.59 16.125 4.836 1 95.31 196 CYS B C 1
ATOM 3074 O O . CYS B 1 196 ? 7.27 16.938 5.457 1 95.31 196 CYS B O 1
ATOM 3076 N N . CYS B 1 197 ? 6.141 16.281 3.598 1 95.62 197 CYS B N 1
ATOM 3077 C CA . CYS B 1 197 ? 6.426 17.547 2.91 1 95.62 197 CYS B CA 1
ATOM 3078 C C . CYS B 1 197 ? 5.883 18.734 3.697 1 95.62 197 C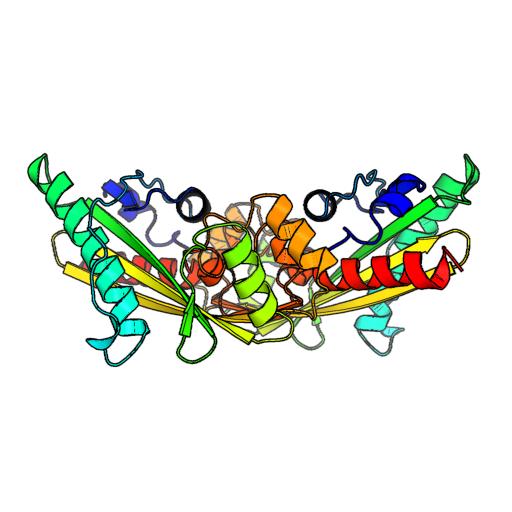YS B C 1
ATOM 3080 O O . CYS B 1 197 ? 6.594 19.703 3.918 1 95.62 197 CYS B O 1
ATOM 3082 N N . GLU B 1 198 ? 4.672 18.625 4.148 1 96.62 198 GLU B N 1
ATOM 3083 C CA . GLU B 1 198 ? 4.016 19.734 4.836 1 96.62 198 GLU B CA 1
ATOM 3084 C C . GLU B 1 198 ? 4.625 19.953 6.215 1 96.62 198 GLU B C 1
ATOM 3086 O O . GLU B 1 198 ? 4.727 21.094 6.672 1 96.62 198 GLU B O 1
ATOM 3091 N N . LEU B 1 199 ? 5.012 18.906 6.887 1 95.62 199 LEU B N 1
ATOM 3092 C CA . LEU B 1 199 ? 5.699 19.062 8.164 1 95.62 199 LEU B CA 1
ATOM 3093 C C . LEU B 1 199 ? 7.043 19.75 7.984 1 95.62 199 LEU B C 1
ATOM 3095 O O . LEU B 1 199 ? 7.398 20.641 8.773 1 95.62 199 LEU B O 1
ATOM 3099 N N . ASN B 1 200 ? 7.762 19.328 6.973 1 93.62 200 ASN B N 1
ATOM 3100 C CA . ASN B 1 200 ? 9.031 20 6.684 1 93.62 200 ASN B CA 1
ATOM 3101 C C . ASN B 1 200 ? 8.836 21.484 6.426 1 93.62 200 ASN B C 1
ATOM 3103 O O . ASN B 1 200 ? 9.578 22.312 6.969 1 93.62 200 ASN B O 1
ATOM 3107 N N . LYS B 1 201 ? 7.883 21.812 5.609 1 94.25 201 LYS B N 1
ATOM 3108 C CA . LYS B 1 201 ? 7.594 23.219 5.324 1 94.25 201 LYS B CA 1
ATOM 3109 C C . LYS B 1 201 ? 7.227 23.969 6.602 1 94.25 201 LYS B C 1
ATOM 3111 O O . LYS B 1 201 ? 7.707 25.078 6.832 1 94.25 201 LYS B O 1
ATOM 3116 N N . LEU B 1 202 ? 6.418 23.391 7.383 1 94.81 202 LEU B N 1
ATOM 3117 C CA . LEU B 1 202 ? 5.941 24 8.617 1 94.81 202 LEU B CA 1
ATOM 3118 C C . LEU B 1 202 ? 7.109 24.328 9.547 1 94.81 202 LEU B C 1
ATOM 3120 O O . LEU B 1 202 ? 7.246 25.469 10 1 94.81 202 LEU B O 1
ATOM 3124 N N . PHE B 1 203 ? 8.031 23.391 9.758 1 93.12 203 PHE B N 1
ATOM 3125 C CA . PHE B 1 203 ? 9.086 23.547 10.75 1 93.12 203 PHE B CA 1
ATOM 3126 C C . PHE B 1 203 ? 10.25 24.344 10.188 1 93.12 203 PHE B C 1
ATOM 3128 O O . PHE B 1 203 ? 10.938 25.062 10.922 1 93.12 203 PHE B O 1
ATOM 3135 N N . LEU B 1 204 ? 10.453 24.328 8.906 1 89.75 204 LEU B N 1
ATOM 3136 C CA . LEU B 1 204 ? 11.594 25.016 8.312 1 89.75 204 LEU B CA 1
ATOM 3137 C C . LEU B 1 204 ? 11.227 26.438 7.918 1 89.75 204 LEU B C 1
ATOM 3139 O O . LEU B 1 204 ? 12.086 27.328 7.895 1 89.75 204 LEU B O 1
ATOM 3143 N N . GLU B 1 205 ? 9.977 26.688 7.672 1 87.31 205 GLU B N 1
ATOM 3144 C CA . GLU B 1 205 ? 9.602 27.984 7.105 1 87.31 205 GLU B CA 1
ATOM 3145 C C . GLU B 1 205 ? 8.719 28.781 8.07 1 87.31 205 GLU B C 1
ATOM 3147 O O . GLU B 1 205 ? 8.719 30 8.055 1 87.31 205 GLU B O 1
ATOM 3152 N N . GLU B 1 206 ? 7.973 28.125 8.898 1 82.38 206 GLU B N 1
ATOM 3153 C CA . GLU B 1 206 ? 6.945 28.844 9.648 1 82.38 206 GLU B CA 1
ATOM 3154 C C . GLU B 1 206 ? 7.277 28.875 11.141 1 82.38 206 GLU B C 1
ATOM 3156 O O . GLU B 1 206 ? 7.102 29.906 11.789 1 82.38 206 GLU B O 1
ATOM 3161 N N . LEU B 1 207 ? 7.789 27.781 11.617 1 82.81 207 LEU B N 1
ATOM 3162 C CA . LEU B 1 207 ? 7.977 27.719 13.07 1 82.81 207 LEU B CA 1
ATOM 3163 C C . LEU B 1 207 ? 9.398 28.094 13.453 1 82.81 207 LEU B C 1
ATOM 3165 O O . LEU B 1 207 ? 9.664 28.453 14.602 1 82.81 207 LEU B O 1
ATOM 3169 N N . THR B 1 208 ? 10.367 27.906 12.523 1 72.88 208 THR B N 1
ATOM 3170 C CA . THR B 1 208 ? 11.727 28.312 12.852 1 72.88 208 THR B CA 1
ATOM 3171 C C . THR B 1 208 ? 11.992 29.734 12.398 1 72.88 208 THR B C 1
ATOM 3173 O O . THR B 1 208 ? 12.977 30.359 12.805 1 72.88 208 THR B O 1
ATOM 3176 N N . GLU B 1 209 ? 11.164 30.328 11.484 1 62.56 209 GLU B N 1
ATOM 3177 C CA . GLU B 1 209 ? 11.367 31.75 11.203 1 62.56 209 GLU B CA 1
ATOM 3178 C C . GLU B 1 209 ? 10.711 32.625 12.273 1 62.56 209 GLU B C 1
ATOM 3180 O O . GLU B 1 209 ? 9.68 32.25 12.844 1 62.56 209 GLU B O 1
#